Protein AF-A0A7X9KCX1-F1 (afdb_monomer_lite)

Sequence (476 aa):
PLLKKHVVGSTLTGVKRLGGDRIIMLNFSRGIAAGITAERVLLCELTGRHNDLLLLGGDGLIISTGSSGSPGSSRLPGTPYKPPVRPFSEPLARGAEGPDLYYALPVMPKMGAKLSASLRNKWHLFSSGTWEDFLLPGRESGSGEPLETRCLLQELGGELSCFGTLLGEHVSAEKGILSILREHSLSPLTRSRLRSEILILEKEILRKLKRMSTIEKGMADRAALALKAKEYKRAGDLLLAHSQKIPRGAGKVTLPFWTEEGYQKVDIELDPALTVARNAQNYYRKYRKSRLDEGNLAARSEKVETSKRALLEFLSRLGETRTMAEIRILKDELKAAADPSLPRRGSSPVKEFNYRGFQVVAGTNRKANRKVTFVLSSPEDLWFHARDIPGAHVIVRLPGKDAPPREVIEFASSLAAYYSRSSESLTVAVDYTRRKHVRPIPGTISEVSYSRARTVIVSPGLWARLLQGRTAAPGG

Foldseek 3Di:
DVCCVQAPQWDFPDWDDPLPFQKIKTWTWHDDDDPDIWIKIWIFRPQPPDTKTFIATPVQFTQDIPDPDDVPDPRDGRHHDDDDDDCRNDPQDPPQDWPSNLVCLCVGPPHDNLQSVQCNVCVVVDDTPCPCQFVDQPPDDPPPDDLVVQWFFFQTSLDTDITNDDSHHTDDQPVHPVVVCCPSPVVVVQQVVLVVLLVVVLVVLVVVLVVLVVVLVVLVVLVVLQVLLVVLLVLLVQLVVCLVVDDQQDQKDWGWDADPVGIDIDIDGAHNVDRSNVRSVVSVVSNVVSDDDVVVSVVVNVVSVVVSVLSVVLNVQSVQDDGPLSSVVSVVLVVCVVDVVRPCPDSDLWHWDAAPNWIKIKRLGLLSLCCVLPPVADQQWKWKAFPPWDFIIMTTHDPPNPDDDPVVVQLRNLCRCCRTPNVVPQKTKMKMDGSNQWDDDPPGRNDIDGDPIDIDIHGNCVNVVSVVVVPDDDDD

Radius of gyration: 35.97 Å; chains: 1; bounding box: 92×68×108 Å

pLDDT: mean 80.37, std 14.35, range [28.06, 97.88]

Secondary structure (DSSP, 8-state):
-HHHHHHTT-EEEEEEEGGGSSEEEEEEEEEEETTEEEEEEEEEE--STT-EEEEEETTSBEEEESSS--TT----TTSBP---SS-SSS-SSSS--GGGHHHHTTT-TT--HHHHHHHHHTGGGSPTT-HHHHHSTTSS------HHHH-EEEEETTEEEEESS-SSEE---TT-HHHHIIIIIIHHHHHHHHHHHHHHHHHHHHHHHHHHHHHHHHHHHHHHHHHHHHHHHHHHHHHHHTGGGSPTT-SEEEEEEEETTEEEEEEEE--TTS-HHHHHHHHHHHHHHH---HHHHHHHHHHHHHHHHHHHHHHHHHHT--SHHHHHHHHHHHHHTT-TTS----S-SEEEEEETTEEEEEE-SHHHHHHHHHTS--TTSEEEEETTS---EEEE--SS-S---HHHHHHHHHHHHHTSTTTTSS-EEEEEEEGGGEEEPTT-SS-EEE-S-EEEEE-TTHHHHHHHGGG-PPP-

Structure (mmCIF, N/CA/C/O backbone):
data_AF-A0A7X9KCX1-F1
#
_entry.id   AF-A0A7X9KCX1-F1
#
loop_
_atom_site.group_PDB
_atom_site.id
_atom_site.type_symbol
_atom_site.label_atom_id
_atom_site.label_alt_id
_atom_site.label_comp_id
_atom_site.label_asym_id
_atom_site.label_entity_id
_atom_site.label_seq_id
_atom_site.pdbx_PDB_ins_code
_atom_site.Cartn_x
_atom_site.Cartn_y
_atom_site.Cartn_z
_atom_site.occupancy
_atom_site.B_iso_or_equiv
_atom_site.auth_seq_id
_atom_site.auth_comp_id
_atom_site.auth_asym_id
_atom_site.auth_atom_id
_atom_site.pdbx_PDB_model_num
ATOM 1 N N . PRO A 1 1 ? -20.397 -5.669 2.140 1.00 59.25 1 PRO A N 1
ATOM 2 C CA . PRO A 1 1 ? -21.717 -5.483 1.477 1.00 59.25 1 PRO A CA 1
ATOM 3 C C . PRO A 1 1 ? -22.874 -6.148 2.240 1.00 59.25 1 PRO A C 1
ATOM 5 O O . PRO A 1 1 ? -23.809 -5.452 2.616 1.00 59.25 1 PRO A O 1
ATOM 8 N N . LEU A 1 2 ? -22.781 -7.454 2.531 1.00 74.75 2 LEU A N 1
ATOM 9 C CA . LEU A 1 2 ? -23.826 -8.216 3.234 1.00 74.75 2 LEU A CA 1
ATOM 10 C C . LEU A 1 2 ? -24.085 -7.714 4.662 1.00 74.75 2 LEU A C 1
ATOM 12 O O . LEU A 1 2 ? -25.217 -7.376 4.982 1.00 74.75 2 LEU A O 1
ATOM 16 N N . LEU A 1 3 ? -23.045 -7.532 5.482 1.00 81.31 3 LEU A N 1
ATOM 17 C CA . LEU A 1 3 ? -23.219 -6.982 6.834 1.00 81.31 3 LEU A CA 1
ATOM 18 C C . LEU A 1 3 ? -23.939 -5.620 6.816 1.00 81.31 3 LEU A C 1
ATOM 20 O O . LEU A 1 3 ? -24.877 -5.403 7.576 1.00 81.31 3 LEU A O 1
ATOM 24 N N . LYS A 1 4 ? -23.561 -4.727 5.884 1.00 82.19 4 LYS A N 1
ATOM 25 C CA . LYS A 1 4 ? -24.222 -3.423 5.710 1.00 82.19 4 LYS A CA 1
ATOM 26 C C . LYS A 1 4 ? -25.710 -3.586 5.372 1.00 82.19 4 LYS A C 1
ATOM 28 O O . LYS A 1 4 ? -26.529 -2.899 5.960 1.00 82.19 4 LYS A O 1
ATOM 33 N N . LYS A 1 5 ? -26.063 -4.516 4.478 1.00 83.19 5 LYS A N 1
ATOM 34 C CA . LYS A 1 5 ? -27.456 -4.789 4.082 1.00 83.19 5 LYS A CA 1
ATOM 35 C C . LYS A 1 5 ? -28.329 -5.231 5.263 1.00 83.19 5 LYS A C 1
ATOM 37 O O . LYS A 1 5 ? -29.485 -4.830 5.332 1.00 83.19 5 LYS A O 1
ATOM 42 N N . HIS A 1 6 ? -27.789 -6.058 6.157 1.00 84.12 6 HIS A N 1
ATOM 43 C CA . HIS A 1 6 ? -28.575 -6.715 7.204 1.00 84.12 6 HIS A CA 1
ATOM 44 C C . HIS A 1 6 ? -28.527 -6.020 8.568 1.00 84.12 6 HIS A C 1
ATOM 46 O O . HIS A 1 6 ? -29.480 -6.155 9.321 1.00 84.12 6 HIS A O 1
ATOM 52 N N . VAL A 1 7 ? -27.447 -5.303 8.892 1.00 86.12 7 VAL A N 1
ATOM 53 C CA . VAL A 1 7 ? -27.238 -4.736 10.236 1.00 86.12 7 VAL A CA 1
ATOM 54 C C . VAL A 1 7 ? -27.454 -3.221 10.265 1.00 86.12 7 VAL A C 1
ATOM 56 O O . VAL A 1 7 ? -27.921 -2.693 11.270 1.00 86.12 7 VAL A O 1
ATOM 59 N N . VAL A 1 8 ? -27.183 -2.491 9.176 1.00 85.81 8 VAL A N 1
ATOM 60 C CA . VAL A 1 8 ? -27.339 -1.022 9.169 1.00 85.81 8 VAL A CA 1
ATOM 61 C C . VAL A 1 8 ? -28.809 -0.639 9.352 1.00 85.81 8 VAL A C 1
ATOM 63 O O . VAL A 1 8 ? -29.690 -1.178 8.679 1.00 85.81 8 VAL A O 1
ATOM 66 N N . GLY A 1 9 ? -29.057 0.309 10.260 1.00 84.19 9 GLY A N 1
ATOM 67 C CA . GLY A 1 9 ? -30.401 0.745 10.648 1.00 84.19 9 GLY A CA 1
ATOM 68 C C . GLY A 1 9 ? -31.090 -0.164 11.670 1.00 84.19 9 GLY A C 1
ATOM 69 O O . GLY A 1 9 ? -32.265 0.043 11.944 1.00 84.19 9 GLY A O 1
ATOM 70 N N . SER A 1 10 ? -30.384 -1.164 12.205 1.00 91.00 10 SER A N 1
ATOM 71 C CA . SER A 1 10 ? -30.872 -2.026 13.288 1.00 91.00 10 SER A CA 1
ATOM 72 C C . SER A 1 10 ? -30.376 -1.520 14.644 1.00 91.00 10 SER A C 1
ATOM 74 O O . SER A 1 10 ? -29.288 -0.946 14.734 1.00 91.00 10 SER A O 1
ATOM 76 N N . THR A 1 11 ? -31.135 -1.789 15.700 1.00 93.50 11 THR A N 1
ATOM 77 C CA . THR A 1 11 ? -30.766 -1.511 17.092 1.00 93.50 11 THR A CA 1
ATOM 78 C C . THR A 1 11 ? -30.115 -2.747 17.703 1.00 93.50 11 THR A C 1
ATOM 80 O O . THR A 1 11 ? -30.620 -3.852 17.520 1.00 93.50 11 THR A O 1
ATOM 83 N N . LEU A 1 12 ? -29.004 -2.582 18.430 1.00 94.81 12 LEU A N 1
ATOM 84 C CA . LEU A 1 12 ? -28.409 -3.663 19.222 1.00 94.81 12 LEU A CA 1
ATOM 85 C C . LEU A 1 12 ? -29.314 -3.940 20.432 1.00 94.81 12 LEU A C 1
ATOM 87 O O . LEU A 1 12 ? -29.438 -3.093 21.311 1.00 94.81 12 LEU A O 1
ATOM 91 N N . THR A 1 13 ? -29.945 -5.109 20.468 1.00 95.00 13 THR A N 1
ATOM 92 C CA . THR A 1 13 ? -30.904 -5.507 21.511 1.00 95.00 13 THR A CA 1
ATOM 93 C C . THR A 1 13 ? -30.276 -6.358 22.606 1.00 95.00 13 THR A C 1
ATOM 95 O O . THR A 1 13 ? -30.848 -6.496 23.684 1.00 95.00 13 THR A O 1
ATOM 98 N N . GLY A 1 14 ? -29.089 -6.926 22.375 1.00 93.62 14 GLY A N 1
ATOM 99 C CA . GLY A 1 14 ? -28.395 -7.678 23.411 1.00 93.62 14 GLY A CA 1
ATOM 100 C C . GLY A 1 14 ? -27.006 -8.160 23.023 1.00 93.62 14 GLY A C 1
ATOM 101 O O . GLY A 1 14 ? -26.678 -8.312 21.846 1.00 93.62 14 GLY A O 1
ATOM 102 N N . VAL A 1 15 ? -26.206 -8.441 24.049 1.00 93.31 15 VAL A N 1
ATOM 103 C CA . VAL A 1 15 ? -24.870 -9.032 23.943 1.00 93.31 15 VAL A CA 1
ATOM 104 C C . VAL A 1 15 ? -24.819 -10.243 24.864 1.00 93.31 15 VAL A C 1
ATOM 106 O O . VAL A 1 15 ? -25.151 -10.134 26.042 1.00 93.31 15 VAL A O 1
ATOM 109 N N . LYS A 1 16 ? -24.432 -11.408 24.341 1.00 88.44 16 LYS A N 1
ATOM 110 C CA . LYS A 1 16 ? -24.346 -12.652 25.120 1.00 88.44 16 LYS A CA 1
ATOM 111 C C . LYS A 1 16 ? -23.045 -13.387 24.831 1.00 88.44 16 LYS A C 1
ATOM 113 O O . LYS A 1 16 ? -22.618 -13.478 23.684 1.00 88.44 16 LYS A O 1
ATOM 118 N N . ARG A 1 17 ? -22.436 -13.951 25.873 1.00 84.75 17 ARG A N 1
ATOM 119 C CA . ARG A 1 17 ? -21.314 -14.889 25.753 1.00 84.75 17 ARG A CA 1
ATOM 120 C C . ARG A 1 17 ? -21.863 -16.314 25.723 1.00 84.75 17 ARG A C 1
ATOM 122 O O . ARG A 1 17 ? -22.551 -16.712 26.661 1.00 84.75 17 ARG A O 1
ATOM 129 N N . LEU A 1 18 ? -21.572 -17.081 24.675 1.00 80.50 18 LEU A N 1
ATOM 130 C CA . LEU A 1 18 ? -22.107 -18.436 24.520 1.00 80.50 18 LEU A CA 1
ATOM 131 C C . LEU A 1 18 ? -21.270 -19.444 25.324 1.00 80.50 18 LEU A C 1
ATOM 133 O O . LEU A 1 18 ? -20.055 -19.515 25.153 1.00 80.50 18 LEU A O 1
ATOM 137 N N . GLY A 1 19 ? -21.911 -20.209 26.217 1.00 69.44 19 GLY A N 1
ATOM 138 C CA . GLY A 1 19 ? -21.279 -21.320 26.949 1.00 69.44 19 GLY A CA 1
ATOM 139 C C . GLY A 1 19 ? -20.077 -20.937 27.824 1.00 69.44 19 GLY A C 1
ATOM 140 O O . GLY A 1 19 ? -19.222 -21.775 28.094 1.00 69.44 19 GLY A O 1
ATOM 141 N N . GLY A 1 20 ? -19.955 -19.663 28.218 1.00 65.56 20 GLY A N 1
ATOM 142 C CA . GLY A 1 20 ? -18.790 -19.175 28.961 1.00 65.56 20 GLY A CA 1
ATOM 143 C C . GLY A 1 20 ? -17.494 -19.106 28.139 1.00 65.56 20 GLY A C 1
ATOM 144 O O . GLY A 1 20 ? -16.414 -18.945 28.706 1.00 65.56 20 GLY A O 1
ATOM 145 N N . ASP A 1 21 ? -17.566 -19.262 26.819 1.00 70.69 21 ASP A N 1
ATOM 146 C CA . ASP A 1 21 ? -16.413 -19.326 25.923 1.00 70.69 21 ASP A CA 1
ATOM 147 C C . ASP A 1 21 ? -16.157 -18.000 25.188 1.00 70.69 21 ASP A C 1
ATOM 149 O O . ASP A 1 21 ? -16.900 -17.031 25.323 1.00 70.69 21 ASP A O 1
ATOM 153 N N . ARG A 1 22 ? -15.084 -17.936 24.398 1.00 80.25 22 ARG A N 1
ATOM 154 C CA . ARG A 1 22 ? -14.685 -16.808 23.549 1.00 80.25 22 ARG A CA 1
ATOM 155 C C . ARG A 1 22 ? -15.576 -16.687 22.302 1.00 80.25 22 ARG A C 1
ATOM 157 O O . ARG A 1 22 ? -15.089 -16.425 21.205 1.00 80.25 22 ARG A O 1
ATOM 164 N N . ILE A 1 23 ? -16.880 -16.900 22.468 1.00 85.88 23 ILE A N 1
ATOM 165 C CA . ILE A 1 23 ? -17.904 -16.758 21.436 1.00 85.88 23 ILE A CA 1
ATOM 166 C C . ILE A 1 23 ? -18.896 -15.698 21.906 1.00 85.88 23 ILE A C 1
ATOM 168 O O . ILE A 1 23 ? -19.539 -15.852 22.948 1.00 85.88 23 ILE A O 1
ATOM 172 N N . ILE A 1 24 ? -19.013 -14.616 21.139 1.00 91.00 24 ILE A N 1
ATOM 173 C CA . ILE A 1 24 ? -19.874 -13.473 21.465 1.00 91.00 24 ILE A CA 1
ATOM 174 C C . ILE A 1 24 ? -21.005 -13.394 20.445 1.00 91.00 24 ILE A C 1
ATOM 176 O O . ILE A 1 24 ? -20.758 -13.410 19.243 1.00 91.00 24 ILE A O 1
ATOM 180 N N . MET A 1 25 ? -22.239 -13.283 20.926 1.00 92.38 25 MET A N 1
ATOM 181 C CA . MET A 1 25 ? -23.435 -13.042 20.126 1.00 92.38 25 MET A CA 1
ATOM 182 C C . MET A 1 25 ? -23.905 -11.607 20.331 1.00 92.38 25 MET A C 1
ATOM 184 O O . MET A 1 25 ? -24.143 -11.182 21.462 1.00 92.38 25 MET A O 1
ATOM 188 N N . LEU A 1 26 ? -24.054 -10.882 19.229 1.00 95.06 26 LEU A N 1
ATOM 189 C CA . LEU A 1 26 ? -24.621 -9.540 19.183 1.00 95.06 26 LEU A CA 1
ATOM 190 C C . LEU A 1 26 ? -25.974 -9.623 18.476 1.00 95.06 26 LEU A C 1
ATOM 192 O O . LEU A 1 26 ? -26.027 -9.946 17.288 1.00 95.06 26 LEU A O 1
ATOM 196 N N . ASN A 1 27 ? -27.053 -9.356 19.205 1.00 95.12 27 ASN A N 1
ATOM 197 C CA . ASN A 1 27 ? -28.417 -9.419 18.688 1.00 95.12 27 ASN A CA 1
ATOM 198 C C . ASN A 1 27 ? -28.843 -8.047 18.178 1.00 95.12 27 ASN A C 1
ATOM 200 O O . ASN A 1 27 ? -28.679 -7.045 18.873 1.00 95.12 27 ASN A O 1
ATOM 204 N N . PHE A 1 28 ? -29.402 -8.010 16.977 1.00 95.19 28 PHE A N 1
ATOM 205 C CA . PHE A 1 28 ? -29.864 -6.801 16.318 1.00 95.19 28 PHE A CA 1
ATOM 206 C C . PHE A 1 28 ? -31.311 -6.960 15.871 1.00 95.19 28 PHE A C 1
ATOM 208 O O . PHE A 1 28 ? -31.652 -7.972 15.262 1.00 95.19 28 PHE A O 1
ATOM 215 N N . SER A 1 29 ? -32.111 -5.918 16.079 1.00 93.56 29 SER A N 1
ATOM 216 C CA . SER A 1 29 ? -33.501 -5.852 15.626 1.00 93.56 29 SER A CA 1
ATOM 217 C C . SER A 1 29 ? -33.731 -4.635 14.737 1.00 93.56 29 SER A C 1
ATOM 219 O O . SER A 1 29 ? -33.200 -3.552 15.001 1.00 93.56 29 SER A O 1
ATOM 221 N N . ARG A 1 30 ? -34.521 -4.792 13.672 1.00 90.25 30 ARG A N 1
ATOM 222 C CA . ARG A 1 30 ? -34.903 -3.701 12.766 1.00 90.25 30 ARG A CA 1
ATOM 223 C C . ARG A 1 30 ? -36.370 -3.794 12.371 1.00 90.25 30 ARG A C 1
ATOM 225 O O . ARG A 1 30 ? -36.787 -4.798 11.803 1.00 90.25 30 ARG A O 1
ATOM 232 N N . GLY A 1 31 ? -37.123 -2.714 12.567 1.00 83.94 31 GLY A N 1
ATOM 233 C CA . GLY A 1 31 ? -38.465 -2.580 11.994 1.00 83.94 31 GLY A CA 1
ATOM 234 C C . GLY A 1 31 ? -38.399 -2.452 10.470 1.00 83.94 31 GLY A C 1
ATOM 235 O O . GLY A 1 31 ? -37.623 -1.647 9.950 1.00 83.94 31 GLY A O 1
ATOM 236 N N . ILE A 1 32 ? -39.181 -3.261 9.752 1.00 78.12 32 ILE A N 1
ATOM 237 C CA . ILE A 1 32 ? -39.197 -3.265 8.280 1.00 78.12 32 ILE A CA 1
ATOM 238 C C . ILE A 1 32 ? -40.435 -2.518 7.761 1.00 78.12 32 ILE A C 1
ATOM 240 O O . ILE A 1 32 ? -40.280 -1.614 6.946 1.00 78.12 32 ILE A O 1
ATOM 244 N N . ALA A 1 33 ? -41.629 -2.875 8.257 1.00 68.00 33 ALA A N 1
ATOM 245 C CA . ALA A 1 33 ? -42.933 -2.204 8.109 1.00 68.00 33 ALA A CA 1
ATOM 246 C C . ALA A 1 33 ? -44.022 -3.053 8.812 1.00 68.00 33 ALA A C 1
ATOM 248 O O . ALA A 1 33 ? -43.770 -4.213 9.134 1.00 68.00 33 ALA A O 1
ATOM 249 N N . ALA A 1 34 ? -45.225 -2.502 9.028 1.00 73.50 34 ALA A N 1
ATOM 250 C CA . ALA A 1 34 ? -46.407 -3.238 9.518 1.00 73.50 34 ALA A CA 1
ATOM 251 C C . ALA A 1 34 ? -46.203 -4.023 10.837 1.00 73.50 34 ALA A C 1
ATOM 253 O O . ALA A 1 34 ? -46.737 -5.112 11.012 1.00 73.50 34 ALA A O 1
ATOM 254 N N . GLY A 1 35 ? -45.391 -3.490 11.758 1.00 74.06 35 GLY A N 1
ATOM 255 C CA . GLY A 1 35 ? -45.100 -4.136 13.046 1.00 74.06 35 GLY A CA 1
ATOM 256 C C . GLY A 1 35 ? -44.141 -5.332 12.975 1.00 74.06 35 GLY A C 1
ATOM 257 O O . GLY A 1 35 ? -43.824 -5.909 14.009 1.00 74.06 35 GLY A O 1
ATOM 258 N N . ILE A 1 36 ? -43.634 -5.691 11.790 1.00 79.25 36 ILE A N 1
ATOM 259 C CA . ILE A 1 36 ? -42.702 -6.809 11.616 1.00 79.25 36 ILE A CA 1
ATOM 260 C C . ILE A 1 36 ? -41.271 -6.350 11.913 1.00 79.25 36 ILE A C 1
ATOM 262 O O . ILE A 1 36 ? -40.768 -5.385 11.318 1.00 79.25 36 ILE A O 1
ATOM 266 N N . THR A 1 37 ? -40.592 -7.087 12.792 1.00 85.25 37 THR A N 1
ATOM 267 C CA . THR A 1 37 ? -39.170 -6.915 13.092 1.00 85.25 37 THR A CA 1
ATOM 268 C C . THR A 1 37 ? -38.327 -7.981 12.390 1.00 85.25 37 THR A C 1
ATOM 270 O O . THR A 1 37 ? -38.637 -9.171 12.390 1.00 85.25 37 THR A O 1
ATOM 273 N N . ALA A 1 38 ? -37.233 -7.555 11.761 1.00 88.12 38 ALA A N 1
ATOM 274 C CA . ALA A 1 38 ? -36.164 -8.445 11.332 1.00 88.12 38 ALA A CA 1
ATOM 275 C C . ALA A 1 38 ? -35.135 -8.572 12.451 1.00 88.12 38 ALA A C 1
ATOM 277 O O . ALA A 1 38 ? -34.415 -7.617 12.742 1.00 88.12 38 ALA A O 1
ATOM 278 N N . GLU A 1 39 ? -35.008 -9.780 12.989 1.00 93.81 39 GLU A N 1
ATOM 279 C CA . GLU A 1 39 ? -33.936 -10.136 13.912 1.00 93.81 39 GLU A CA 1
ATOM 280 C C . GLU A 1 39 ? -32.710 -10.663 13.153 1.00 93.81 39 GLU A C 1
ATOM 282 O O . GLU A 1 39 ? -32.808 -11.400 12.155 1.00 93.81 39 GLU A O 1
ATOM 287 N N . ARG A 1 40 ? -31.529 -10.266 13.621 1.00 94.62 40 ARG A N 1
ATOM 288 C CA . ARG A 1 40 ? -30.224 -10.697 13.114 1.00 94.62 40 ARG A CA 1
ATOM 289 C C . ARG A 1 40 ? -29.282 -10.934 14.276 1.00 94.62 40 ARG A C 1
ATOM 291 O O . ARG A 1 40 ? -29.285 -10.185 15.247 1.00 94.62 40 ARG A O 1
ATOM 298 N N . VAL A 1 41 ? -28.412 -11.924 14.134 1.00 94.69 41 VAL A N 1
ATOM 299 C CA . VAL A 1 41 ? -27.364 -12.189 15.121 1.00 94.69 41 VAL A CA 1
ATOM 300 C C . VAL A 1 41 ? -26.011 -12.140 14.437 1.00 94.69 41 VAL A C 1
ATOM 302 O O . VAL A 1 41 ? -25.786 -12.837 13.450 1.00 94.69 41 VAL A O 1
ATOM 305 N N . LEU A 1 42 ? -25.102 -11.319 14.957 1.00 94.06 42 LEU A N 1
ATOM 306 C CA . LEU A 1 42 ? -23.694 -11.353 14.581 1.00 94.06 42 LEU A CA 1
ATOM 307 C C . LEU A 1 42 ? -22.936 -12.171 15.624 1.00 94.06 42 LEU A C 1
ATOM 309 O O . LEU A 1 42 ? -22.847 -11.778 16.786 1.00 94.06 42 LEU A O 1
ATOM 313 N N . LEU A 1 43 ? -22.410 -13.312 15.200 1.00 91.88 43 LEU A N 1
ATOM 314 C CA . LEU A 1 43 ? -21.682 -14.246 16.040 1.00 91.88 43 LEU A CA 1
ATOM 315 C C . LEU A 1 43 ? -20.182 -14.126 15.763 1.00 91.88 43 LEU A C 1
ATOM 317 O O . LEU A 1 43 ? -19.727 -14.303 14.634 1.00 91.88 43 LEU A O 1
ATOM 321 N N . CYS A 1 44 ? -19.421 -13.817 16.807 1.00 91.44 44 CYS A N 1
ATOM 322 C CA . CYS A 1 44 ? -17.975 -13.641 16.779 1.00 91.44 44 CYS A CA 1
ATOM 323 C C . CYS A 1 44 ? -17.308 -14.838 17.464 1.00 91.44 44 CYS A C 1
ATOM 325 O O . CYS A 1 44 ? -17.327 -14.924 18.693 1.00 91.44 44 CYS A O 1
ATOM 327 N N . GLU A 1 45 ? -16.699 -15.741 16.696 1.00 87.62 45 GLU A N 1
ATOM 328 C CA . GLU A 1 45 ? -15.872 -16.826 17.231 1.00 87.62 45 GLU A CA 1
ATOM 329 C C . GLU A 1 45 ? -14.424 -16.343 17.381 1.00 87.62 45 GLU A C 1
ATOM 331 O O . GLU A 1 45 ? -13.746 -16.055 16.394 1.00 87.62 45 GLU A O 1
ATOM 336 N N . LEU A 1 46 ? -13.931 -16.273 18.619 1.00 84.00 46 LEU A N 1
ATOM 337 C CA . LEU A 1 46 ? -12.576 -15.826 18.962 1.00 84.00 46 LEU A CA 1
ATOM 338 C C . LEU A 1 46 ? -11.752 -16.992 19.542 1.00 84.00 46 LEU A C 1
ATOM 340 O O . LEU A 1 46 ? -11.120 -16.892 20.595 1.00 84.00 46 LEU A O 1
ATOM 344 N N . THR A 1 47 ? -11.793 -18.144 18.869 1.00 75.69 47 THR A N 1
ATOM 345 C CA . THR A 1 47 ? -11.219 -19.415 19.347 1.00 75.69 47 THR A CA 1
ATOM 346 C C . THR A 1 47 ? -9.722 -19.589 19.037 1.00 75.69 47 THR A C 1
ATOM 348 O O . THR A 1 47 ? -9.106 -20.574 19.455 1.00 75.69 47 THR A O 1
ATOM 351 N N . GLY A 1 48 ? -9.094 -18.622 18.362 1.00 73.12 48 GLY A N 1
ATOM 352 C CA . GLY A 1 48 ? -7.676 -18.607 18.007 1.00 73.12 48 GLY A CA 1
ATOM 353 C C . GLY A 1 48 ? -7.449 -18.944 16.534 1.00 73.12 48 GLY A C 1
ATOM 354 O O . GLY A 1 48 ? -7.598 -18.089 15.667 1.00 73.12 48 GLY A O 1
ATOM 355 N N . ARG A 1 49 ? -7.050 -20.186 16.231 1.00 66.44 49 ARG A N 1
ATOM 356 C CA . ARG A 1 49 ? -6.719 -20.607 14.851 1.00 66.44 49 ARG A CA 1
ATOM 357 C C . ARG A 1 49 ? -7.920 -20.623 13.900 1.00 66.44 49 ARG A C 1
ATOM 359 O O . ARG A 1 49 ? -7.723 -20.519 12.696 1.00 66.44 49 ARG A O 1
ATOM 366 N N . HIS A 1 50 ? -9.131 -20.739 14.435 1.00 73.88 50 HIS A N 1
ATOM 367 C CA . HIS A 1 50 ? -10.373 -20.832 13.669 1.00 73.88 50 HIS A CA 1
ATOM 368 C C . HIS A 1 50 ? -11.328 -19.701 14.061 1.00 73.88 50 HIS A C 1
ATOM 370 O O . HIS A 1 50 ? -12.482 -19.944 14.396 1.00 73.88 50 HIS A O 1
ATOM 376 N N . ASN A 1 51 ? -10.823 -18.463 14.085 1.00 81.88 51 ASN A N 1
ATOM 377 C CA . ASN A 1 51 ? -11.680 -17.300 14.292 1.00 81.88 51 ASN A CA 1
ATOM 378 C C . ASN A 1 51 ? -12.614 -17.119 13.096 1.00 81.88 51 ASN A C 1
ATOM 380 O O . ASN A 1 51 ? -12.167 -17.199 11.949 1.00 81.88 51 ASN A O 1
ATOM 384 N N . ASP A 1 52 ? -13.875 -16.804 13.362 1.00 86.31 52 ASP A N 1
ATOM 385 C CA . ASP A 1 52 ? -14.856 -16.552 12.314 1.00 86.31 52 ASP A CA 1
ATOM 386 C C . ASP A 1 52 ? -15.894 -15.520 12.757 1.00 86.31 52 ASP A C 1
ATOM 388 O O . ASP A 1 52 ? -16.092 -15.257 13.946 1.00 86.31 52 ASP A O 1
ATOM 392 N N . LEU A 1 53 ? -16.547 -14.919 11.770 1.00 89.31 53 LEU A N 1
ATOM 393 C CA . LEU A 1 53 ? -17.633 -13.973 11.968 1.00 89.31 53 LEU A CA 1
ATOM 394 C C . LEU A 1 53 ? -18.837 -14.456 11.166 1.00 89.31 53 LEU A C 1
ATOM 396 O O . LEU A 1 53 ? -18.803 -14.440 9.938 1.00 89.31 53 LEU A O 1
ATOM 400 N N . LEU A 1 54 ? -19.897 -14.879 11.843 1.00 90.31 54 LEU A N 1
ATOM 401 C CA . LEU A 1 54 ? -21.098 -15.401 11.200 1.00 90.31 54 LEU A CA 1
ATOM 402 C C . LEU A 1 54 ? -22.257 -14.433 11.385 1.00 90.31 54 LEU A C 1
ATOM 404 O O . LEU A 1 54 ? -22.471 -13.892 12.465 1.00 90.31 54 LEU A O 1
ATOM 408 N N . LEU A 1 55 ? -23.025 -14.234 10.322 1.00 92.38 55 LEU A N 1
ATOM 409 C CA . LEU A 1 55 ? -24.297 -13.531 10.380 1.00 92.38 55 LEU A CA 1
ATOM 410 C C . LEU A 1 55 ? -25.411 -14.567 10.313 1.00 92.38 55 LEU A C 1
ATOM 412 O O . LEU A 1 55 ? -25.452 -15.338 9.356 1.00 92.38 55 LEU A O 1
ATOM 416 N N . LEU A 1 56 ? -26.305 -14.558 11.294 1.00 93.00 56 LEU A N 1
ATOM 417 C CA . LEU A 1 56 ? -27.458 -15.447 11.372 1.00 93.00 56 LEU A CA 1
ATOM 418 C C . LEU A 1 56 ? -28.767 -14.664 11.219 1.00 93.00 56 LEU A C 1
ATOM 420 O O . LEU A 1 56 ? -28.846 -13.475 11.558 1.00 93.00 56 LEU A O 1
ATOM 424 N N . GLY A 1 57 ? -29.794 -15.342 10.712 1.00 91.38 57 GLY A N 1
ATOM 425 C CA . GLY A 1 57 ? -31.176 -14.882 10.782 1.00 91.38 57 GLY A CA 1
ATOM 426 C C . GLY A 1 57 ? -31.771 -15.059 12.181 1.00 91.38 57 GLY A C 1
ATOM 427 O O . GLY A 1 57 ? -31.176 -15.697 13.048 1.00 91.38 57 GLY A O 1
ATOM 428 N N . GLY A 1 58 ? -32.957 -14.484 12.406 1.00 86.50 58 GLY A N 1
ATOM 429 C CA . GLY A 1 58 ? -33.717 -14.684 13.648 1.00 86.50 58 GLY A CA 1
ATOM 430 C C . GLY A 1 58 ? -34.169 -16.133 13.862 1.00 86.50 58 GLY A C 1
ATOM 431 O O . GLY A 1 58 ? -34.443 -16.534 14.984 1.00 86.50 58 GLY A O 1
ATOM 432 N N . ASP A 1 59 ? -34.182 -16.921 12.791 1.00 88.44 59 ASP A N 1
ATOM 433 C CA . ASP A 1 59 ? -34.405 -18.368 12.755 1.00 88.44 59 ASP A CA 1
ATOM 434 C C . ASP A 1 59 ? -33.162 -19.194 13.143 1.00 88.44 59 ASP A C 1
ATOM 436 O O . ASP A 1 59 ? -33.231 -20.418 13.224 1.00 88.44 59 ASP A O 1
ATOM 440 N N . GLY A 1 60 ? -32.011 -18.550 13.371 1.00 87.19 60 GLY A N 1
ATOM 441 C CA . GLY A 1 60 ? -30.748 -19.219 13.693 1.00 87.19 60 GLY A CA 1
ATOM 442 C C . GLY A 1 60 ? -30.015 -19.816 12.484 1.00 87.19 60 GLY A C 1
ATOM 443 O O . GLY A 1 60 ? -28.982 -20.473 12.662 1.00 87.19 60 GLY A O 1
ATOM 444 N N . LEU A 1 61 ? -30.501 -19.578 11.260 1.00 90.25 61 LEU A N 1
ATOM 445 C CA . LEU A 1 61 ? -29.844 -20.035 10.036 1.00 90.25 61 LEU A CA 1
ATOM 446 C C . LEU A 1 61 ? -28.715 -19.090 9.626 1.00 90.25 61 LEU A C 1
ATOM 448 O O . LEU A 1 61 ? -28.814 -17.867 9.752 1.00 90.25 61 LEU A O 1
ATOM 452 N N . ILE A 1 62 ? -27.630 -19.652 9.098 1.00 90.69 62 ILE A N 1
ATOM 453 C CA . ILE A 1 62 ? -26.485 -18.886 8.608 1.00 90.69 62 ILE A CA 1
ATOM 454 C C . ILE A 1 62 ? -26.896 -18.107 7.356 1.00 90.69 62 ILE A C 1
ATOM 456 O O . ILE A 1 62 ? -27.332 -18.676 6.364 1.00 90.69 62 ILE A O 1
ATOM 460 N N . ILE A 1 63 ? -26.705 -16.792 7.376 1.00 88.69 63 ILE A N 1
ATOM 461 C CA . ILE A 1 63 ? -26.852 -15.914 6.209 1.00 88.69 63 ILE A CA 1
ATOM 462 C C . ILE A 1 63 ? -25.514 -15.800 5.478 1.00 88.69 63 ILE A C 1
ATOM 464 O O . ILE A 1 63 ? -25.457 -15.854 4.251 1.00 88.69 63 ILE A O 1
ATOM 468 N N . SER A 1 64 ? -24.424 -15.612 6.224 1.00 87.31 64 SER A N 1
ATOM 469 C CA . SER A 1 64 ? -23.082 -15.474 5.652 1.00 87.31 64 SER A CA 1
ATOM 470 C C . SER A 1 64 ? -21.988 -15.758 6.673 1.00 87.31 64 SER A C 1
ATOM 472 O O . SER A 1 64 ? -22.173 -15.483 7.859 1.00 87.31 64 SER A O 1
ATOM 474 N N . THR A 1 65 ? -20.826 -16.193 6.194 1.00 84.81 65 THR A N 1
ATOM 475 C CA . THR A 1 65 ? -19.600 -16.380 6.982 1.00 84.81 65 THR A CA 1
ATOM 476 C C . THR A 1 65 ? -18.534 -15.349 6.597 1.00 84.81 65 THR A C 1
ATOM 478 O O . THR A 1 65 ? -18.545 -14.800 5.491 1.00 84.81 65 THR A O 1
ATOM 481 N N . GLY A 1 66 ? -17.628 -15.044 7.526 1.00 74.88 66 GLY A N 1
ATOM 482 C CA . GLY A 1 66 ? -16.549 -14.070 7.351 1.00 74.88 66 GLY A CA 1
ATOM 483 C C . GLY A 1 66 ? -15.285 -14.692 6.764 1.00 74.88 66 GLY A C 1
ATOM 484 O O . GLY A 1 66 ? -14.578 -14.045 5.990 1.00 74.88 66 GLY A O 1
ATOM 485 N N . SER A 1 67 ? -15.014 -15.949 7.105 1.00 68.44 67 SER A N 1
ATOM 486 C CA . SER A 1 67 ? -14.009 -16.780 6.449 1.00 68.44 67 SER A CA 1
ATOM 487 C C . SER A 1 67 ? -14.626 -17.570 5.287 1.00 68.44 67 SER A C 1
ATOM 489 O O . SER A 1 67 ? -15.810 -17.914 5.312 1.00 68.44 67 SER A O 1
ATOM 491 N N . SER A 1 68 ? -13.821 -17.895 4.268 1.00 53.19 68 SER A N 1
ATOM 492 C CA . SER A 1 68 ? -14.208 -18.718 3.105 1.00 53.19 68 SER A CA 1
ATOM 493 C C . SER A 1 68 ? -14.544 -20.184 3.453 1.00 53.19 68 SER A C 1
ATOM 495 O O . SER A 1 68 ? -14.529 -21.037 2.571 1.00 53.19 68 SER A O 1
ATOM 497 N N . GLY A 1 69 ? -14.809 -20.484 4.728 1.00 50.94 69 GLY A N 1
ATOM 498 C CA . GLY A 1 69 ? -14.895 -21.827 5.284 1.00 50.94 69 GLY A CA 1
ATOM 499 C C . GLY A 1 69 ? -13.507 -22.430 5.502 1.00 50.94 69 GLY A C 1
ATOM 500 O O . GLY A 1 69 ? -12.648 -22.412 4.623 1.00 50.94 69 GLY A O 1
ATOM 501 N N . SER A 1 70 ? -13.271 -22.999 6.685 1.00 44.25 70 SER A N 1
ATOM 502 C CA . SER A 1 70 ? -12.213 -24.008 6.809 1.00 44.25 70 SER A CA 1
ATOM 503 C C . SER A 1 70 ? -12.642 -25.238 5.990 1.00 44.25 70 SER A C 1
ATOM 505 O O . SER A 1 70 ? -13.820 -25.605 6.074 1.00 44.25 70 SER A O 1
ATOM 507 N N . PRO A 1 71 ? -11.750 -25.885 5.213 1.00 36.25 71 PRO A N 1
ATOM 508 C CA . PRO A 1 71 ? -12.087 -27.112 4.494 1.00 36.25 71 PRO A CA 1
ATOM 509 C C . PRO A 1 71 ? -12.695 -28.136 5.466 1.00 36.25 71 PRO A C 1
ATOM 511 O O . PRO A 1 71 ? -12.073 -28.466 6.474 1.00 36.25 71 PRO A O 1
ATOM 514 N N . GLY A 1 72 ? -13.930 -28.576 5.207 1.00 46.75 72 GLY A N 1
ATOM 515 C CA . GLY A 1 72 ? -14.661 -29.526 6.058 1.00 46.75 72 GLY A CA 1
ATOM 516 C C . GLY A 1 72 ? -15.650 -28.921 7.065 1.00 46.75 72 GLY A C 1
ATOM 517 O O . GLY A 1 72 ? -16.327 -29.674 7.760 1.00 46.75 72 GLY A O 1
ATOM 518 N N . SER A 1 73 ? -15.796 -27.593 7.152 1.00 57.19 73 SER A N 1
ATOM 519 C CA . SER A 1 73 ? -16.860 -26.993 7.971 1.00 57.19 73 SER A CA 1
ATOM 520 C C . SER A 1 73 ? -18.189 -27.013 7.204 1.00 57.19 73 SER A C 1
ATOM 522 O O . SER A 1 73 ? -18.299 -26.401 6.144 1.00 57.19 73 SER A O 1
ATOM 524 N N . SER A 1 74 ? -19.217 -27.659 7.752 1.00 60.78 74 SER A N 1
ATOM 525 C CA . SER A 1 74 ? -20.590 -27.719 7.217 1.00 60.78 74 SER A CA 1
ATOM 526 C C . SER A 1 74 ? -21.363 -26.388 7.302 1.00 60.78 74 SER A C 1
ATOM 528 O O . SER A 1 74 ? -22.590 -26.370 7.320 1.00 60.78 74 SER A O 1
ATOM 530 N N . ARG A 1 75 ? -20.652 -25.258 7.391 1.00 74.44 75 ARG A N 1
ATOM 531 C CA . ARG A 1 75 ? -21.189 -23.921 7.670 1.00 74.44 75 ARG A CA 1
ATOM 532 C C . ARG A 1 75 ? -21.520 -23.209 6.366 1.00 74.44 75 ARG A C 1
ATOM 534 O O . ARG A 1 75 ? -20.754 -22.379 5.882 1.00 74.44 75 ARG A O 1
ATOM 541 N N . LEU A 1 76 ? -22.656 -23.578 5.787 1.00 79.56 76 LEU A N 1
ATOM 542 C CA . LEU A 1 76 ? -23.159 -23.008 4.541 1.00 79.56 76 LEU A CA 1
ATOM 543 C C . LEU A 1 76 ? -24.333 -22.058 4.811 1.00 79.56 76 LEU A C 1
ATOM 545 O O . LEU A 1 76 ? -25.088 -22.276 5.766 1.00 79.56 76 LEU A O 1
ATOM 549 N N . PRO A 1 77 ? -24.535 -21.024 3.977 1.00 85.00 77 PRO A N 1
ATOM 550 C CA . PRO A 1 77 ? -25.761 -20.241 4.017 1.00 85.00 77 PRO A CA 1
ATOM 551 C C . PRO A 1 77 ? -27.008 -21.139 3.954 1.00 85.00 77 PRO A C 1
ATOM 553 O O . PRO A 1 77 ? -27.058 -22.072 3.156 1.00 85.00 77 PRO A O 1
ATOM 556 N N . GLY A 1 78 ? -27.992 -20.874 4.811 1.00 84.62 78 GLY A N 1
ATOM 557 C CA . GLY A 1 78 ? -29.212 -21.672 4.964 1.00 84.62 78 GLY A CA 1
ATOM 558 C C . GLY A 1 78 ? -29.105 -22.850 5.936 1.00 84.62 78 GLY A C 1
ATOM 559 O O . GLY A 1 78 ? -30.116 -23.483 6.217 1.00 84.62 78 GLY A O 1
ATOM 560 N N . THR A 1 79 ? -27.924 -23.145 6.487 1.00 87.31 79 THR A N 1
ATOM 561 C CA . THR A 1 79 ? -27.771 -24.204 7.502 1.00 87.31 79 THR A CA 1
ATOM 562 C C . THR A 1 79 ? -27.835 -23.633 8.921 1.00 87.31 79 THR A C 1
ATOM 564 O O . THR A 1 79 ? -27.420 -22.490 9.133 1.00 87.31 79 THR A O 1
ATOM 567 N N . PRO A 1 80 ? -28.341 -24.391 9.912 1.00 89.12 80 PRO A N 1
ATOM 568 C CA . PRO A 1 80 ? -28.324 -23.957 11.302 1.00 89.12 80 PRO A CA 1
ATOM 569 C C . PRO A 1 80 ? -26.887 -23.878 11.823 1.00 89.12 80 PRO A C 1
ATOM 571 O O . PRO A 1 80 ? -26.060 -24.758 11.563 1.00 89.12 80 PRO A O 1
ATOM 574 N N . TYR A 1 81 ? -26.592 -22.833 12.593 1.00 86.38 81 TYR A N 1
ATOM 575 C CA . TYR A 1 81 ? -25.285 -22.691 13.223 1.00 86.38 81 TYR A CA 1
ATOM 576 C C . TYR A 1 81 ? -25.022 -23.815 14.235 1.00 86.38 81 TYR A C 1
ATOM 578 O O . TYR A 1 81 ? -25.848 -24.103 15.100 1.00 86.38 81 TYR A O 1
ATOM 586 N N . LYS A 1 82 ? -23.825 -24.409 14.156 1.00 83.62 82 LYS A N 1
ATOM 587 C CA . LYS A 1 82 ? -23.303 -25.335 15.163 1.00 83.62 82 LYS A CA 1
ATOM 588 C C . LYS A 1 82 ? -21.988 -24.799 15.739 1.00 83.62 82 LYS A C 1
ATOM 590 O O . LYS A 1 82 ? -21.056 -24.537 14.960 1.00 83.62 82 LYS A O 1
ATOM 595 N N . PRO A 1 83 ? -21.888 -24.655 17.074 1.00 77.75 83 PRO A N 1
ATOM 596 C CA . PRO A 1 83 ? -20.635 -24.276 17.703 1.00 77.75 83 PRO A CA 1
ATOM 597 C C . PRO A 1 83 ? -19.565 -25.353 17.459 1.00 77.75 83 PRO A C 1
ATOM 599 O O . PRO A 1 83 ? -19.896 -26.520 17.225 1.00 77.75 83 PRO A O 1
ATOM 602 N N . PRO A 1 84 ? -18.277 -24.979 17.461 1.00 75.69 84 PRO A N 1
ATOM 603 C CA . PRO A 1 84 ? -17.192 -25.933 17.260 1.00 75.69 84 PRO A CA 1
ATOM 604 C C . PRO A 1 84 ? -17.169 -27.017 18.368 1.00 75.69 84 PRO A C 1
ATOM 606 O O . PRO A 1 84 ? -17.643 -26.792 19.475 1.00 75.69 84 PRO A O 1
ATOM 609 N N . VAL A 1 85 ? -16.603 -28.200 18.078 1.00 63.12 85 VAL A N 1
ATOM 610 C CA . VAL A 1 85 ? -16.816 -29.461 18.847 1.00 63.12 85 VAL A CA 1
ATOM 611 C C . VAL A 1 85 ? -15.808 -29.718 19.996 1.00 63.12 85 VAL A C 1
ATOM 613 O O . VAL A 1 85 ? -15.874 -30.740 20.666 1.00 63.12 85 VAL A O 1
ATOM 616 N N . ARG A 1 86 ? -14.842 -28.830 20.267 1.00 58.06 86 ARG A N 1
ATOM 617 C CA . ARG A 1 86 ? -13.914 -29.011 21.413 1.00 58.06 86 ARG A CA 1
ATOM 618 C C . ARG A 1 86 ? -14.605 -28.648 22.740 1.00 58.06 86 ARG A C 1
ATOM 620 O O . ARG A 1 86 ? -15.609 -27.944 22.689 1.00 58.06 86 ARG A O 1
ATOM 627 N N . PRO A 1 87 ? -14.115 -29.073 23.924 1.00 49.94 87 PRO A N 1
ATOM 628 C CA . PRO A 1 87 ? -14.763 -28.704 25.174 1.00 49.94 87 PRO A CA 1
ATOM 629 C C . PRO A 1 87 ? -14.515 -27.217 25.435 1.00 49.94 87 PRO A C 1
ATOM 631 O O . PRO A 1 87 ? -13.498 -26.801 25.982 1.00 49.94 87 PRO A O 1
ATOM 634 N N . PHE A 1 88 ? -15.451 -26.399 24.974 1.00 52.59 88 PHE A N 1
ATOM 635 C CA . PHE A 1 88 ? -15.464 -24.952 25.161 1.00 52.59 88 PHE A CA 1
ATOM 636 C C . PHE A 1 88 ? -16.057 -24.558 26.526 1.00 52.59 88 PHE A C 1
ATOM 638 O O . PHE A 1 88 ? -15.923 -23.413 26.965 1.00 52.59 88 PHE A O 1
ATOM 645 N N . SER A 1 89 ? -16.645 -25.534 27.221 1.00 48.28 89 SER A N 1
ATOM 646 C CA . SER A 1 89 ? -17.326 -25.419 28.509 1.00 48.28 89 SER A CA 1
ATOM 647 C C . SER A 1 89 ? -16.754 -26.332 29.599 1.00 48.28 89 SER A C 1
ATOM 649 O O . SER A 1 89 ? -17.388 -26.45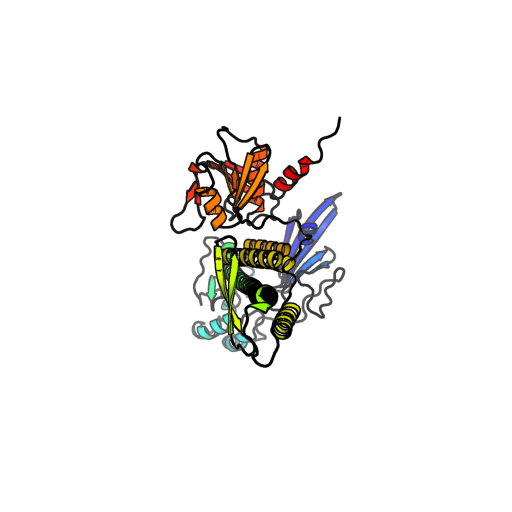9 30.642 1.00 48.28 89 SER A O 1
ATOM 651 N N . GLU A 1 90 ? -15.603 -26.993 29.393 1.00 50.97 90 GLU A N 1
ATOM 652 C CA . GLU A 1 90 ? -14.984 -27.708 30.518 1.00 50.97 90 GLU A CA 1
ATOM 653 C C . GLU A 1 90 ? -14.619 -26.692 31.617 1.00 50.97 90 GLU A C 1
ATOM 655 O O . GLU A 1 90 ? -14.116 -25.607 31.286 1.00 50.97 90 GLU A O 1
ATOM 660 N N . PRO A 1 91 ? -14.906 -26.997 32.899 1.00 52.84 91 PRO A N 1
ATOM 661 C CA . PRO A 1 91 ? -14.490 -26.158 34.014 1.00 52.84 91 PRO A CA 1
ATOM 662 C C . PRO A 1 91 ? -13.008 -25.797 33.881 1.00 52.84 91 PRO A C 1
ATOM 664 O O . PRO A 1 91 ? -12.193 -26.636 33.485 1.00 52.84 91 PRO A O 1
ATOM 667 N N . LEU A 1 92 ? -12.651 -24.544 34.195 1.00 52.88 92 LEU A N 1
ATOM 668 C CA . LEU A 1 92 ? -11.247 -24.201 34.410 1.00 52.88 92 LEU A CA 1
ATOM 669 C C . LEU A 1 92 ? -10.749 -25.124 35.525 1.00 52.88 92 LEU A C 1
ATOM 671 O O . LEU A 1 92 ? -11.223 -25.009 36.648 1.00 52.88 92 LEU A O 1
ATOM 675 N N . ALA A 1 93 ? -9.854 -26.043 35.164 1.00 53.75 93 ALA A N 1
ATOM 676 C CA . ALA A 1 93 ? -9.394 -27.168 35.970 1.00 53.75 93 ALA A CA 1
ATOM 677 C C . ALA A 1 93 ? -10.445 -28.274 36.196 1.00 53.75 93 ALA A C 1
ATOM 679 O O . ALA A 1 93 ? -11.409 -28.130 36.943 1.00 53.75 93 ALA A O 1
ATOM 680 N N . ARG A 1 94 ? -10.207 -29.453 35.608 1.00 50.97 94 ARG A N 1
ATOM 681 C CA . ARG A 1 94 ? -10.762 -30.704 36.142 1.00 50.97 94 ARG A CA 1
ATOM 682 C C . ARG A 1 94 ? -10.097 -30.965 37.498 1.00 50.97 94 ARG A C 1
ATOM 684 O O . ARG A 1 94 ? -9.008 -31.522 37.516 1.00 50.97 94 ARG A O 1
ATOM 691 N N . GLY A 1 95 ? -10.710 -30.522 38.593 1.00 55.84 95 GLY A N 1
ATOM 692 C CA . GLY A 1 95 ? -10.322 -30.897 39.961 1.00 55.84 95 GLY A CA 1
ATOM 693 C C . GLY A 1 95 ? -8.904 -30.519 40.411 1.00 55.84 95 GLY A C 1
ATOM 694 O O . GLY A 1 95 ? -8.469 -31.023 41.436 1.00 55.84 95 GLY A O 1
ATOM 695 N N . ALA A 1 96 ? -8.177 -29.678 39.664 1.00 60.09 96 ALA A N 1
ATOM 696 C CA . ALA A 1 96 ? -6.909 -29.127 40.134 1.00 60.09 96 ALA A CA 1
ATOM 697 C C . ALA A 1 96 ? -7.214 -27.921 41.025 1.00 60.09 96 ALA A C 1
ATOM 699 O O . ALA A 1 96 ? -7.790 -26.940 40.550 1.00 60.09 96 ALA A O 1
ATOM 700 N N . GLU A 1 97 ? -6.833 -28.025 42.292 1.00 66.06 97 GLU A N 1
ATOM 701 C CA . GLU A 1 97 ? -7.033 -27.008 43.322 1.00 66.06 97 GLU A CA 1
ATOM 702 C C . GLU A 1 97 ? -5.685 -26.632 43.939 1.00 66.06 97 GLU A C 1
ATOM 704 O O . GLU A 1 97 ? -4.732 -27.420 43.939 1.00 66.06 97 GLU A O 1
ATOM 709 N N . GLY A 1 98 ? -5.578 -25.399 44.433 1.00 68.88 98 GLY A N 1
ATOM 710 C CA . GLY A 1 98 ? -4.354 -24.925 45.079 1.00 68.88 98 GLY A CA 1
ATOM 711 C C . GLY A 1 98 ? -3.094 -25.095 44.200 1.00 68.88 98 GLY A C 1
ATOM 712 O O . GLY A 1 98 ? -3.107 -24.695 43.033 1.00 68.88 98 GLY A O 1
ATOM 713 N N . PRO A 1 99 ? -1.983 -25.662 44.717 1.00 72.00 99 PRO A N 1
ATOM 714 C CA . PRO A 1 99 ? -0.727 -25.802 43.970 1.00 72.00 99 PRO A CA 1
ATOM 715 C C . PRO A 1 99 ? -0.825 -26.603 42.662 1.00 72.00 99 PRO A C 1
ATOM 717 O O . PRO A 1 99 ? -0.046 -26.346 41.743 1.00 72.00 99 PRO A O 1
ATOM 720 N N . ASP A 1 100 ? -1.786 -27.523 42.526 1.00 74.44 100 ASP A N 1
ATOM 721 C CA . ASP A 1 100 ? -1.942 -28.341 41.312 1.00 74.44 100 ASP A CA 1
ATOM 722 C C . ASP A 1 100 ? -2.334 -27.504 40.086 1.00 74.44 100 ASP A C 1
ATOM 724 O O . ASP A 1 100 ? -2.041 -27.868 38.939 1.00 74.44 100 ASP A O 1
ATOM 728 N N . LEU A 1 101 ? -2.915 -26.319 40.310 1.00 75.00 101 LEU A N 1
ATOM 729 C CA . LEU A 1 101 ? -3.200 -25.356 39.250 1.00 75.00 101 LEU A CA 1
ATOM 730 C C . LEU A 1 101 ? -1.931 -24.942 38.499 1.00 75.00 101 LEU A C 1
ATOM 732 O O . LEU A 1 101 ? -1.998 -24.743 37.285 1.00 75.00 101 LEU A O 1
ATOM 736 N N . TYR A 1 102 ? -0.767 -24.902 39.161 1.00 79.31 102 TYR A N 1
ATOM 737 C CA . TYR A 1 102 ? 0.522 -24.624 38.521 1.00 79.31 102 TYR A CA 1
ATOM 738 C C . TYR A 1 102 ? 0.804 -25.568 37.342 1.00 79.31 102 TYR A C 1
ATOM 740 O O . TYR A 1 102 ? 1.208 -25.125 36.259 1.00 79.31 102 TYR A O 1
ATOM 748 N N . TYR A 1 103 ? 0.554 -26.867 37.535 1.00 81.00 103 TYR A N 1
ATOM 749 C CA . TYR A 1 103 ? 0.764 -27.897 36.518 1.00 81.00 103 TYR A CA 1
ATOM 750 C C . TYR A 1 103 ? -0.343 -27.900 35.459 1.00 81.00 103 TYR A C 1
ATOM 752 O O . TYR A 1 103 ? -0.091 -28.266 34.310 1.00 81.00 103 TYR A O 1
ATOM 760 N N . ALA A 1 104 ? -1.543 -27.430 35.809 1.00 78.50 104 ALA A N 1
ATOM 761 C CA . ALA A 1 104 ? -2.668 -27.310 34.888 1.00 78.50 104 ALA A CA 1
ATOM 762 C C . ALA A 1 104 ? -2.580 -26.080 33.961 1.00 78.50 104 ALA A C 1
ATOM 764 O O . ALA A 1 104 ? -3.128 -26.113 32.857 1.00 78.50 104 ALA A O 1
ATOM 765 N N . LEU A 1 105 ? -1.871 -25.009 34.349 1.00 79.44 105 LEU A N 1
ATOM 766 C CA . LEU A 1 105 ? -1.757 -23.755 33.579 1.00 79.44 105 LEU A CA 1
ATOM 767 C C . LEU A 1 105 ? -1.431 -23.919 32.076 1.00 79.44 105 LEU A C 1
ATOM 769 O O . LEU A 1 105 ? -1.949 -23.129 31.282 1.00 79.44 105 LEU A O 1
ATOM 773 N N . PRO A 1 106 ? -0.573 -24.855 31.619 1.00 80.56 106 PRO A N 1
ATOM 774 C CA . PRO A 1 106 ? -0.230 -24.996 30.194 1.00 80.56 106 PRO A CA 1
ATOM 775 C C . PRO A 1 106 ? -1.337 -25.621 29.347 1.00 80.56 106 PRO A C 1
ATOM 777 O O . PRO A 1 106 ? -1.396 -25.390 28.141 1.00 80.56 106 PRO A O 1
ATOM 780 N N . VAL A 1 107 ? -2.182 -26.436 29.977 1.00 76.12 107 VAL A N 1
ATOM 781 C CA . VAL A 1 107 ? -3.276 -27.176 29.334 1.00 76.12 107 VAL A CA 1
ATOM 782 C C . VAL A 1 107 ? -4.644 -26.576 29.655 1.00 76.12 107 VAL A C 1
ATOM 784 O O . VAL A 1 107 ? -5.656 -27.018 29.114 1.00 76.12 107 VAL A O 1
ATOM 787 N N . MET A 1 108 ? -4.674 -25.547 30.505 1.00 73.50 108 MET A N 1
ATOM 788 C CA . MET A 1 108 ? -5.879 -24.853 30.923 1.00 73.50 108 MET A CA 1
ATOM 789 C C . MET A 1 108 ? -6.622 -24.283 29.702 1.00 73.50 108 MET A C 1
ATOM 791 O O . MET A 1 108 ? -6.049 -23.505 28.926 1.00 73.50 108 MET A O 1
ATOM 795 N N . PRO A 1 109 ? -7.907 -24.636 29.512 1.00 70.06 109 PRO A N 1
ATOM 796 C CA . PRO A 1 109 ? -8.704 -24.092 28.425 1.00 70.06 109 PRO A CA 1
ATOM 797 C C . PRO A 1 109 ? -8.705 -22.563 28.449 1.00 70.06 109 PRO A C 1
ATOM 799 O O . PRO A 1 109 ? -8.816 -21.947 29.505 1.00 70.06 109 PRO A O 1
ATOM 802 N N . LYS A 1 110 ? -8.629 -21.943 27.264 1.00 71.75 110 LYS A N 1
ATOM 803 C CA . LYS A 1 110 ? -8.697 -20.477 27.067 1.00 71.75 110 LYS A CA 1
ATOM 804 C C . LYS A 1 110 ? -7.490 -19.695 27.619 1.00 71.75 110 LYS A C 1
ATOM 806 O O . LYS A 1 110 ? -7.462 -18.479 27.450 1.00 71.75 110 LYS A O 1
ATOM 811 N N . MET A 1 111 ? -6.477 -20.370 28.166 1.00 76.88 111 MET A N 1
ATOM 812 C CA . MET A 1 111 ? -5.213 -19.766 28.587 1.00 76.88 111 MET A CA 1
ATOM 813 C C . MET A 1 111 ? -4.212 -19.703 27.421 1.00 76.88 111 MET A C 1
ATOM 815 O O . MET A 1 111 ? -3.981 -20.690 26.720 1.00 76.88 111 MET A O 1
ATOM 819 N N . GLY A 1 112 ? -3.612 -18.534 27.186 1.00 78.38 112 GLY A N 1
ATOM 820 C CA . GLY A 1 112 ? -2.544 -18.365 26.196 1.00 78.38 112 GLY A CA 1
ATOM 821 C C . GLY A 1 112 ? -1.210 -18.931 26.693 1.00 78.38 112 GLY A C 1
ATOM 822 O O . GLY A 1 112 ? -0.918 -18.881 27.884 1.00 78.38 112 GLY A O 1
ATOM 823 N N . ALA A 1 113 ? -0.357 -19.430 25.791 1.00 83.62 113 ALA A N 1
ATOM 824 C CA . ALA A 1 113 ? 0.944 -19.997 26.171 1.00 83.62 113 ALA A CA 1
ATOM 825 C C . ALA A 1 113 ? 1.869 -18.975 26.864 1.00 83.62 113 ALA A C 1
ATOM 827 O O . ALA A 1 113 ? 2.603 -19.330 27.785 1.00 83.62 113 ALA A O 1
ATOM 828 N N . LYS A 1 114 ? 1.815 -17.702 26.445 1.00 87.38 114 LYS A N 1
ATOM 829 C CA . LYS A 1 114 ? 2.606 -16.609 27.033 1.00 87.38 114 LYS A CA 1
ATOM 830 C C . LYS A 1 114 ? 2.113 -16.238 28.425 1.00 87.38 114 LYS A C 1
ATOM 832 O O . LYS A 1 114 ? 2.921 -16.171 29.352 1.00 87.38 114 LYS A O 1
ATOM 837 N N . LEU A 1 115 ? 0.802 -16.051 28.572 1.00 85.31 115 LEU A N 1
ATOM 838 C CA . LEU A 1 115 ? 0.171 -15.809 29.863 1.00 85.31 115 LEU A CA 1
ATOM 839 C C . LEU A 1 115 ? 0.433 -16.963 30.841 1.00 85.31 115 LEU A C 1
ATOM 841 O O . LEU A 1 115 ? 0.908 -16.730 31.945 1.00 85.31 115 LEU A O 1
ATOM 845 N N . SER A 1 116 ? 0.253 -18.209 30.393 1.00 86.12 116 SER A N 1
ATOM 846 C CA . SER A 1 116 ? 0.546 -19.426 31.162 1.00 86.12 116 SER A CA 1
ATOM 847 C C . SER A 1 116 ? 2.000 -19.492 31.643 1.00 86.12 116 SER A C 1
ATOM 849 O O . SER A 1 116 ? 2.266 -19.739 32.818 1.00 86.12 116 SER A O 1
ATOM 851 N N . ALA A 1 117 ? 2.969 -19.233 30.757 1.00 89.50 117 ALA A N 1
ATOM 852 C CA . ALA A 1 117 ? 4.381 -19.176 31.134 1.00 89.50 117 ALA A CA 1
ATOM 853 C C . ALA A 1 117 ? 4.668 -18.050 32.143 1.00 89.50 117 ALA A C 1
ATOM 855 O O . ALA A 1 117 ? 5.405 -18.255 33.104 1.00 89.50 117 ALA A O 1
ATOM 856 N N . SER A 1 118 ? 4.049 -16.883 31.959 1.00 89.00 118 SER A N 1
ATOM 857 C CA . SER A 1 118 ? 4.241 -15.727 32.840 1.00 89.00 118 SER A CA 1
ATOM 858 C C . SER A 1 118 ? 3.660 -15.953 34.235 1.00 89.00 118 SER A C 1
ATOM 860 O O . SER A 1 118 ? 4.299 -15.589 35.220 1.00 89.00 118 SER A O 1
ATOM 862 N N . LEU A 1 119 ? 2.490 -16.592 34.324 1.00 85.31 119 LEU A N 1
ATOM 863 C CA . LEU A 1 119 ? 1.873 -17.001 35.587 1.00 85.31 119 LEU A CA 1
ATOM 864 C C . LEU A 1 119 ? 2.733 -18.043 36.306 1.00 85.31 119 LEU A C 1
ATOM 866 O O . LEU A 1 119 ? 3.018 -17.884 37.489 1.00 85.31 119 LEU A O 1
ATOM 870 N N . ARG A 1 120 ? 3.237 -19.055 35.584 1.00 85.69 120 ARG A N 1
ATOM 871 C CA . ARG A 1 120 ? 4.153 -20.049 36.165 1.00 85.69 120 ARG A CA 1
ATOM 872 C C . ARG A 1 120 ? 5.435 -19.425 36.694 1.00 85.69 120 ARG A C 1
ATOM 874 O O . ARG A 1 120 ? 5.890 -19.829 37.748 1.00 85.69 120 ARG A O 1
ATOM 881 N N . ASN A 1 121 ? 6.008 -18.422 36.036 1.00 87.00 121 ASN A N 1
ATOM 882 C CA . ASN A 1 121 ? 7.209 -17.759 36.561 1.00 87.00 121 ASN A CA 1
ATOM 883 C C . ASN A 1 121 ? 6.941 -16.975 37.856 1.00 87.00 121 ASN A C 1
ATOM 885 O O . ASN A 1 121 ? 7.859 -16.739 38.637 1.00 87.00 121 ASN A O 1
ATOM 889 N N . LYS A 1 122 ? 5.685 -16.592 38.094 1.00 83.44 122 LYS A N 1
ATOM 890 C CA . LYS A 1 122 ? 5.239 -15.811 39.253 1.00 83.44 122 LYS A CA 1
ATOM 891 C C . LYS A 1 122 ? 4.508 -16.653 40.292 1.00 83.44 122 LYS A C 1
ATOM 893 O O . LYS A 1 122 ? 3.906 -16.106 41.204 1.00 83.44 122 LYS A O 1
ATOM 898 N N . TRP A 1 123 ? 4.603 -17.978 40.181 1.00 78.00 123 TRP A N 1
ATOM 899 C CA . TRP A 1 123 ? 3.894 -18.918 41.046 1.00 78.00 123 TRP A CA 1
ATOM 900 C C . TRP A 1 123 ? 4.174 -18.713 42.543 1.00 78.00 123 TRP A C 1
ATOM 902 O O . TRP A 1 123 ? 3.293 -18.893 43.373 1.00 78.00 123 TRP A O 1
ATOM 912 N N . HIS A 1 124 ? 5.394 -18.293 42.874 1.00 76.88 124 HIS A N 1
ATOM 913 C CA . HIS A 1 124 ? 5.852 -18.034 44.237 1.00 76.88 124 HIS A CA 1
ATOM 914 C C . HIS A 1 124 ? 5.206 -16.794 44.880 1.00 76.88 124 HIS A C 1
ATOM 916 O O . HIS A 1 124 ? 5.355 -16.595 46.080 1.00 76.88 124 HIS A O 1
ATOM 922 N N . LEU A 1 125 ? 4.522 -15.947 44.098 1.00 75.75 125 LEU A N 1
ATOM 923 C CA . LEU A 1 125 ? 3.819 -14.760 44.597 1.00 75.75 125 LEU A CA 1
ATOM 924 C C . LEU A 1 125 ? 2.401 -15.076 45.095 1.00 75.75 125 LEU A C 1
ATOM 926 O O . LEU A 1 125 ? 1.764 -14.210 45.689 1.00 75.75 125 LEU A O 1
ATOM 930 N N . PHE A 1 126 ? 1.893 -16.288 44.857 1.00 71.31 126 PHE A N 1
ATOM 931 C CA . PHE A 1 126 ? 0.575 -16.701 45.328 1.00 71.31 126 PHE A CA 1
ATOM 932 C C . PHE A 1 126 ? 0.690 -17.298 46.736 1.00 71.31 126 PHE A C 1
ATOM 934 O O . PHE A 1 126 ? 1.413 -18.273 46.944 1.00 71.31 126 PHE A O 1
ATOM 941 N N . SER A 1 127 ? -0.035 -16.743 47.711 1.00 61.22 127 SER A N 1
ATOM 942 C CA . SER A 1 127 ? -0.189 -17.376 49.024 1.00 61.22 127 SER A CA 1
ATOM 943 C C . SER A 1 127 ? -0.985 -18.679 48.893 1.00 61.22 127 SER A C 1
ATOM 945 O O . SER A 1 127 ? -1.888 -18.794 48.062 1.00 61.22 127 SER A O 1
ATOM 947 N N . SER A 1 128 ? -0.661 -19.681 49.712 1.00 59.72 128 SER A N 1
ATOM 948 C CA . SER A 1 128 ? -1.402 -20.945 49.757 1.00 59.72 128 SER A CA 1
ATOM 949 C C . SER A 1 128 ? -2.876 -20.685 50.093 1.00 59.72 128 SER A C 1
ATOM 951 O O . SER A 1 128 ? -3.156 -20.113 51.144 1.00 59.72 128 SER A O 1
ATOM 953 N N . GLY A 1 129 ? -3.798 -21.113 49.224 1.00 59.78 129 GLY A N 1
ATOM 954 C CA . GLY A 1 129 ? -5.245 -21.108 49.492 1.00 59.78 129 GLY A CA 1
ATOM 955 C C . GLY A 1 129 ? -6.106 -20.148 48.662 1.00 59.78 129 GLY A C 1
ATOM 956 O O . GLY A 1 129 ? -7.312 -20.155 48.851 1.00 59.78 129 GLY A O 1
ATOM 957 N N . THR A 1 130 ? -5.535 -19.348 47.753 1.00 60.97 130 THR A N 1
ATOM 958 C CA . THR A 1 130 ? -6.300 -18.353 46.959 1.00 60.97 130 THR A CA 1
ATOM 959 C C . THR A 1 130 ? -6.075 -18.447 45.443 1.00 60.97 130 THR A C 1
ATOM 961 O O . THR A 1 130 ? -6.410 -17.533 44.690 1.00 60.97 130 THR A O 1
ATOM 964 N N . TRP A 1 131 ? -5.517 -19.563 44.958 1.00 67.38 131 TRP A N 1
ATOM 965 C CA . TRP A 1 131 ? -5.211 -19.770 43.535 1.00 67.38 131 TRP A CA 1
ATOM 966 C C . TRP A 1 131 ? -6.443 -19.642 42.626 1.00 67.38 131 TRP A C 1
ATOM 968 O O . TRP A 1 131 ? -6.342 -19.084 41.528 1.00 67.38 131 TRP A O 1
ATOM 978 N N . GLU A 1 132 ? -7.603 -20.121 43.079 1.00 61.88 132 GLU A N 1
ATOM 979 C CA . GLU A 1 132 ? -8.863 -20.011 42.347 1.00 61.88 132 GLU A CA 1
ATOM 980 C C . GLU A 1 132 ? -9.338 -18.552 42.232 1.00 61.88 132 GLU A C 1
ATOM 982 O O . GLU A 1 132 ? -9.738 -18.133 41.144 1.00 61.88 132 GLU A O 1
ATOM 987 N N . ASP A 1 133 ? -9.225 -17.761 43.303 1.00 59.12 133 ASP A N 1
ATOM 988 C CA . ASP A 1 133 ? -9.667 -16.357 43.349 1.00 59.12 133 ASP A CA 1
ATOM 989 C C . ASP A 1 133 ? -8.829 -15.444 42.443 1.00 59.12 133 ASP A C 1
ATOM 991 O O . ASP A 1 133 ? -9.336 -14.474 41.869 1.00 59.12 133 ASP A O 1
ATOM 995 N N . PHE A 1 134 ? -7.546 -15.772 42.256 1.00 63.25 134 PHE A N 1
ATOM 996 C CA . PHE A 1 134 ? -6.645 -15.005 41.394 1.00 63.25 134 PHE A CA 1
ATOM 997 C C . PHE A 1 134 ? -6.920 -15.209 39.900 1.00 63.25 134 PHE A C 1
ATOM 999 O O . PHE A 1 134 ? -6.850 -14.252 39.124 1.00 63.25 134 PHE A O 1
ATOM 1006 N N . LEU A 1 135 ? -7.216 -16.446 39.485 1.00 61.94 135 LEU A N 1
ATOM 1007 C CA . LEU A 1 135 ? -7.435 -16.806 38.077 1.00 61.94 135 LEU A CA 1
ATOM 1008 C C . LEU A 1 135 ? -8.893 -16.614 37.632 1.00 61.94 135 LEU A C 1
ATOM 1010 O O . LEU A 1 135 ? -9.156 -16.512 36.431 1.00 61.94 135 LEU A O 1
ATOM 1014 N N . LEU A 1 136 ? -9.833 -16.566 38.582 1.00 57.91 136 LEU A N 1
ATOM 1015 C CA . LEU A 1 136 ? -11.273 -16.461 38.349 1.00 57.91 136 LEU A CA 1
ATOM 1016 C C . LEU A 1 136 ? -11.909 -15.431 39.291 1.00 57.91 136 LEU A C 1
ATOM 1018 O O . LEU A 1 136 ? -12.573 -15.810 40.258 1.00 57.91 136 LEU A O 1
ATOM 1022 N N . PRO A 1 137 ? -11.788 -14.127 39.000 1.00 49.44 137 PRO A N 1
ATOM 1023 C CA . PRO A 1 137 ? -12.521 -13.127 39.760 1.00 49.44 137 PRO A CA 1
ATOM 1024 C C . PRO A 1 137 ? -14.030 -13.407 39.648 1.00 49.44 137 PRO A C 1
ATOM 1026 O O . PRO A 1 137 ? -14.619 -13.274 38.574 1.00 49.44 137 PRO A O 1
ATOM 1029 N N . GLY A 1 138 ? -14.651 -13.831 40.755 1.00 46.72 138 GLY A N 1
ATOM 1030 C CA . GLY A 1 138 ? -16.100 -14.033 40.854 1.00 46.72 138 GLY A CA 1
ATOM 1031 C C . GLY A 1 138 ? -16.618 -15.465 40.936 1.00 46.72 138 GLY A C 1
ATOM 1032 O O . GLY A 1 138 ? -17.773 -15.686 40.573 1.00 46.72 138 GLY A O 1
ATOM 1033 N N . ARG A 1 139 ? -15.828 -16.430 41.432 1.00 45.31 139 ARG A N 1
ATOM 1034 C CA . ARG A 1 139 ? -16.365 -17.771 41.732 1.00 45.31 139 ARG A CA 1
ATOM 1035 C C . ARG A 1 139 ? -17.472 -17.758 42.796 1.00 45.31 139 ARG A C 1
ATOM 1037 O O . ARG A 1 139 ? -18.386 -18.565 42.689 1.00 45.31 139 ARG A O 1
ATOM 1044 N N . GLU A 1 140 ? -17.483 -16.783 43.704 1.00 40.94 140 GLU A N 1
ATOM 1045 C CA . GLU A 1 140 ? -18.584 -16.577 44.648 1.00 40.94 140 GLU A CA 1
ATOM 1046 C C . GLU A 1 140 ? -18.862 -15.086 44.856 1.00 40.94 140 GLU A C 1
ATOM 1048 O O . GLU A 1 140 ? -18.136 -14.393 45.557 1.00 40.94 140 GLU A O 1
ATOM 1053 N N . SER A 1 141 ? -19.896 -14.568 44.193 1.00 37.31 141 SER A N 1
ATOM 1054 C CA . SER A 1 141 ? -20.851 -13.617 44.779 1.00 37.31 141 SER A CA 1
ATOM 1055 C C . SER A 1 141 ? -21.767 -13.093 43.682 1.00 37.31 141 SER A C 1
ATOM 1057 O O . SER A 1 141 ? -21.329 -12.443 42.732 1.00 37.31 141 SER A O 1
ATOM 1059 N N . GLY A 1 142 ? -23.069 -13.336 43.836 1.00 42.88 142 GLY A N 1
ATOM 1060 C CA . GLY A 1 142 ? -24.132 -12.703 43.054 1.00 42.88 142 GLY A CA 1
ATOM 1061 C C . GLY A 1 142 ? -24.263 -11.192 43.294 1.00 42.88 142 GLY A C 1
ATOM 1062 O O . GLY A 1 142 ? -25.351 -10.650 43.123 1.00 42.88 142 GLY A O 1
ATOM 1063 N N . SER A 1 143 ? -23.195 -10.504 43.711 1.00 43.22 143 SER A N 1
ATOM 1064 C CA . SER A 1 143 ? -23.165 -9.051 43.788 1.00 43.22 143 SER A CA 1
ATOM 1065 C C . SER A 1 143 ? -22.879 -8.506 42.389 1.00 43.22 143 SER A C 1
ATOM 1067 O O . SER A 1 143 ? -21.836 -8.769 41.791 1.00 43.22 143 SER A O 1
ATOM 1069 N N . GLY A 1 144 ? -23.838 -7.764 41.838 1.00 50.50 144 GLY A N 1
ATOM 1070 C CA . GLY A 1 144 ? -23.743 -7.089 40.541 1.00 50.50 144 GLY A CA 1
ATOM 1071 C C . GLY A 1 144 ? -22.746 -5.925 40.516 1.00 50.50 144 GLY A C 1
ATOM 1072 O O . GLY A 1 144 ? -23.040 -4.895 39.916 1.00 50.50 144 GLY A O 1
ATOM 1073 N N . GLU A 1 145 ? -21.601 -6.054 41.189 1.00 50.47 145 GLU A N 1
ATOM 1074 C CA . GLU A 1 145 ? -20.556 -5.036 41.186 1.00 50.47 145 GLU A CA 1
ATOM 1075 C C . GLU A 1 145 ? -19.795 -5.008 39.846 1.00 50.47 145 GLU A C 1
ATOM 1077 O O . GLU A 1 145 ? -19.565 -6.066 39.244 1.00 50.47 145 GLU A O 1
ATOM 1082 N N . PRO A 1 146 ? -19.393 -3.817 39.361 1.00 55.81 146 PRO A N 1
ATOM 1083 C CA . PRO A 1 146 ? -18.665 -3.666 38.103 1.00 55.81 146 PRO A CA 1
ATOM 1084 C C . PRO A 1 146 ? -17.360 -4.474 38.060 1.00 55.81 146 PRO A C 1
ATOM 1086 O O . PRO A 1 146 ? -16.644 -4.608 39.047 1.00 55.81 146 PRO A O 1
ATOM 1089 N N . LEU A 1 147 ? -16.983 -4.965 36.877 1.00 54.88 147 LEU A N 1
ATOM 1090 C CA . LEU A 1 147 ? -15.724 -5.702 36.675 1.00 54.88 147 LEU A CA 1
ATOM 1091 C C . LEU A 1 147 ? -14.482 -4.880 37.091 1.00 54.88 147 LEU A C 1
ATOM 1093 O O . LEU A 1 147 ? -13.459 -5.438 37.478 1.00 54.88 147 LEU A O 1
ATOM 1097 N N . GLU A 1 148 ? -14.594 -3.553 37.023 1.00 53.72 148 GLU A N 1
ATOM 1098 C CA . GLU A 1 148 ? -13.552 -2.571 37.343 1.00 53.72 148 GLU A CA 1
ATOM 1099 C C . GLU A 1 148 ? -13.222 -2.498 38.841 1.00 53.72 148 GLU A C 1
ATOM 1101 O O . GLU A 1 148 ? -12.115 -2.099 39.189 1.00 53.72 148 GLU A O 1
ATOM 1106 N N . THR A 1 149 ? -14.136 -2.912 39.729 1.00 56.28 149 THR A N 1
ATOM 1107 C CA . THR A 1 149 ? -13.870 -2.995 41.176 1.00 56.28 149 THR A CA 1
ATOM 1108 C C . THR A 1 149 ? -13.315 -4.353 41.602 1.00 56.28 149 THR A C 1
ATOM 1110 O O . THR A 1 149 ? -12.738 -4.462 42.681 1.00 56.28 149 THR A O 1
ATOM 1113 N N . ARG A 1 150 ? -13.437 -5.389 40.759 1.00 62.06 150 ARG A N 1
ATOM 1114 C CA . ARG A 1 150 ? -13.039 -6.776 41.081 1.00 62.06 150 ARG A CA 1
ATOM 1115 C C . ARG A 1 150 ? -11.772 -7.243 40.369 1.00 62.06 150 ARG A C 1
ATOM 1117 O O . ARG A 1 150 ? -11.244 -8.304 40.702 1.00 62.06 150 ARG A O 1
ATOM 1124 N N . CYS A 1 151 ? -11.307 -6.516 39.355 1.00 71.12 151 CYS A N 1
ATOM 1125 C CA . CYS A 1 151 ? -10.176 -6.936 38.540 1.00 71.12 151 CYS A CA 1
ATOM 1126 C C . CYS A 1 151 ? -9.235 -5.781 38.207 1.00 71.12 151 CYS A C 1
ATOM 1128 O O . CYS A 1 151 ? -9.652 -4.706 37.787 1.00 71.12 151 CYS A O 1
ATOM 1130 N N . LEU A 1 152 ? -7.939 -6.062 38.296 1.00 78.44 152 LEU A N 1
ATOM 1131 C CA . LEU A 1 152 ? -6.860 -5.171 37.909 1.00 78.44 152 LEU A CA 1
ATOM 1132 C C . LEU A 1 152 ? -6.421 -5.495 36.486 1.00 78.44 152 LEU A C 1
ATOM 1134 O O . LEU A 1 152 ? -5.935 -6.597 36.189 1.00 78.44 152 LEU A O 1
ATOM 1138 N N . LEU A 1 153 ? -6.592 -4.513 35.605 1.00 84.38 153 LEU A N 1
ATOM 1139 C CA . LEU A 1 153 ? -6.052 -4.573 34.259 1.00 84.38 153 LEU A CA 1
ATOM 1140 C C . LEU A 1 153 ? -4.537 -4.407 34.301 1.00 84.38 153 LEU A C 1
ATOM 1142 O O . LEU A 1 153 ? -4.008 -3.498 34.942 1.00 84.38 153 LEU A O 1
ATOM 1146 N N . GLN A 1 154 ? -3.836 -5.295 33.610 1.00 86.06 154 GLN A N 1
ATOM 1147 C CA . GLN A 1 154 ? -2.384 -5.343 33.674 1.00 86.06 154 GLN A CA 1
ATOM 1148 C C . GLN A 1 154 ? -1.776 -5.985 32.430 1.00 86.06 154 GLN A C 1
ATOM 1150 O O . GLN A 1 154 ? -2.380 -6.858 31.799 1.00 86.06 154 GLN A O 1
ATOM 1155 N N . GLU A 1 155 ? -0.554 -5.592 32.100 1.00 88.19 155 GLU A N 1
ATOM 1156 C CA . GLU A 1 155 ? 0.248 -6.251 31.081 1.00 88.19 155 GLU A CA 1
ATOM 1157 C C . GLU A 1 155 ? 1.085 -7.366 31.715 1.00 88.19 155 GLU A C 1
ATOM 1159 O O . GLU A 1 155 ? 1.897 -7.139 32.614 1.00 88.19 155 GLU A O 1
ATOM 1164 N N . LEU A 1 156 ? 0.885 -8.598 31.242 1.00 87.62 156 LEU A N 1
ATOM 1165 C CA . LEU A 1 156 ? 1.578 -9.780 31.738 1.00 87.62 156 LEU A CA 1
ATOM 1166 C C . LEU A 1 156 ? 2.012 -10.662 30.566 1.00 87.62 156 LEU A C 1
ATOM 1168 O O . LEU A 1 156 ? 1.192 -11.141 29.788 1.00 87.62 156 LEU A O 1
ATOM 1172 N N . GLY A 1 157 ? 3.323 -10.876 30.415 1.00 82.19 157 GLY A N 1
ATOM 1173 C CA . GLY A 1 157 ? 3.858 -11.689 29.314 1.00 82.19 157 GLY A CA 1
ATOM 1174 C C . GLY A 1 157 ? 3.690 -11.063 27.926 1.00 82.19 157 GLY A C 1
ATOM 1175 O O . GLY A 1 157 ? 3.676 -11.786 26.925 1.00 82.19 157 GLY A O 1
ATOM 1176 N N . GLY A 1 158 ? 3.533 -9.736 27.862 1.00 82.25 158 GLY A N 1
ATOM 1177 C CA . GLY A 1 158 ? 3.204 -9.003 26.637 1.00 82.25 158 GLY A CA 1
ATOM 1178 C C . GLY A 1 158 ? 1.758 -9.200 26.172 1.00 82.25 158 GLY A C 1
ATOM 1179 O O . GLY A 1 158 ? 1.463 -9.000 24.992 1.00 82.25 158 GLY A O 1
ATOM 1180 N N . GLU A 1 159 ? 0.872 -9.654 27.063 1.00 83.94 159 GLU A N 1
ATOM 1181 C CA . GLU A 1 159 ? -0.564 -9.782 26.830 1.00 83.94 159 GLU A CA 1
ATOM 1182 C C . GLU A 1 159 ? -1.329 -8.946 27.860 1.00 83.94 159 GLU A C 1
ATOM 1184 O O . GLU A 1 159 ? -0.945 -8.854 29.027 1.00 83.94 159 GLU A O 1
ATOM 1189 N N . LEU A 1 160 ? -2.424 -8.328 27.419 1.00 85.94 160 LEU A N 1
ATOM 1190 C CA . LEU A 1 160 ? -3.336 -7.645 28.324 1.00 85.94 160 LEU A CA 1
ATOM 1191 C C . LEU A 1 160 ? -4.130 -8.699 29.098 1.00 85.94 160 LEU A C 1
ATOM 1193 O O . LEU A 1 160 ? -4.762 -9.571 28.499 1.00 85.94 160 LEU A O 1
ATOM 1197 N N . SER A 1 161 ? -4.098 -8.607 30.418 1.00 83.69 161 SER A N 1
ATOM 1198 C CA . SER A 1 161 ? -4.733 -9.549 31.333 1.00 83.69 161 SER A CA 1
ATOM 1199 C C . SER A 1 161 ? -5.536 -8.811 32.401 1.00 83.69 161 SER A C 1
ATOM 1201 O O . SER A 1 161 ? -5.393 -7.601 32.590 1.00 83.69 161 SER A O 1
ATOM 1203 N N . CYS A 1 162 ? -6.440 -9.537 33.049 1.00 80.31 162 CYS A N 1
ATOM 1204 C CA . CYS A 1 162 ? -7.397 -8.991 33.998 1.00 80.31 162 CYS A CA 1
ATOM 1205 C C . CYS A 1 162 ? -7.568 -10.016 35.122 1.00 80.31 162 CYS A C 1
ATOM 1207 O O . CYS A 1 162 ? -8.204 -11.049 34.922 1.00 80.31 162 CYS A O 1
ATOM 1209 N N . PHE A 1 163 ? -6.932 -9.756 36.262 1.00 77.50 163 PHE A N 1
ATOM 1210 C CA . PHE A 1 163 ? -6.921 -10.639 37.433 1.00 77.50 163 PHE A CA 1
ATOM 1211 C C . PHE A 1 163 ? -7.230 -9.830 38.687 1.00 77.50 163 PHE A C 1
ATOM 1213 O O . PHE A 1 163 ? -6.998 -8.625 38.706 1.00 77.50 163 PHE A O 1
ATOM 1220 N N . GLY A 1 164 ? -7.690 -10.479 39.758 1.00 73.00 164 GLY A N 1
ATOM 1221 C CA . GLY A 1 164 ? -7.927 -9.813 41.048 1.00 73.00 164 GLY A CA 1
ATOM 1222 C C . GLY A 1 164 ? -6.653 -9.302 41.736 1.00 73.00 164 GLY A C 1
ATOM 1223 O O . GLY A 1 164 ? -6.719 -8.651 42.771 1.00 73.00 164 GLY A O 1
ATOM 1224 N N . THR A 1 165 ? -5.469 -9.591 41.191 1.00 75.62 165 THR A N 1
ATOM 1225 C CA . THR A 1 165 ? -4.178 -9.238 41.792 1.00 75.62 165 THR A CA 1
ATOM 1226 C C . THR A 1 165 ? -3.185 -8.799 40.738 1.00 75.62 165 THR A C 1
ATOM 1228 O O . THR A 1 165 ? -3.180 -9.307 39.616 1.00 75.62 165 THR A O 1
ATOM 1231 N N . LEU A 1 166 ? -2.346 -7.833 41.104 1.00 81.31 166 LEU A N 1
ATOM 1232 C CA . LEU A 1 166 ? -1.319 -7.295 40.233 1.00 81.31 166 LEU A CA 1
ATOM 1233 C C . LEU A 1 166 ? -0.097 -8.222 40.220 1.00 81.31 166 LEU A C 1
ATOM 1235 O O . LEU A 1 166 ? 0.671 -8.282 41.173 1.00 81.31 166 LEU A O 1
ATOM 1239 N N . LEU A 1 167 ? 0.074 -8.936 39.115 1.00 84.44 167 LEU A N 1
ATOM 1240 C CA . LEU A 1 167 ? 1.216 -9.801 38.823 1.00 84.44 167 LEU A CA 1
ATOM 1241 C C . LEU A 1 167 ? 2.138 -9.173 37.773 1.00 84.44 167 LEU A C 1
ATOM 1243 O O . LEU A 1 167 ? 3.311 -9.526 37.684 1.00 84.44 167 LEU A O 1
ATOM 1247 N N . GLY A 1 168 ? 1.601 -8.312 36.914 1.00 87.00 168 GLY A N 1
ATOM 1248 C CA . GLY A 1 168 ? 2.298 -7.617 35.838 1.00 87.00 168 GLY A CA 1
ATOM 1249 C C . GLY A 1 168 ? 2.405 -6.113 36.068 1.00 87.00 168 GLY A C 1
ATOM 1250 O O . GLY A 1 168 ? 2.381 -5.636 37.199 1.00 87.00 168 GLY A O 1
ATOM 1251 N N . GLU A 1 169 ? 2.515 -5.368 34.974 1.00 88.38 169 GLU A N 1
ATOM 1252 C CA . GLU A 1 169 ? 2.482 -3.906 35.012 1.00 88.38 169 GLU A CA 1
ATOM 1253 C C . GLU A 1 169 ? 1.036 -3.421 34.990 1.00 88.38 169 GLU A C 1
ATOM 1255 O O . GLU A 1 169 ? 0.251 -3.845 34.143 1.00 88.38 169 GLU A O 1
ATOM 1260 N N . HIS A 1 170 ? 0.667 -2.543 35.919 1.00 87.50 170 HIS A N 1
ATOM 1261 C CA . HIS A 1 170 ? -0.692 -2.020 35.999 1.00 87.50 170 HIS A CA 1
ATOM 1262 C C . HIS A 1 170 ? -1.017 -1.148 34.780 1.00 87.50 170 HIS A C 1
ATOM 1264 O O . HIS A 1 170 ? -0.232 -0.279 34.400 1.00 87.50 170 HIS A O 1
ATOM 1270 N N . VAL A 1 171 ? -2.204 -1.336 34.201 1.00 86.06 171 VAL A N 1
ATOM 1271 C CA . VAL A 1 171 ? -2.688 -0.551 33.062 1.00 86.06 171 VAL A CA 1
ATOM 1272 C C . VAL A 1 171 ? -3.871 0.298 33.517 1.00 86.06 171 VAL A C 1
ATOM 1274 O O . VAL A 1 171 ? -4.973 -0.206 33.723 1.00 86.06 171 VAL A O 1
ATOM 1277 N N . SER A 1 172 ? -3.634 1.602 33.679 1.00 78.50 172 SER A N 1
ATOM 1278 C CA . SER A 1 172 ? -4.658 2.543 34.143 1.00 78.50 172 SER A CA 1
ATOM 1279 C C . SER A 1 172 ? -5.758 2.765 33.101 1.00 78.50 172 SER A C 1
ATOM 1281 O O . SER A 1 172 ? -5.496 2.895 31.902 1.00 78.50 172 SER A O 1
ATOM 1283 N N . ALA A 1 173 ? -7.001 2.852 33.578 1.00 65.00 173 ALA A N 1
ATOM 1284 C CA . ALA A 1 173 ? -8.202 2.976 32.762 1.00 65.00 173 ALA A CA 1
ATOM 1285 C C . ALA A 1 173 ? -8.794 4.394 32.715 1.00 65.00 173 ALA A C 1
ATOM 1287 O O . ALA A 1 173 ? -9.995 4.535 32.503 1.00 65.00 173 ALA A O 1
ATOM 1288 N N . GLU A 1 174 ? -7.984 5.453 32.836 1.00 66.88 174 GLU A N 1
ATOM 1289 C CA . GLU A 1 174 ? -8.468 6.852 32.804 1.00 66.88 174 GLU A CA 1
ATOM 1290 C C . GLU A 1 174 ? -9.367 7.181 31.594 1.00 66.88 174 GLU A C 1
ATOM 1292 O O . GLU A 1 174 ? -10.239 8.041 31.673 1.00 66.88 174 GLU A O 1
ATOM 1297 N N . LYS A 1 175 ? -9.174 6.487 30.464 1.00 68.50 175 LYS A N 1
ATOM 1298 C CA . LYS A 1 175 ? -9.934 6.670 29.212 1.00 68.50 175 LYS A CA 1
ATOM 1299 C C . LYS A 1 175 ? -10.907 5.514 28.898 1.00 68.50 175 LYS A C 1
ATOM 1301 O O . LYS A 1 175 ? -11.477 5.468 27.804 1.00 68.50 175 LYS A O 1
ATOM 1306 N N . GLY A 1 176 ? -11.113 4.602 29.852 1.00 79.44 176 GLY A N 1
ATOM 1307 C CA . GLY A 1 176 ? -11.988 3.431 29.752 1.00 79.44 176 GLY A CA 1
ATOM 1308 C C . GLY A 1 176 ? -11.367 2.216 29.045 1.00 79.44 176 GLY A C 1
ATOM 1309 O O . GLY A 1 176 ? -10.357 2.297 28.348 1.00 79.44 176 GLY A O 1
ATOM 1310 N N . ILE A 1 177 ? -12.001 1.047 29.178 1.00 79.94 177 ILE A N 1
ATOM 1311 C CA . ILE A 1 177 ? -11.471 -0.227 28.653 1.00 79.94 177 ILE A CA 1
ATOM 1312 C C . ILE A 1 177 ? -11.237 -0.224 27.130 1.00 79.94 177 ILE A C 1
ATOM 1314 O O . ILE A 1 177 ? -10.284 -0.822 26.629 1.00 79.94 177 ILE A O 1
ATOM 1318 N N . LEU A 1 178 ? -12.073 0.485 26.363 1.00 83.56 178 LEU A N 1
ATOM 1319 C CA . LEU A 1 178 ? -11.966 0.523 24.901 1.00 83.56 178 LEU A CA 1
ATOM 1320 C C . LEU A 1 178 ? -10.718 1.268 24.411 1.00 83.56 178 LEU A C 1
ATOM 1322 O O . LEU A 1 178 ? -10.163 0.898 23.371 1.00 83.56 178 LEU A O 1
ATOM 1326 N N . SER A 1 179 ? -10.266 2.307 25.121 1.00 83.62 179 SER A N 1
ATOM 1327 C CA . SER A 1 179 ? -9.026 3.002 24.761 1.00 83.62 179 SER A CA 1
ATOM 1328 C C . SER A 1 179 ? -7.817 2.117 25.030 1.00 83.62 179 SER A C 1
ATOM 1330 O O . SER A 1 179 ? -6.936 2.023 24.179 1.00 83.62 179 SER A O 1
ATOM 1332 N N . ILE A 1 180 ? -7.827 1.398 26.154 1.00 84.19 180 ILE A N 1
ATOM 1333 C CA . ILE A 1 180 ? -6.766 0.463 26.529 1.00 84.19 180 ILE A CA 1
ATOM 1334 C C . ILE A 1 180 ? -6.660 -0.659 25.495 1.00 84.19 180 ILE A C 1
ATOM 1336 O O . ILE A 1 180 ? -5.584 -0.913 24.957 1.00 84.19 180 ILE A O 1
ATOM 1340 N N . LEU A 1 181 ? -7.785 -1.285 25.129 1.00 84.69 181 LEU A N 1
ATOM 1341 C CA . LEU A 1 181 ? -7.812 -2.315 24.084 1.00 84.69 181 LEU A CA 1
ATOM 1342 C C . LEU A 1 181 ? -7.317 -1.774 22.737 1.00 84.69 181 LEU A C 1
ATOM 1344 O O . LEU A 1 181 ? -6.614 -2.467 21.994 1.00 84.69 181 LEU A O 1
ATOM 1348 N N . ARG A 1 182 ? -7.642 -0.522 22.401 1.00 85.00 182 ARG A N 1
ATOM 1349 C CA . ARG A 1 182 ? -7.129 0.118 21.186 1.00 85.00 182 ARG A CA 1
ATOM 1350 C C . ARG A 1 182 ? -5.608 0.260 21.224 1.00 85.00 182 ARG A C 1
ATOM 1352 O O . ARG A 1 182 ? -4.953 -0.011 20.215 1.00 85.00 182 ARG A O 1
ATOM 1359 N N . GLU A 1 183 ? -5.060 0.698 22.344 1.00 84.94 183 GLU A N 1
ATOM 1360 C CA . GLU A 1 183 ? -3.640 1.001 22.504 1.00 84.94 183 GLU A CA 1
ATOM 1361 C C . GLU A 1 183 ? -2.778 -0.256 22.646 1.00 84.94 183 GLU A C 1
ATOM 1363 O O . GLU A 1 183 ? -1.843 -0.433 21.865 1.00 84.94 183 GLU A O 1
ATOM 1368 N N . HIS A 1 184 ? -3.143 -1.165 23.550 1.00 83.56 184 HIS A N 1
ATOM 1369 C CA . HIS A 1 184 ? -2.350 -2.355 23.871 1.00 83.56 184 HIS A CA 1
ATOM 1370 C C . HIS A 1 184 ? -2.646 -3.551 22.957 1.00 83.56 184 HIS A C 1
ATOM 1372 O O . HIS A 1 184 ? -1.769 -4.379 22.738 1.00 83.56 184 HIS A O 1
ATOM 1378 N N . SER A 1 185 ? -3.848 -3.658 22.370 1.00 83.62 185 SER A N 1
ATOM 1379 C CA . SER A 1 185 ? -4.200 -4.796 21.497 1.00 83.62 185 SER A CA 1
ATOM 1380 C C . SER A 1 185 ? -4.269 -4.417 20.015 1.00 83.62 185 SER A C 1
ATOM 1382 O O . SER A 1 185 ? -3.530 -4.956 19.187 1.00 83.62 185 SER A O 1
ATOM 1384 N N . LEU A 1 186 ? -5.133 -3.469 19.636 1.00 84.88 186 LEU A N 1
ATOM 1385 C CA . LEU A 1 186 ? -5.398 -3.188 18.215 1.00 84.88 186 LEU A CA 1
ATOM 1386 C C . LEU A 1 186 ? -4.242 -2.469 17.511 1.00 84.88 186 LEU A C 1
ATOM 1388 O O . LEU A 1 186 ? -3.943 -2.766 16.349 1.00 84.88 186 LEU A O 1
ATOM 1392 N N . SER A 1 187 ? -3.587 -1.518 18.177 1.00 84.88 187 SER A N 1
ATOM 1393 C CA . SER A 1 187 ? -2.527 -0.709 17.566 1.00 84.88 187 SER A CA 1
ATOM 1394 C C . SER A 1 187 ? -1.271 -1.527 17.227 1.00 84.88 187 SER A C 1
ATOM 1396 O O . SER A 1 187 ? -0.767 -1.382 16.108 1.00 84.88 187 SER A O 1
ATOM 1398 N N . PRO A 1 188 ? -0.756 -2.421 18.099 1.00 86.69 188 PRO A N 1
ATOM 1399 C CA . PRO A 1 188 ? 0.334 -3.335 17.756 1.00 86.69 188 PRO A CA 1
ATOM 1400 C C . PRO A 1 188 ? -0.016 -4.268 16.596 1.00 86.69 188 PRO A C 1
ATOM 1402 O O . PRO A 1 188 ? 0.771 -4.387 15.656 1.00 86.69 188 PRO A O 1
ATOM 1405 N N . LEU A 1 189 ? -1.220 -4.855 16.595 1.00 86.19 189 LEU A N 1
ATOM 1406 C CA . LEU A 1 189 ? -1.687 -5.719 15.504 1.00 86.19 189 LEU A CA 1
ATOM 1407 C C . LEU A 1 189 ? -1.763 -4.964 14.173 1.00 86.19 189 LEU A C 1
ATOM 1409 O O . LEU A 1 189 ? -1.291 -5.453 13.146 1.00 86.19 189 LEU A O 1
ATOM 1413 N N . THR A 1 190 ? -2.299 -3.743 14.190 1.00 85.06 190 THR A N 1
ATOM 1414 C CA . THR A 1 190 ? -2.396 -2.891 12.998 1.00 85.06 190 THR A CA 1
ATOM 1415 C C . THR A 1 190 ? -1.013 -2.508 12.475 1.00 85.06 190 THR A C 1
ATOM 1417 O O . THR A 1 190 ? -0.781 -2.571 11.269 1.00 85.06 190 THR A O 1
ATOM 1420 N N . ARG A 1 191 ? -0.071 -2.160 13.365 1.00 86.75 191 ARG A N 1
ATOM 1421 C CA . ARG A 1 191 ? 1.326 -1.855 13.005 1.00 86.75 191 ARG A CA 1
ATOM 1422 C C . ARG A 1 191 ? 2.047 -3.070 12.424 1.00 86.75 191 ARG A C 1
ATOM 1424 O O . ARG A 1 191 ? 2.730 -2.936 11.411 1.00 86.75 191 ARG A O 1
ATOM 1431 N N . SER A 1 192 ? 1.883 -4.240 13.039 1.00 89.19 192 SER A N 1
ATOM 1432 C CA . SER A 1 192 ? 2.465 -5.496 12.559 1.00 89.19 192 SER A CA 1
ATOM 1433 C C . SER A 1 192 ? 1.942 -5.842 11.165 1.00 89.19 192 SER A C 1
ATOM 1435 O O . SER A 1 192 ? 2.725 -5.993 10.228 1.00 89.19 192 SER A O 1
ATOM 1437 N N . ARG A 1 193 ? 0.615 -5.822 10.982 1.00 89.00 193 ARG A N 1
ATOM 1438 C CA . ARG A 1 193 ? -0.022 -6.062 9.683 1.00 89.00 193 ARG A CA 1
ATOM 1439 C C . ARG A 1 193 ? 0.437 -5.066 8.621 1.00 89.00 193 ARG A C 1
ATOM 1441 O O . ARG A 1 193 ? 0.747 -5.480 7.510 1.00 89.00 193 ARG A O 1
ATOM 1448 N N . LEU A 1 194 ? 0.521 -3.778 8.961 1.00 88.81 194 LEU A N 1
ATOM 1449 C CA . LEU A 1 194 ? 1.027 -2.743 8.059 1.00 88.81 194 LEU A CA 1
ATOM 1450 C C . LEU A 1 194 ? 2.444 -3.070 7.575 1.00 88.81 194 LEU A C 1
ATOM 1452 O O . LEU A 1 194 ? 2.697 -3.038 6.375 1.00 88.81 194 LEU A O 1
ATOM 1456 N N . ARG A 1 195 ? 3.355 -3.416 8.494 1.00 91.06 195 ARG A N 1
ATOM 1457 C CA . ARG A 1 195 ? 4.737 -3.790 8.154 1.00 91.06 195 ARG A CA 1
ATOM 1458 C C . ARG A 1 195 ? 4.779 -5.001 7.226 1.00 91.06 195 ARG A C 1
ATOM 1460 O O . ARG A 1 195 ? 5.470 -4.959 6.213 1.00 91.06 195 ARG A O 1
ATOM 1467 N N . SER A 1 196 ? 4.025 -6.053 7.541 1.00 92.81 196 SER A N 1
ATOM 1468 C CA . SER A 1 196 ? 3.952 -7.249 6.695 1.00 92.81 196 SER A CA 1
ATOM 1469 C C . SER A 1 196 ? 3.456 -6.922 5.287 1.00 92.81 196 SER A C 1
ATOM 1471 O O . SER A 1 196 ? 4.027 -7.386 4.306 1.00 92.81 196 SER A O 1
ATOM 1473 N N . GLU A 1 197 ? 2.423 -6.092 5.176 1.00 92.00 197 GLU A N 1
ATOM 1474 C CA . GLU A 1 197 ? 1.830 -5.700 3.896 1.00 92.00 197 GLU A CA 1
ATOM 1475 C C . GLU A 1 197 ? 2.759 -4.809 3.062 1.00 92.00 197 GLU A C 1
ATOM 1477 O O . GLU A 1 197 ? 2.845 -4.997 1.847 1.00 92.00 197 GLU A O 1
ATOM 1482 N N . ILE A 1 198 ? 3.504 -3.899 3.705 1.00 92.25 198 ILE A N 1
ATOM 1483 C CA . ILE A 1 198 ? 4.567 -3.117 3.056 1.00 92.25 198 ILE A CA 1
ATOM 1484 C C . ILE A 1 198 ? 5.619 -4.058 2.469 1.00 92.25 198 ILE A C 1
ATOM 1486 O O . ILE A 1 198 ? 5.901 -3.973 1.280 1.00 92.25 198 ILE A O 1
ATOM 1490 N N . LEU A 1 199 ? 6.135 -5.006 3.258 1.00 94.25 199 LEU A N 1
ATOM 1491 C CA . LEU A 1 199 ? 7.168 -5.943 2.804 1.00 94.25 199 LEU A CA 1
ATOM 1492 C C . LEU A 1 199 ? 6.698 -6.827 1.641 1.00 94.25 199 LEU A C 1
ATOM 1494 O O . LEU A 1 199 ? 7.472 -7.130 0.732 1.00 94.25 199 LEU A O 1
ATOM 1498 N N . ILE A 1 200 ? 5.438 -7.270 1.662 1.00 94.56 200 ILE A N 1
ATOM 1499 C CA . ILE A 1 200 ? 4.860 -8.073 0.576 1.00 94.56 200 ILE A CA 1
ATOM 1500 C C . ILE A 1 200 ? 4.802 -7.250 -0.714 1.00 94.56 200 ILE A C 1
ATOM 1502 O O . ILE A 1 200 ? 5.259 -7.719 -1.759 1.00 94.56 200 ILE A O 1
ATOM 1506 N N . LEU A 1 201 ? 4.271 -6.027 -0.640 1.00 93.06 201 LEU A N 1
ATOM 1507 C CA . LEU A 1 201 ? 4.117 -5.164 -1.809 1.00 93.06 201 LEU A CA 1
ATOM 1508 C C . LEU A 1 201 ? 5.471 -4.680 -2.345 1.00 93.06 201 LEU A C 1
ATOM 1510 O O . LEU A 1 201 ? 5.683 -4.648 -3.554 1.00 93.06 201 LEU A O 1
ATOM 1514 N N . GLU A 1 202 ? 6.418 -4.382 -1.459 1.00 94.56 202 GLU A N 1
ATOM 1515 C CA . GLU A 1 202 ? 7.790 -4.023 -1.815 1.00 94.56 202 GLU A CA 1
ATOM 1516 C C . GLU A 1 202 ? 8.467 -5.157 -2.592 1.00 94.56 202 GLU A C 1
ATOM 1518 O O . GLU A 1 202 ? 8.994 -4.935 -3.683 1.00 94.56 202 GLU A O 1
ATOM 1523 N N . LYS A 1 203 ? 8.374 -6.400 -2.096 1.00 95.56 203 LYS A N 1
ATOM 1524 C CA . LYS A 1 203 ? 8.884 -7.580 -2.811 1.00 95.56 203 LYS A CA 1
ATOM 1525 C C . LYS A 1 203 ? 8.239 -7.738 -4.188 1.00 95.56 203 LYS A C 1
ATOM 1527 O O . LYS A 1 203 ? 8.922 -8.128 -5.135 1.00 95.56 203 LYS A O 1
ATOM 1532 N N . GLU A 1 204 ? 6.945 -7.455 -4.324 1.00 93.50 204 GLU A N 1
ATOM 1533 C CA . GLU A 1 204 ? 6.257 -7.498 -5.617 1.00 93.50 204 GLU A CA 1
ATOM 1534 C C . GLU A 1 204 ? 6.802 -6.442 -6.593 1.00 93.50 204 GLU A C 1
ATOM 1536 O O . GLU A 1 204 ? 7.147 -6.774 -7.732 1.00 93.50 204 GLU A O 1
ATOM 1541 N N . ILE A 1 205 ? 6.935 -5.192 -6.143 1.00 90.88 205 ILE A N 1
ATOM 1542 C CA . ILE A 1 205 ? 7.454 -4.081 -6.952 1.00 90.88 205 ILE A CA 1
ATOM 1543 C C . ILE A 1 205 ? 8.908 -4.348 -7.362 1.00 90.88 205 ILE A C 1
ATOM 1545 O O . ILE A 1 205 ? 9.238 -4.232 -8.543 1.00 90.88 205 ILE A O 1
ATOM 1549 N N . LEU A 1 206 ? 9.763 -4.795 -6.436 1.00 92.88 206 LEU A N 1
ATOM 1550 C CA . LEU A 1 206 ? 11.163 -5.133 -6.719 1.00 92.88 206 LEU A CA 1
ATOM 1551 C C . LEU A 1 206 ? 11.293 -6.277 -7.734 1.00 92.88 206 LEU A C 1
ATOM 1553 O O . LEU A 1 206 ? 12.138 -6.222 -8.630 1.00 92.88 206 LEU A O 1
ATOM 1557 N N . ARG A 1 207 ? 10.425 -7.297 -7.665 1.00 92.62 207 ARG A N 1
ATOM 1558 C CA . ARG A 1 207 ? 10.375 -8.360 -8.686 1.00 92.62 207 ARG A CA 1
ATOM 1559 C C . ARG A 1 207 ? 10.011 -7.804 -10.062 1.00 92.62 207 ARG A C 1
ATOM 1561 O O . ARG A 1 207 ? 10.624 -8.208 -11.051 1.00 92.62 207 ARG A O 1
ATOM 1568 N N . LYS A 1 208 ? 9.039 -6.888 -10.146 1.00 90.12 208 LYS A N 1
ATOM 1569 C CA . LYS A 1 208 ? 8.663 -6.226 -11.409 1.00 90.12 208 LYS A CA 1
ATOM 1570 C C . LYS A 1 208 ? 9.812 -5.362 -11.947 1.00 90.12 208 LYS A C 1
ATOM 1572 O O . LYS A 1 208 ? 10.128 -5.473 -13.128 1.00 90.12 208 LYS A O 1
ATOM 1577 N N . LEU A 1 209 ? 10.495 -4.598 -11.091 1.00 88.88 209 LEU A N 1
ATOM 1578 C CA . LEU A 1 209 ? 11.673 -3.802 -11.464 1.00 88.88 209 LEU A CA 1
ATOM 1579 C C . LEU A 1 209 ? 12.809 -4.670 -12.015 1.00 88.88 209 LEU A C 1
ATOM 1581 O O . LEU A 1 209 ? 13.339 -4.372 -13.084 1.00 88.88 209 LEU A O 1
ATOM 1585 N N . LYS A 1 210 ? 13.130 -5.787 -11.351 1.00 91.88 210 LYS A N 1
ATOM 1586 C CA . LYS A 1 210 ? 14.155 -6.731 -11.826 1.00 91.88 210 LYS A CA 1
ATOM 1587 C C . LYS A 1 210 ? 13.823 -7.286 -13.216 1.00 91.88 210 LYS A C 1
ATOM 1589 O O . LYS A 1 210 ? 14.703 -7.377 -14.072 1.00 91.88 210 LYS A O 1
ATOM 1594 N N . ARG A 1 211 ? 12.549 -7.620 -13.467 1.00 89.06 211 ARG A N 1
ATOM 1595 C CA . ARG A 1 211 ? 12.081 -8.049 -14.798 1.00 89.06 211 ARG A CA 1
ATOM 1596 C C . ARG A 1 211 ? 12.276 -6.947 -15.839 1.00 89.06 211 ARG A C 1
ATOM 1598 O O . ARG A 1 211 ? 12.812 -7.232 -16.903 1.00 89.06 211 ARG A O 1
ATOM 1605 N N . MET A 1 212 ? 11.895 -5.705 -15.531 1.00 86.25 212 MET A N 1
ATOM 1606 C CA . MET A 1 212 ? 12.067 -4.576 -16.454 1.00 86.25 212 MET A CA 1
ATOM 1607 C C . MET A 1 212 ? 13.542 -4.308 -16.779 1.00 86.25 212 MET A C 1
ATOM 1609 O O . MET A 1 212 ? 13.877 -4.176 -17.950 1.00 86.25 212 MET A O 1
ATOM 1613 N N . SER A 1 213 ? 14.428 -4.323 -15.779 1.00 87.69 213 SER A N 1
ATOM 1614 C CA . SER A 1 213 ? 15.879 -4.159 -15.979 1.00 87.69 213 SER A CA 1
ATOM 1615 C C . SER A 1 213 ? 16.488 -5.269 -16.849 1.00 87.69 213 SER A C 1
ATOM 1617 O O . SER A 1 213 ? 17.363 -5.018 -17.672 1.00 87.69 213 SER A O 1
ATOM 1619 N N . THR A 1 214 ? 15.981 -6.500 -16.738 1.00 87.75 214 THR A N 1
ATOM 1620 C CA . THR A 1 214 ? 16.422 -7.605 -17.607 1.00 87.75 214 THR A CA 1
ATOM 1621 C C . THR A 1 214 ? 16.009 -7.370 -19.066 1.00 87.75 214 THR A C 1
ATOM 1623 O O . THR A 1 214 ? 16.796 -7.616 -19.978 1.00 87.75 214 THR A O 1
ATOM 1626 N N . ILE A 1 215 ? 14.788 -6.870 -19.296 1.00 86.44 215 ILE A N 1
ATOM 1627 C CA . ILE A 1 215 ? 14.295 -6.537 -20.642 1.00 86.44 215 ILE A CA 1
ATOM 1628 C C . ILE A 1 215 ? 15.102 -5.379 -21.234 1.00 86.44 215 ILE A C 1
ATOM 1630 O O . ILE A 1 215 ? 15.508 -5.460 -22.387 1.00 86.44 215 ILE A O 1
ATOM 1634 N N . GLU A 1 216 ? 15.359 -4.332 -20.452 1.00 85.81 216 GLU A N 1
ATOM 1635 C CA . GLU A 1 216 ? 16.197 -3.192 -20.836 1.00 85.81 216 GLU A CA 1
ATOM 1636 C C . GLU A 1 216 ? 17.594 -3.636 -21.276 1.00 85.81 216 GLU A C 1
ATOM 1638 O O . GLU A 1 216 ? 18.011 -3.295 -22.380 1.00 85.81 216 GLU A O 1
ATOM 1643 N N . LYS A 1 217 ? 18.276 -4.471 -20.478 1.00 88.50 217 LYS A N 1
ATOM 1644 C CA . LYS A 1 217 ? 19.591 -5.013 -20.844 1.00 88.50 217 LYS A CA 1
ATOM 1645 C C . LYS A 1 217 ? 19.540 -5.765 -22.178 1.00 88.50 217 LYS A C 1
ATOM 1647 O O . LYS A 1 217 ? 20.321 -5.477 -23.077 1.00 88.50 217 LYS A O 1
ATOM 1652 N N . GLY A 1 218 ? 18.559 -6.655 -22.349 1.00 86.12 218 GLY A N 1
ATOM 1653 C CA . GLY A 1 218 ? 18.383 -7.383 -23.609 1.00 86.12 218 GLY A CA 1
ATOM 1654 C C . GLY A 1 218 ? 18.041 -6.482 -24.805 1.00 86.12 218 GLY A C 1
ATOM 1655 O O . GLY A 1 218 ? 18.355 -6.825 -25.944 1.00 86.12 218 GLY A O 1
ATOM 1656 N N . MET A 1 219 ? 17.406 -5.328 -24.580 1.00 83.06 219 MET A N 1
ATOM 1657 C CA . MET A 1 219 ? 17.168 -4.328 -25.626 1.00 83.06 219 MET A CA 1
ATOM 1658 C C . MET A 1 219 ? 18.432 -3.535 -25.961 1.00 83.06 219 MET A C 1
ATOM 1660 O O . MET A 1 219 ? 18.676 -3.299 -27.142 1.00 83.06 219 MET A O 1
ATOM 1664 N N . ALA A 1 220 ? 19.249 -3.180 -24.968 1.00 84.75 220 ALA A N 1
ATOM 1665 C CA . ALA A 1 220 ? 20.544 -2.538 -25.183 1.00 84.75 220 ALA A CA 1
ATOM 1666 C C . ALA A 1 220 ? 21.478 -3.434 -26.015 1.00 84.75 220 ALA A C 1
ATOM 1668 O O . ALA A 1 220 ? 22.059 -2.972 -26.997 1.00 84.75 220 ALA A O 1
ATOM 1669 N N . ASP A 1 221 ? 21.524 -4.736 -25.711 1.00 85.75 221 ASP A N 1
ATOM 1670 C CA . ASP A 1 221 ? 22.292 -5.718 -26.486 1.00 85.75 221 ASP A CA 1
ATOM 1671 C C . ASP A 1 221 ? 21.821 -5.774 -27.955 1.00 85.75 221 ASP A C 1
ATOM 1673 O O . ASP A 1 221 ? 22.627 -5.796 -28.887 1.00 85.75 221 ASP A O 1
ATOM 1677 N N . ARG A 1 222 ? 20.501 -5.731 -28.189 1.00 82.06 222 ARG A N 1
ATOM 1678 C CA . ARG A 1 222 ? 19.916 -5.682 -29.544 1.00 82.06 222 ARG A CA 1
ATOM 1679 C C . ARG A 1 222 ? 20.226 -4.379 -30.275 1.00 82.06 222 ARG A C 1
ATOM 1681 O O . ARG A 1 222 ? 20.511 -4.418 -31.469 1.00 82.06 222 ARG A O 1
ATOM 1688 N N . ALA A 1 223 ? 20.187 -3.243 -29.583 1.00 81.56 223 ALA A N 1
ATOM 1689 C CA . ALA A 1 223 ? 20.545 -1.949 -30.156 1.00 81.56 223 ALA A CA 1
ATOM 1690 C C . ALA A 1 223 ? 22.025 -1.916 -30.575 1.00 81.56 223 ALA A C 1
ATOM 1692 O O . ALA A 1 223 ? 22.344 -1.459 -31.672 1.00 81.56 223 ALA A O 1
ATOM 1693 N N . ALA A 1 224 ? 22.919 -2.493 -29.765 1.00 83.62 224 ALA A N 1
ATOM 1694 C CA . ALA A 1 224 ? 24.333 -2.632 -30.106 1.00 83.62 224 ALA A CA 1
ATOM 1695 C C . ALA A 1 224 ? 24.552 -3.517 -31.350 1.00 83.62 224 ALA A C 1
ATOM 1697 O O . ALA A 1 224 ? 25.386 -3.203 -32.202 1.00 83.62 224 ALA A O 1
ATOM 1698 N N . LEU A 1 225 ? 23.779 -4.601 -31.499 1.00 83.25 225 LEU A N 1
ATOM 1699 C CA . LEU A 1 225 ? 23.805 -5.432 -32.709 1.00 83.25 225 LEU A CA 1
ATOM 1700 C C . LEU A 1 225 ? 23.314 -4.675 -33.953 1.00 83.25 225 LEU A C 1
ATOM 1702 O O . LEU A 1 225 ? 23.903 -4.831 -35.024 1.00 83.25 225 LEU A O 1
ATOM 1706 N N . ALA A 1 226 ? 22.283 -3.836 -33.817 1.00 80.31 226 ALA A N 1
ATOM 1707 C CA . ALA A 1 226 ? 21.776 -3.006 -34.910 1.00 80.31 226 ALA A CA 1
ATOM 1708 C C . ALA A 1 226 ? 22.799 -1.943 -35.359 1.00 80.31 226 ALA A C 1
ATOM 1710 O O . ALA A 1 226 ? 23.008 -1.762 -36.561 1.00 80.31 226 ALA A O 1
ATOM 1711 N N . LEU A 1 227 ? 23.513 -1.312 -34.416 1.00 83.25 227 LEU A N 1
ATOM 1712 C CA . LEU A 1 227 ? 24.600 -0.373 -34.723 1.00 83.25 227 LEU A CA 1
ATOM 1713 C C . LEU A 1 227 ? 25.711 -1.056 -35.540 1.00 83.25 227 LEU A C 1
ATOM 1715 O O . LEU A 1 227 ? 26.075 -0.582 -36.616 1.00 83.25 227 LEU A O 1
ATOM 1719 N N . LYS A 1 228 ? 26.158 -2.241 -35.099 1.00 85.56 228 LYS A N 1
ATOM 1720 C CA . LYS A 1 228 ? 27.129 -3.063 -35.843 1.00 85.56 228 LYS A CA 1
ATOM 1721 C C . LYS A 1 228 ? 26.623 -3.454 -37.231 1.00 85.56 228 LYS A C 1
ATOM 1723 O O . LYS A 1 228 ? 27.397 -3.519 -38.181 1.00 85.56 228 LYS A O 1
ATOM 1728 N N . ALA A 1 229 ? 25.322 -3.704 -37.388 1.00 86.31 229 ALA A N 1
ATOM 1729 C CA . ALA A 1 229 ? 24.740 -3.979 -38.699 1.00 86.31 229 ALA A CA 1
ATOM 1730 C C . ALA A 1 229 ? 24.910 -2.779 -39.651 1.00 86.31 229 ALA A C 1
ATOM 1732 O O . ALA A 1 229 ? 25.298 -2.971 -40.805 1.00 86.31 229 ALA A O 1
ATOM 1733 N N . LYS A 1 230 ? 24.682 -1.546 -39.173 1.00 86.19 230 LYS A N 1
ATOM 1734 C CA . LYS A 1 230 ? 24.915 -0.317 -39.956 1.00 86.19 230 LYS A CA 1
ATOM 1735 C C . LYS A 1 230 ? 26.383 -0.160 -40.353 1.00 86.19 230 LYS A C 1
ATOM 1737 O O . LYS A 1 230 ? 26.655 0.158 -41.509 1.00 86.19 230 LYS A O 1
ATOM 1742 N N . GLU A 1 231 ? 27.312 -0.447 -39.443 1.00 89.06 231 GLU A N 1
ATOM 1743 C CA . GLU A 1 231 ? 28.754 -0.447 -39.729 1.00 89.06 231 GLU A CA 1
ATOM 1744 C C . GLU A 1 231 ? 29.123 -1.471 -40.808 1.00 89.06 231 GLU A C 1
ATOM 1746 O O . GLU A 1 231 ? 29.818 -1.132 -41.764 1.00 89.06 231 GLU A O 1
ATOM 1751 N N . TYR A 1 232 ? 28.606 -2.702 -40.721 1.00 91.12 232 TYR A N 1
ATOM 1752 C CA . TYR A 1 232 ? 28.852 -3.728 -41.738 1.00 91.12 232 TYR A CA 1
ATOM 1753 C C . TYR A 1 232 ? 28.289 -3.353 -43.105 1.00 91.12 232 TYR A C 1
ATOM 1755 O O . TYR A 1 232 ? 28.939 -3.607 -44.117 1.00 91.12 232 TYR A O 1
ATOM 1763 N N . LYS A 1 233 ? 27.102 -2.737 -43.151 1.00 90.88 233 LYS A N 1
ATOM 1764 C CA . LYS A 1 233 ? 26.538 -2.234 -44.405 1.00 90.88 233 LYS A CA 1
ATOM 1765 C C . LYS A 1 233 ? 27.432 -1.141 -44.997 1.00 90.88 233 LYS A C 1
ATOM 1767 O O . LYS A 1 233 ? 27.832 -1.265 -46.148 1.00 90.88 233 LYS A O 1
ATOM 1772 N N . ARG A 1 234 ? 27.818 -0.143 -44.190 1.00 91.00 234 ARG A N 1
ATOM 1773 C CA . ARG A 1 234 ? 28.716 0.949 -44.603 1.00 91.00 234 ARG A CA 1
ATOM 1774 C C . ARG A 1 234 ? 30.050 0.417 -45.126 1.00 91.00 234 ARG A C 1
ATOM 1776 O O . ARG A 1 234 ? 30.506 0.860 -46.172 1.00 91.00 234 ARG A O 1
ATOM 1783 N N . ALA A 1 235 ? 30.656 -0.542 -44.427 1.00 91.69 235 ALA A N 1
ATOM 1784 C CA . ALA A 1 235 ? 31.899 -1.165 -44.864 1.00 91.69 235 ALA A CA 1
ATOM 1785 C C . ALA A 1 235 ? 31.729 -1.870 -46.221 1.00 91.69 235 ALA A C 1
ATOM 1787 O O . ALA A 1 235 ? 32.542 -1.670 -47.118 1.00 91.69 235 ALA A O 1
ATOM 1788 N N . GLY A 1 236 ? 30.647 -2.637 -46.403 1.00 92.00 236 GLY A N 1
ATOM 1789 C CA . GLY A 1 236 ? 30.320 -3.265 -47.687 1.00 92.00 236 GLY A CA 1
ATOM 1790 C C . GLY A 1 236 ? 30.147 -2.252 -48.825 1.00 92.00 236 GLY A C 1
ATOM 1791 O O . GLY A 1 236 ? 30.744 -2.430 -49.886 1.00 92.00 236 GLY A O 1
ATOM 1792 N N . ASP A 1 237 ? 29.397 -1.174 -48.580 1.00 92.50 237 ASP A N 1
ATOM 1793 C CA . ASP A 1 237 ? 29.139 -0.106 -49.554 1.00 92.50 237 ASP A CA 1
ATOM 1794 C C . ASP A 1 237 ? 30.450 0.608 -49.965 1.00 92.50 237 ASP A C 1
ATOM 1796 O O . ASP A 1 237 ? 30.719 0.788 -51.154 1.00 92.50 237 ASP A O 1
ATOM 1800 N N . LEU A 1 238 ? 31.313 0.951 -48.997 1.00 92.44 238 LEU A N 1
ATOM 1801 C CA . LEU A 1 238 ? 32.593 1.632 -49.243 1.00 92.44 238 LEU A CA 1
ATOM 1802 C C . LEU A 1 238 ? 33.595 0.762 -50.008 1.00 92.44 238 LEU A C 1
ATOM 1804 O O . LEU A 1 238 ? 34.286 1.260 -50.898 1.00 92.44 238 LEU A O 1
ATOM 1808 N N . LEU A 1 239 ? 33.664 -0.536 -49.696 1.00 92.06 239 LEU A N 1
ATOM 1809 C CA . LEU A 1 239 ? 34.533 -1.470 -50.413 1.00 92.06 239 LEU A CA 1
ATOM 1810 C C . LEU A 1 239 ? 34.156 -1.580 -51.894 1.00 92.06 239 LEU A C 1
ATOM 1812 O O . LEU A 1 239 ? 35.041 -1.641 -52.747 1.00 92.06 239 LEU A O 1
ATOM 1816 N N . LEU A 1 240 ? 32.858 -1.577 -52.214 1.00 90.69 240 LEU A N 1
ATOM 1817 C CA . LEU A 1 240 ? 32.398 -1.582 -53.603 1.00 90.69 240 LEU A CA 1
ATOM 1818 C C . LEU A 1 240 ? 32.670 -0.239 -54.295 1.00 90.69 240 LEU A C 1
ATOM 1820 O O . LEU A 1 240 ? 33.213 -0.229 -55.403 1.00 90.69 240 LEU A O 1
ATOM 1824 N N . ALA A 1 241 ? 32.365 0.877 -53.625 1.00 89.56 241 ALA A N 1
ATOM 1825 C CA . ALA A 1 241 ? 32.544 2.227 -54.162 1.00 89.56 241 ALA A CA 1
ATOM 1826 C C . ALA A 1 241 ? 34.013 2.565 -54.480 1.00 89.56 241 ALA A C 1
ATOM 1828 O O . ALA A 1 241 ? 34.298 3.226 -55.478 1.00 89.56 241 ALA A O 1
ATOM 1829 N N . HIS A 1 242 ? 34.958 2.081 -53.669 1.00 89.62 242 HIS A N 1
ATOM 1830 C CA . HIS A 1 242 ? 36.393 2.328 -53.843 1.00 89.62 242 HIS A CA 1
ATOM 1831 C C . HIS A 1 242 ? 37.162 1.141 -54.437 1.00 89.62 242 HIS A C 1
ATOM 1833 O O . HIS A 1 242 ? 38.390 1.138 -54.402 1.00 89.62 242 HIS A O 1
ATOM 1839 N N . SER A 1 243 ? 36.470 0.158 -55.016 1.00 87.19 243 SER A N 1
ATOM 1840 C CA . SER A 1 243 ? 37.048 -1.127 -55.442 1.00 87.19 243 SER A CA 1
ATOM 1841 C C . SER A 1 243 ? 38.304 -1.036 -56.320 1.00 87.19 243 SER A C 1
ATOM 1843 O O . SER A 1 243 ? 39.203 -1.859 -56.173 1.00 87.19 243 SER A O 1
ATOM 1845 N N . GLN A 1 244 ? 38.406 -0.019 -57.179 1.00 86.06 244 GLN A N 1
ATOM 1846 C CA . GLN A 1 244 ? 39.555 0.206 -58.071 1.00 86.06 244 GLN A CA 1
ATOM 1847 C C . GLN A 1 244 ? 40.815 0.720 -57.352 1.00 86.06 244 GLN A C 1
ATOM 1849 O O . GLN A 1 244 ? 41.918 0.597 -57.871 1.00 86.06 244 GLN A O 1
ATOM 1854 N N . LYS A 1 245 ? 40.666 1.317 -56.163 1.00 84.81 245 LYS A N 1
ATOM 1855 C CA . LYS A 1 245 ? 41.759 1.944 -55.398 1.00 84.81 245 LYS A CA 1
ATOM 1856 C C . LYS A 1 245 ? 42.333 1.029 -54.310 1.00 84.81 245 LYS A C 1
ATOM 1858 O O . LYS A 1 245 ? 43.248 1.437 -53.602 1.00 84.81 245 LYS A O 1
ATOM 1863 N N . ILE A 1 246 ? 41.791 -0.180 -54.150 1.00 87.38 246 ILE A N 1
ATOM 1864 C CA . ILE A 1 246 ? 42.181 -1.126 -53.097 1.00 87.38 246 ILE A CA 1
ATOM 1865 C C . ILE A 1 246 ? 43.177 -2.144 -53.679 1.00 87.38 246 ILE A C 1
ATOM 1867 O O . ILE A 1 246 ? 42.806 -2.890 -54.590 1.00 87.38 246 ILE A O 1
ATOM 1871 N N . PRO A 1 247 ? 44.422 -2.218 -53.169 1.00 82.81 247 PRO A N 1
ATOM 1872 C CA . PRO A 1 247 ? 45.409 -3.190 -53.634 1.00 82.81 247 PRO A CA 1
ATOM 1873 C C . PRO A 1 247 ? 44.950 -4.639 -53.421 1.00 82.81 247 PRO A C 1
ATOM 1875 O O . PRO A 1 247 ? 44.345 -4.973 -52.398 1.00 82.81 247 PRO A O 1
ATOM 1878 N N . ARG A 1 248 ? 45.275 -5.531 -54.367 1.00 81.06 248 ARG A N 1
ATOM 1879 C CA . ARG A 1 248 ? 45.048 -6.976 -54.193 1.00 81.06 248 ARG A CA 1
ATOM 1880 C C . ARG A 1 248 ? 45.931 -7.507 -53.059 1.00 81.06 248 ARG A C 1
ATOM 1882 O O . ARG A 1 248 ? 47.104 -7.161 -52.988 1.00 81.06 248 ARG A O 1
ATOM 1889 N N . GLY A 1 249 ? 45.365 -8.348 -52.192 1.00 84.44 249 GLY A N 1
ATOM 1890 C CA . GLY A 1 249 ? 46.078 -8.913 -51.040 1.00 84.44 249 GLY A CA 1
ATOM 1891 C C . GLY A 1 249 ? 46.203 -7.980 -49.828 1.00 84.44 249 GLY A C 1
ATOM 1892 O O . GLY A 1 249 ? 46.909 -8.316 -48.883 1.00 84.44 249 GLY A O 1
ATOM 1893 N N . ALA A 1 250 ? 45.536 -6.820 -49.813 1.00 86.88 250 ALA A N 1
ATOM 1894 C CA . ALA A 1 250 ? 45.520 -5.949 -48.638 1.00 86.88 250 ALA A CA 1
ATOM 1895 C C . ALA A 1 250 ? 44.746 -6.595 -47.473 1.00 86.88 250 ALA A C 1
ATOM 1897 O O . ALA A 1 250 ? 43.626 -7.062 -47.665 1.00 86.88 250 ALA A O 1
ATOM 1898 N N . GLY A 1 251 ? 45.317 -6.582 -46.262 1.00 87.19 251 GLY A N 1
ATOM 1899 C CA . GLY A 1 251 ? 44.645 -7.044 -45.033 1.00 87.19 251 GLY A CA 1
ATOM 1900 C C . GLY A 1 251 ? 43.830 -5.964 -44.310 1.00 87.19 251 GLY A C 1
ATOM 1901 O O . GLY A 1 251 ? 43.008 -6.262 -43.447 1.00 87.19 251 GLY A O 1
ATOM 1902 N N . LYS A 1 252 ? 44.036 -4.691 -44.659 1.00 92.06 252 LYS A N 1
ATOM 1903 C CA . LYS A 1 252 ? 43.345 -3.537 -44.074 1.00 92.06 252 LYS A CA 1
ATOM 1904 C C . LYS A 1 252 ? 43.329 -2.383 -45.073 1.00 92.06 252 LYS A C 1
ATOM 1906 O O . LYS A 1 252 ? 44.304 -2.192 -45.797 1.00 92.06 252 LYS A O 1
ATOM 1911 N N . VAL A 1 253 ? 42.248 -1.607 -45.106 1.00 92.88 253 VAL A N 1
ATOM 1912 C CA . VAL A 1 253 ? 42.143 -0.394 -45.927 1.00 92.88 253 VAL A CA 1
ATOM 1913 C C . VAL A 1 253 ? 41.464 0.738 -45.162 1.00 92.88 253 VAL A C 1
ATOM 1915 O O . VAL A 1 253 ? 40.475 0.515 -44.470 1.00 92.88 253 VAL A O 1
ATOM 1918 N N . THR A 1 254 ? 41.978 1.957 -45.309 1.00 92.25 254 THR A N 1
ATOM 1919 C CA . THR A 1 254 ? 41.371 3.173 -44.753 1.00 92.25 254 THR A CA 1
ATOM 1920 C C . THR A 1 254 ? 40.625 3.908 -45.862 1.00 92.25 254 THR A C 1
ATOM 1922 O O . THR A 1 254 ? 41.247 4.376 -46.817 1.00 92.25 254 THR A O 1
ATOM 1925 N N . LEU A 1 255 ? 39.299 4.016 -45.753 1.00 90.50 255 LEU A N 1
ATOM 1926 C CA . LEU A 1 255 ? 38.451 4.646 -46.771 1.00 90.50 255 LEU A CA 1
ATOM 1927 C C . LEU A 1 255 ? 37.738 5.888 -46.223 1.00 90.50 255 LEU A C 1
ATOM 1929 O O . LEU A 1 255 ? 37.273 5.868 -45.080 1.00 90.50 255 LEU A O 1
ATOM 1933 N N . PRO A 1 256 ? 37.640 6.974 -47.013 1.00 89.75 256 PRO A N 1
ATOM 1934 C CA . PRO A 1 256 ? 36.866 8.139 -46.625 1.00 89.75 256 PRO A CA 1
ATOM 1935 C C . PRO A 1 256 ? 35.365 7.870 -46.789 1.00 89.75 256 PRO A C 1
ATOM 1937 O O . PRO A 1 256 ? 34.940 7.213 -47.735 1.00 89.75 256 PRO A O 1
ATOM 1940 N N . PHE A 1 257 ? 34.554 8.426 -45.898 1.00 88.00 257 PHE A N 1
ATOM 1941 C CA . PHE A 1 257 ? 33.106 8.489 -46.044 1.00 88.00 257 PHE A CA 1
ATOM 1942 C C . PHE A 1 257 ? 32.593 9.840 -45.546 1.00 88.00 257 PHE A C 1
ATOM 1944 O O . PHE A 1 257 ? 33.193 10.459 -44.667 1.00 88.00 257 PHE A O 1
ATOM 1951 N N . TRP A 1 258 ? 31.502 10.314 -46.139 1.00 84.62 258 TRP A N 1
ATOM 1952 C CA . TRP A 1 258 ? 30.889 11.587 -45.773 1.00 84.62 258 TRP A CA 1
ATOM 1953 C C . TRP A 1 258 ? 29.889 11.400 -44.626 1.00 84.62 258 TRP A C 1
ATOM 1955 O O . TRP A 1 258 ? 29.046 10.499 -44.678 1.00 84.62 258 TRP A O 1
ATOM 1965 N N . THR A 1 259 ? 29.973 12.256 -43.610 1.00 79.19 259 THR A N 1
ATOM 1966 C CA . THR A 1 259 ? 28.943 12.457 -42.583 1.00 79.19 259 THR A CA 1
ATOM 1967 C C . THR A 1 259 ? 28.397 13.880 -42.677 1.00 79.19 259 THR A C 1
ATOM 1969 O O . THR A 1 259 ? 28.993 14.738 -43.322 1.00 79.19 259 THR A O 1
ATOM 1972 N N . GLU A 1 260 ? 27.269 14.158 -42.020 1.00 78.38 260 GLU A N 1
ATOM 1973 C CA . GLU A 1 260 ? 26.689 15.513 -41.947 1.00 78.38 260 GLU A CA 1
ATOM 1974 C C . GLU A 1 260 ? 27.658 16.552 -41.337 1.00 78.38 260 GLU A C 1
ATOM 1976 O O . GLU A 1 260 ? 27.502 17.747 -41.564 1.00 78.38 260 GLU A O 1
ATOM 1981 N N . GLU A 1 261 ? 28.696 16.094 -40.630 1.00 76.56 261 GLU A N 1
ATOM 1982 C CA . GLU A 1 261 ? 29.727 16.909 -39.973 1.00 76.56 261 GLU A CA 1
ATOM 1983 C C . GLU A 1 261 ? 31.058 16.971 -40.757 1.00 76.56 261 GLU A C 1
ATOM 1985 O O . GLU A 1 261 ? 31.998 17.632 -40.316 1.00 76.56 261 GLU A O 1
ATOM 1990 N N . GLY A 1 262 ? 31.171 16.294 -41.910 1.00 83.88 262 GLY A N 1
ATOM 1991 C CA . GLY A 1 262 ? 32.355 16.331 -42.779 1.00 83.88 262 GLY A CA 1
ATOM 1992 C C . GLY A 1 262 ? 32.876 14.963 -43.241 1.00 83.88 262 GLY A C 1
ATOM 1993 O O . GLY A 1 262 ? 32.247 13.922 -43.065 1.00 83.88 262 GLY A O 1
ATOM 1994 N N . TYR A 1 263 ? 34.064 14.948 -43.858 1.00 84.19 263 TYR A N 1
ATOM 1995 C CA . TYR A 1 263 ? 34.727 13.704 -44.266 1.00 84.19 263 TYR A CA 1
ATOM 1996 C C . TYR A 1 263 ? 35.390 13.014 -43.073 1.00 84.19 263 TYR A C 1
ATOM 1998 O O . TYR A 1 263 ? 36.311 13.553 -42.460 1.00 84.19 263 TYR A O 1
ATOM 2006 N N . GLN A 1 264 ? 34.985 11.775 -42.812 1.00 87.81 264 GLN A N 1
ATOM 2007 C CA . GLN A 1 264 ? 35.631 10.889 -41.850 1.00 87.81 264 GLN A CA 1
ATOM 2008 C C . GLN A 1 264 ? 36.331 9.738 -42.573 1.00 87.81 264 GLN A C 1
ATOM 2010 O O . GLN A 1 264 ? 36.029 9.424 -43.723 1.00 87.81 264 GLN A O 1
ATOM 2015 N N . LYS A 1 265 ? 37.291 9.100 -41.904 1.00 88.62 265 LYS A N 1
ATOM 2016 C CA . LYS A 1 265 ? 37.990 7.913 -42.410 1.00 88.62 265 LYS A CA 1
ATOM 2017 C C . LYS A 1 265 ? 37.611 6.707 -41.562 1.00 88.62 265 LYS A C 1
ATOM 2019 O O . LYS A 1 265 ? 37.544 6.818 -40.342 1.00 88.62 265 LYS A O 1
ATOM 2024 N N . VAL A 1 266 ? 37.369 5.569 -42.204 1.00 90.12 266 VAL A N 1
ATOM 2025 C CA . VAL A 1 266 ? 37.092 4.299 -41.528 1.00 90.12 266 VAL A CA 1
ATOM 2026 C C . VAL A 1 266 ? 38.088 3.241 -41.969 1.00 90.12 266 VAL A C 1
ATOM 2028 O O . VAL A 1 266 ? 38.381 3.097 -43.156 1.00 90.12 266 VAL A O 1
ATOM 2031 N N . ASP A 1 267 ? 38.585 2.496 -40.993 1.00 92.12 267 ASP A N 1
ATOM 2032 C CA . ASP A 1 267 ? 39.449 1.349 -41.208 1.00 92.12 267 ASP A CA 1
ATOM 2033 C C . ASP A 1 267 ? 38.603 0.087 -41.388 1.00 92.12 267 ASP A C 1
ATOM 2035 O O . ASP A 1 267 ? 37.788 -0.258 -40.532 1.00 92.12 267 ASP A O 1
ATOM 2039 N N . ILE A 1 268 ? 38.797 -0.608 -42.506 1.00 92.56 268 ILE A N 1
ATOM 2040 C CA . ILE A 1 268 ? 38.074 -1.829 -42.858 1.00 92.56 268 ILE A CA 1
ATOM 2041 C C . ILE A 1 268 ? 39.080 -2.966 -43.004 1.00 92.56 268 ILE A C 1
ATOM 2043 O O . ILE A 1 268 ? 40.010 -2.895 -43.808 1.00 92.56 268 ILE A O 1
ATOM 2047 N N . GLU A 1 269 ? 38.885 -4.021 -42.221 1.00 93.31 269 GLU A N 1
ATOM 2048 C CA . GLU A 1 269 ? 39.665 -5.253 -42.316 1.00 93.31 269 GLU A CA 1
ATOM 2049 C C . GLU A 1 269 ? 39.239 -6.073 -43.536 1.00 93.31 269 GLU A C 1
ATOM 2051 O O . GLU A 1 269 ? 38.060 -6.177 -43.881 1.00 93.31 269 GLU A O 1
ATOM 2056 N N . LEU A 1 270 ? 40.216 -6.670 -44.199 1.00 91.31 270 LEU A N 1
ATOM 2057 C CA . LEU A 1 270 ? 40.031 -7.445 -45.414 1.00 91.31 270 LEU A CA 1
ATOM 2058 C C . LEU A 1 270 ? 40.692 -8.802 -45.230 1.00 91.31 270 LEU A C 1
ATOM 2060 O O . LEU A 1 270 ? 41.748 -8.904 -44.616 1.00 91.31 270 LEU A O 1
ATOM 2064 N N . ASP A 1 271 ? 40.088 -9.840 -45.793 1.00 90.12 271 ASP A N 1
ATOM 2065 C CA . ASP A 1 271 ? 40.776 -11.110 -45.986 1.00 90.12 271 ASP A CA 1
ATOM 2066 C C . ASP A 1 271 ? 41.658 -10.997 -47.246 1.00 90.12 271 ASP A C 1
ATOM 2068 O O . ASP A 1 271 ? 41.097 -10.841 -48.343 1.00 90.12 271 ASP A O 1
ATOM 2072 N N . PRO A 1 272 ? 43.003 -11.066 -47.128 1.00 90.12 272 PRO A N 1
ATOM 2073 C CA . PRO A 1 272 ? 43.923 -10.976 -48.263 1.00 90.12 272 PRO A CA 1
ATOM 2074 C C . PRO A 1 272 ? 43.686 -12.044 -49.333 1.00 90.12 272 PRO A C 1
ATOM 2076 O O . PRO A 1 272 ? 44.004 -11.822 -50.502 1.00 90.12 272 PRO A O 1
ATOM 2079 N N . ALA A 1 273 ? 43.117 -13.194 -48.953 1.00 90.06 273 ALA A N 1
ATOM 2080 C CA . ALA A 1 273 ? 42.830 -14.296 -49.866 1.00 90.06 273 ALA A CA 1
ATOM 2081 C C . ALA A 1 273 ? 41.575 -14.052 -50.726 1.00 90.06 273 ALA A C 1
ATOM 2083 O O . ALA A 1 273 ? 41.300 -14.805 -51.663 1.00 90.06 273 ALA A O 1
ATOM 2084 N N . LEU A 1 274 ? 40.789 -13.010 -50.429 1.00 89.94 274 LEU A N 1
ATOM 2085 C CA . LEU A 1 274 ? 39.527 -12.721 -51.101 1.00 89.94 274 LEU A CA 1
ATOM 2086 C C . LEU A 1 274 ? 39.600 -11.455 -51.960 1.00 89.94 274 LEU A C 1
ATOM 2088 O O . LEU A 1 274 ? 40.186 -10.437 -51.606 1.00 89.94 274 LEU A O 1
ATOM 2092 N N . THR A 1 275 ? 38.894 -11.483 -53.094 1.00 90.50 275 THR A N 1
ATOM 2093 C CA . THR A 1 275 ? 38.653 -10.271 -53.899 1.00 90.50 275 THR A CA 1
ATOM 2094 C C . THR A 1 275 ? 37.873 -9.224 -53.097 1.00 90.50 275 THR A C 1
ATOM 2096 O O . THR A 1 275 ? 37.067 -9.584 -52.235 1.00 90.50 275 THR A O 1
ATOM 2099 N N . VAL A 1 276 ? 38.016 -7.942 -53.445 1.00 89.62 276 VAL A N 1
ATOM 2100 C CA . VAL A 1 276 ? 37.250 -6.835 -52.837 1.00 89.62 276 VAL A CA 1
ATOM 2101 C C . VAL A 1 276 ? 35.740 -7.105 -52.861 1.00 89.62 276 VAL A C 1
ATOM 2103 O O . VAL A 1 276 ? 35.070 -6.940 -51.845 1.00 89.62 276 VAL A O 1
ATOM 2106 N N . ALA A 1 277 ? 35.211 -7.615 -53.979 1.00 90.19 277 ALA A N 1
ATOM 2107 C CA . ALA A 1 277 ? 33.796 -7.966 -54.109 1.00 90.19 277 ALA A CA 1
ATOM 2108 C C . ALA A 1 277 ? 33.366 -9.070 -53.121 1.00 90.19 277 ALA A C 1
ATOM 2110 O O . ALA A 1 277 ? 32.318 -8.960 -52.486 1.00 90.19 277 ALA A O 1
ATOM 2111 N N . ARG A 1 278 ? 34.194 -10.108 -52.928 1.00 90.94 278 ARG A N 1
ATOM 2112 C CA . ARG A 1 278 ? 33.937 -11.174 -51.938 1.00 90.94 278 ARG A CA 1
ATOM 2113 C C . ARG A 1 278 ? 34.058 -10.673 -50.494 1.00 90.94 278 ARG A C 1
ATOM 2115 O O . ARG A 1 278 ? 33.240 -11.052 -49.658 1.00 90.94 278 ARG A O 1
ATOM 2122 N N . ASN A 1 279 ? 35.017 -9.792 -50.202 1.00 92.56 279 ASN A N 1
ATOM 2123 C CA . ASN A 1 279 ? 35.127 -9.127 -48.901 1.00 92.56 279 ASN A CA 1
ATOM 2124 C C . ASN A 1 279 ? 33.876 -8.274 -48.604 1.00 92.56 279 ASN A C 1
ATOM 2126 O O . ASN A 1 279 ? 33.263 -8.427 -47.547 1.00 92.56 279 ASN A O 1
ATOM 2130 N N . ALA A 1 280 ? 33.407 -7.470 -49.564 1.00 92.88 280 ALA A N 1
ATOM 2131 C CA . ALA A 1 280 ? 32.156 -6.717 -49.443 1.00 92.88 280 ALA A CA 1
ATOM 2132 C C . ALA A 1 280 ? 30.940 -7.641 -49.234 1.00 92.88 280 ALA A C 1
ATOM 2134 O O . ALA A 1 280 ? 30.101 -7.397 -48.364 1.00 92.88 280 ALA A O 1
ATOM 2135 N N . GLN A 1 281 ? 30.868 -8.764 -49.956 1.00 91.94 281 GLN A N 1
ATOM 2136 C CA . GLN A 1 281 ? 29.808 -9.762 -49.788 1.00 91.94 281 GLN A CA 1
ATOM 2137 C C . GLN A 1 281 ? 29.820 -10.407 -48.390 1.00 91.94 281 GLN A C 1
ATOM 2139 O O . GLN A 1 281 ? 28.753 -10.632 -47.810 1.00 91.94 281 GLN A O 1
ATOM 2144 N N . ASN A 1 282 ? 31.000 -10.641 -47.804 1.00 92.25 282 ASN A N 1
ATOM 2145 C CA . ASN A 1 282 ? 31.138 -11.084 -46.414 1.00 92.25 282 ASN A CA 1
ATOM 2146 C C . ASN A 1 282 ? 30.576 -10.054 -45.425 1.00 92.25 282 ASN A C 1
ATOM 2148 O O . ASN A 1 282 ? 29.851 -10.435 -44.501 1.00 92.25 282 ASN A O 1
ATOM 2152 N N . TYR A 1 283 ? 30.842 -8.764 -45.634 1.00 92.12 283 TYR A N 1
ATOM 2153 C CA . TYR A 1 283 ? 30.253 -7.686 -44.837 1.00 92.12 283 TYR A CA 1
ATOM 2154 C C . TYR A 1 283 ? 28.727 -7.611 -44.995 1.00 92.12 283 TYR A C 1
ATOM 2156 O O . TYR A 1 283 ? 28.017 -7.542 -43.991 1.00 92.12 283 TYR A O 1
ATOM 2164 N N . TYR A 1 284 ? 28.183 -7.780 -46.204 1.00 90.00 284 TYR A N 1
ATOM 2165 C CA . TYR A 1 284 ? 26.729 -7.880 -46.392 1.00 90.00 284 TYR A CA 1
ATOM 2166 C C . TYR A 1 284 ? 26.112 -9.129 -45.754 1.00 90.00 284 TYR A C 1
ATOM 2168 O O . TYR A 1 284 ? 24.958 -9.094 -45.321 1.00 90.00 284 TYR A O 1
ATOM 2176 N N . ARG A 1 285 ? 26.850 -10.243 -45.674 1.00 88.81 285 ARG A N 1
ATOM 2177 C CA . ARG A 1 285 ? 26.411 -11.443 -44.945 1.00 88.81 285 ARG A CA 1
ATOM 2178 C C . ARG A 1 285 ? 26.349 -11.174 -43.439 1.00 88.81 285 ARG A C 1
ATOM 2180 O O . ARG A 1 285 ? 25.357 -11.535 -42.808 1.00 88.81 285 ARG A O 1
ATOM 2187 N N . LYS A 1 286 ? 27.356 -10.488 -42.879 1.00 86.88 286 LYS A N 1
ATOM 2188 C CA . LYS A 1 286 ? 27.354 -10.022 -41.478 1.00 86.88 286 LYS A CA 1
ATOM 2189 C C . LYS A 1 286 ? 26.193 -9.051 -41.218 1.00 86.88 286 LYS A C 1
ATOM 2191 O O . LYS A 1 286 ? 25.470 -9.225 -40.244 1.00 86.88 286 LYS A O 1
ATOM 2196 N N . TYR A 1 287 ? 25.939 -8.108 -42.128 1.00 88.50 287 TYR A N 1
ATOM 2197 C CA . TYR A 1 287 ? 24.785 -7.205 -42.068 1.00 88.50 287 TYR A CA 1
ATOM 2198 C C . TYR A 1 287 ? 23.452 -7.962 -42.041 1.00 88.50 287 TYR A C 1
ATOM 2200 O O . TYR A 1 287 ? 22.647 -7.738 -41.142 1.00 88.50 287 TYR A O 1
ATOM 2208 N N . ARG A 1 288 ? 23.221 -8.896 -42.977 1.00 82.88 288 ARG A N 1
ATOM 2209 C CA . ARG A 1 288 ? 21.972 -9.678 -43.038 1.00 82.88 288 ARG A CA 1
ATOM 2210 C C . ARG A 1 288 ? 21.717 -10.483 -41.764 1.00 82.88 288 ARG A C 1
ATOM 2212 O O . ARG A 1 288 ? 20.568 -10.591 -41.353 1.00 82.88 288 ARG A O 1
ATOM 2219 N N . LYS A 1 289 ? 22.774 -11.004 -41.132 1.00 79.06 289 LYS A N 1
ATOM 2220 C CA . LYS A 1 289 ? 22.689 -11.732 -39.857 1.00 79.06 289 LYS A CA 1
ATOM 2221 C C . LYS A 1 289 ? 22.360 -10.818 -38.666 1.00 79.06 289 LYS A C 1
ATOM 2223 O O . LYS A 1 289 ? 21.729 -11.278 -37.721 1.00 79.06 289 LYS A O 1
ATOM 2228 N N . SER A 1 290 ? 22.770 -9.550 -38.714 1.00 74.56 290 SER A N 1
ATOM 2229 C CA . SER A 1 290 ? 22.612 -8.583 -37.615 1.00 74.56 290 SER A CA 1
ATOM 2230 C C . SER A 1 290 ? 21.472 -7.575 -37.815 1.00 74.56 290 SER A C 1
ATOM 2232 O O . SER A 1 290 ? 21.222 -6.754 -36.935 1.00 74.56 290 SER A O 1
ATOM 2234 N N . ARG A 1 291 ? 20.779 -7.601 -38.961 1.00 70.06 291 ARG A N 1
ATOM 2235 C CA . ARG A 1 291 ? 19.693 -6.667 -39.285 1.00 70.06 291 ARG A CA 1
ATOM 2236 C C . ARG A 1 291 ? 18.469 -6.946 -38.409 1.00 70.06 291 ARG A C 1
ATOM 2238 O O . ARG A 1 291 ? 17.819 -7.977 -38.561 1.00 70.06 291 ARG A O 1
ATOM 2245 N N . LEU A 1 292 ? 18.140 -5.997 -37.537 1.00 64.94 292 LEU A N 1
ATOM 2246 C CA . LEU A 1 292 ? 16.938 -5.992 -36.702 1.00 64.94 292 LEU A CA 1
ATOM 2247 C C . LEU A 1 292 ? 15.986 -4.870 -37.134 1.00 64.94 292 LEU A C 1
ATOM 2249 O O . LEU A 1 292 ? 16.401 -3.893 -37.754 1.00 64.94 292 LEU A O 1
ATOM 2253 N N . ASP A 1 293 ? 14.709 -5.027 -36.795 1.00 64.44 293 ASP A N 1
ATOM 2254 C CA . ASP A 1 293 ? 13.655 -4.045 -37.049 1.00 64.44 293 ASP A CA 1
ATOM 2255 C C . ASP A 1 293 ? 13.742 -2.901 -36.012 1.00 64.44 293 ASP A C 1
ATOM 2257 O O . ASP A 1 293 ? 13.315 -3.044 -34.862 1.00 64.44 293 ASP A O 1
ATOM 2261 N N . GLU A 1 294 ? 14.392 -1.790 -36.381 1.00 63.00 294 GLU A N 1
ATOM 2262 C CA . GLU A 1 294 ? 14.744 -0.687 -35.464 1.00 63.00 294 GLU A CA 1
ATOM 2263 C C . GLU A 1 294 ? 13.521 0.077 -34.929 1.00 63.00 294 GLU A C 1
ATOM 2265 O O . GLU A 1 294 ? 13.526 0.512 -33.774 1.00 63.00 294 GLU A O 1
ATOM 2270 N N . GLY A 1 295 ? 12.447 0.189 -35.722 1.00 62.72 295 GLY A N 1
ATOM 2271 C CA . GLY A 1 295 ? 11.258 0.976 -35.364 1.00 62.72 295 GLY A CA 1
ATOM 2272 C C . GLY A 1 295 ? 10.532 0.459 -34.117 1.00 62.72 295 GLY A C 1
ATOM 2273 O O . GLY A 1 295 ? 10.049 1.239 -33.297 1.00 62.72 295 GLY A O 1
ATOM 2274 N N . ASN A 1 296 ? 10.529 -0.860 -33.908 1.00 71.00 296 ASN A N 1
ATOM 2275 C CA . ASN A 1 296 ? 9.895 -1.486 -32.746 1.00 71.00 296 ASN A CA 1
ATOM 2276 C C . ASN A 1 296 ? 10.739 -1.400 -31.461 1.00 71.00 296 ASN A C 1
ATOM 2278 O O . ASN A 1 296 ? 10.196 -1.519 -30.359 1.00 71.00 296 ASN A O 1
ATOM 2282 N N . LEU A 1 297 ? 12.059 -1.206 -31.567 1.00 76.25 297 LEU A N 1
ATOM 2283 C CA . LEU A 1 297 ? 12.959 -1.203 -30.408 1.00 76.25 297 LEU A CA 1
ATOM 2284 C C . LEU A 1 297 ? 12.883 0.107 -29.619 1.00 76.25 297 LEU A C 1
ATOM 2286 O O . LEU A 1 297 ? 12.786 0.057 -28.393 1.00 76.25 297 LEU A O 1
ATOM 2290 N N . ALA A 1 298 ? 12.864 1.258 -30.298 1.00 77.62 298 ALA A N 1
ATOM 2291 C CA . ALA A 1 298 ? 12.808 2.567 -29.641 1.00 77.62 298 ALA A CA 1
ATOM 2292 C C . ALA A 1 298 ? 11.517 2.740 -28.818 1.00 77.62 298 ALA A C 1
ATOM 2294 O O . ALA A 1 298 ? 11.576 2.975 -27.611 1.00 77.62 298 ALA A O 1
ATOM 2295 N N . ALA A 1 299 ? 10.355 2.494 -29.435 1.00 79.31 299 ALA A N 1
ATOM 2296 C CA . ALA A 1 299 ? 9.056 2.587 -28.764 1.00 79.31 299 ALA A CA 1
ATOM 2297 C C . ALA A 1 299 ? 8.918 1.595 -27.593 1.00 79.31 299 ALA A C 1
ATOM 2299 O O . ALA A 1 299 ? 8.270 1.876 -26.582 1.00 79.31 299 ALA A O 1
ATOM 2300 N N . ARG A 1 300 ? 9.526 0.407 -27.703 1.00 80.00 300 ARG A N 1
ATOM 2301 C CA . ARG A 1 300 ? 9.535 -0.581 -26.617 1.00 80.00 300 ARG A CA 1
ATOM 2302 C C . ARG A 1 300 ? 10.458 -0.165 -25.472 1.00 80.00 300 ARG A C 1
ATOM 2304 O O . ARG A 1 300 ? 10.081 -0.358 -24.317 1.00 80.00 300 ARG A O 1
ATOM 2311 N N . SER A 1 301 ? 11.619 0.412 -25.780 1.00 82.56 301 SER A N 1
ATOM 2312 C CA . SER A 1 301 ? 12.557 0.944 -24.787 1.00 82.56 301 SER A CA 1
ATOM 2313 C C . SER A 1 301 ? 11.911 2.048 -23.954 1.00 82.56 301 SER A C 1
ATOM 2315 O O . SER A 1 301 ? 11.879 1.964 -22.727 1.00 82.56 301 SER A O 1
ATOM 2317 N N . GLU A 1 302 ? 11.260 3.005 -24.616 1.00 83.38 302 GLU A N 1
ATOM 2318 C CA . GLU A 1 302 ? 10.538 4.091 -23.950 1.00 83.38 302 GLU A CA 1
ATOM 2319 C C . GLU A 1 302 ? 9.433 3.572 -23.012 1.00 83.38 302 GLU A C 1
ATOM 2321 O O . GLU A 1 302 ? 9.293 4.039 -21.876 1.00 83.38 302 GLU A O 1
ATOM 2326 N N . LYS A 1 303 ? 8.676 2.549 -23.436 1.00 82.19 303 LYS A N 1
ATOM 2327 C CA . LYS A 1 303 ? 7.659 1.901 -22.587 1.00 82.19 303 LYS A CA 1
ATOM 2328 C C . LYS A 1 303 ? 8.262 1.250 -21.342 1.00 82.19 303 LYS A C 1
ATOM 2330 O O . LYS A 1 303 ? 7.671 1.343 -20.263 1.00 82.19 303 LYS A O 1
ATOM 2335 N N . VAL A 1 304 ? 9.407 0.579 -21.474 1.00 84.31 304 VAL A N 1
ATOM 2336 C CA . VAL A 1 304 ? 10.098 -0.061 -20.342 1.00 84.31 304 VAL A CA 1
ATOM 2337 C C . VAL A 1 304 ? 10.629 0.988 -19.372 1.00 84.31 304 VAL A C 1
ATOM 2339 O O . VAL A 1 304 ? 10.389 0.864 -18.172 1.00 84.31 304 VAL A O 1
ATOM 2342 N N . GLU A 1 305 ? 11.251 2.053 -19.874 1.00 82.69 305 GLU A N 1
ATOM 2343 C CA . GLU A 1 305 ? 11.739 3.158 -19.043 1.00 82.69 305 GLU A CA 1
ATOM 2344 C C . GLU A 1 305 ? 10.608 3.868 -18.295 1.00 82.69 305 GLU A C 1
ATOM 2346 O O . GLU A 1 305 ? 10.679 4.072 -17.080 1.00 82.69 305 GLU A O 1
ATOM 2351 N N . THR A 1 306 ? 9.503 4.154 -18.985 1.00 78.75 306 THR A N 1
ATOM 2352 C CA . THR A 1 306 ? 8.305 4.739 -18.367 1.00 78.75 306 THR A CA 1
ATOM 2353 C C . THR A 1 306 ? 7.746 3.830 -17.271 1.00 78.75 306 THR A C 1
ATOM 2355 O O . THR A 1 306 ? 7.402 4.295 -16.182 1.00 78.75 306 THR A O 1
ATOM 2358 N N . SER A 1 307 ? 7.717 2.517 -17.517 1.00 83.12 307 SER A N 1
ATOM 2359 C CA . SER A 1 307 ? 7.254 1.528 -16.537 1.00 83.12 307 SER A CA 1
ATOM 2360 C C . SER A 1 307 ? 8.180 1.445 -15.320 1.00 83.12 307 SER A C 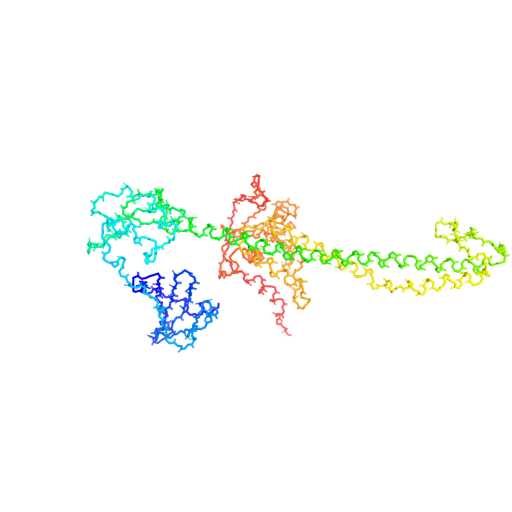1
ATOM 2362 O O . SER A 1 307 ? 7.699 1.394 -14.188 1.00 83.12 307 SER A O 1
ATOM 2364 N N . LYS A 1 308 ? 9.507 1.474 -15.517 1.00 83.25 308 LYS A N 1
ATOM 2365 C CA . LYS A 1 308 ? 10.490 1.519 -14.420 1.00 83.25 308 LYS A CA 1
ATOM 2366 C C . LYS A 1 308 ? 10.309 2.768 -13.569 1.00 83.25 308 LYS A C 1
ATOM 2368 O O . LYS A 1 308 ? 10.250 2.655 -12.347 1.00 83.25 308 LYS A O 1
ATOM 2373 N N . ARG A 1 309 ? 10.173 3.936 -14.203 1.00 80.62 309 ARG A N 1
ATOM 2374 C CA . ARG A 1 309 ? 9.946 5.209 -13.507 1.00 80.62 309 ARG A CA 1
ATOM 2375 C C . ARG A 1 309 ? 8.691 5.151 -12.636 1.00 80.62 309 ARG A C 1
ATOM 2377 O O . ARG A 1 309 ? 8.760 5.497 -11.461 1.00 80.62 309 ARG A O 1
ATOM 2384 N N . ALA A 1 310 ? 7.586 4.630 -13.174 1.00 80.31 310 ALA A N 1
ATOM 2385 C CA . ALA A 1 310 ? 6.349 4.444 -12.418 1.00 80.31 310 ALA A CA 1
ATOM 2386 C C . ALA A 1 310 ? 6.524 3.478 -11.228 1.00 80.31 310 ALA A C 1
ATOM 2388 O O . ALA A 1 310 ? 6.054 3.752 -10.127 1.00 80.31 310 ALA A O 1
ATOM 2389 N N . LEU A 1 311 ? 7.232 2.357 -11.409 1.00 84.38 311 LEU A N 1
ATOM 2390 C CA . LEU A 1 311 ? 7.496 1.400 -10.325 1.00 84.38 311 LEU A CA 1
ATOM 2391 C C . LEU A 1 311 ? 8.398 1.981 -9.222 1.00 84.38 311 LEU A C 1
ATOM 2393 O O . LEU A 1 311 ? 8.149 1.730 -8.043 1.00 84.38 311 LEU A O 1
ATOM 2397 N N . LEU A 1 312 ? 9.417 2.767 -9.581 1.00 83.25 312 LEU A N 1
ATOM 2398 C CA . LEU A 1 312 ? 10.271 3.475 -8.618 1.00 83.25 312 LEU A CA 1
ATOM 2399 C C . LEU A 1 312 ? 9.476 4.515 -7.822 1.00 83.25 312 LEU A C 1
ATOM 2401 O O . LEU A 1 312 ? 9.657 4.651 -6.612 1.00 83.25 312 LEU A O 1
ATOM 2405 N N . GLU A 1 313 ? 8.548 5.205 -8.479 1.00 82.12 313 GLU A N 1
ATOM 2406 C CA . GLU A 1 313 ? 7.617 6.110 -7.816 1.00 82.12 313 GLU A CA 1
ATOM 2407 C C . GLU A 1 313 ? 6.702 5.366 -6.831 1.00 82.12 313 GLU A C 1
ATOM 2409 O O . GLU A 1 313 ? 6.567 5.795 -5.682 1.00 82.12 313 GLU A O 1
ATOM 2414 N N . PHE A 1 314 ? 6.134 4.218 -7.219 1.00 84.50 314 PHE A N 1
ATOM 2415 C CA . PHE A 1 314 ? 5.367 3.372 -6.297 1.00 84.50 314 PHE A CA 1
ATOM 2416 C C . PHE A 1 314 ? 6.193 2.948 -5.078 1.00 84.50 314 PHE A C 1
ATOM 2418 O O . PHE A 1 314 ? 5.683 2.993 -3.960 1.00 84.50 314 PHE A O 1
ATOM 2425 N N . LEU A 1 315 ? 7.467 2.593 -5.268 1.00 85.88 315 LEU A N 1
ATOM 2426 C CA . LEU A 1 315 ? 8.365 2.219 -4.175 1.00 85.88 315 LEU A CA 1
ATOM 2427 C C . LEU A 1 315 ? 8.617 3.397 -3.222 1.00 85.88 315 LEU A C 1
ATOM 2429 O O . LEU A 1 315 ? 8.501 3.239 -2.006 1.00 85.88 315 LEU A O 1
ATOM 2433 N N . SER A 1 316 ? 8.858 4.601 -3.756 1.00 81.56 316 SER A N 1
ATOM 2434 C CA . SER A 1 316 ? 8.976 5.812 -2.930 1.00 81.56 316 SER A CA 1
ATOM 2435 C C . SER A 1 316 ? 7.705 6.070 -2.116 1.00 81.56 316 SER A C 1
ATOM 2437 O O . SER A 1 316 ? 7.788 6.429 -0.943 1.00 81.56 316 SER A O 1
ATOM 2439 N N . ARG A 1 317 ? 6.523 5.904 -2.719 1.00 83.06 317 ARG A N 1
ATOM 2440 C CA . ARG A 1 317 ? 5.231 6.102 -2.039 1.00 83.06 317 ARG A CA 1
ATOM 2441 C C . ARG A 1 317 ? 4.982 5.055 -0.961 1.00 83.06 317 ARG A C 1
ATOM 2443 O O . ARG A 1 317 ? 4.435 5.371 0.095 1.00 83.06 317 ARG A O 1
ATOM 2450 N N . LEU A 1 318 ? 5.402 3.820 -1.214 1.00 87.75 318 LEU A N 1
ATOM 2451 C CA . LEU A 1 318 ? 5.290 2.725 -0.263 1.00 87.75 318 LEU A CA 1
ATOM 2452 C C . LEU A 1 318 ? 6.131 2.982 0.996 1.00 87.75 318 LEU A C 1
ATOM 2454 O O . LEU A 1 318 ? 5.626 2.798 2.101 1.00 87.75 318 LEU A O 1
ATOM 2458 N N . GLY A 1 319 ? 7.357 3.499 0.852 1.00 81.12 319 GLY A N 1
ATOM 2459 C CA . GLY A 1 319 ? 8.197 3.903 1.992 1.00 81.12 319 GLY A CA 1
ATOM 2460 C C . GLY A 1 319 ? 7.583 5.027 2.843 1.00 81.12 319 GLY A C 1
ATOM 2461 O O . GLY A 1 319 ? 7.814 5.125 4.048 1.00 81.12 319 GLY A O 1
ATOM 2462 N N . GLU A 1 320 ? 6.727 5.846 2.236 1.00 82.50 320 GLU A N 1
ATOM 2463 C CA . GLU A 1 320 ? 5.949 6.890 2.903 1.00 82.50 320 GLU A CA 1
ATOM 2464 C C . GLU A 1 320 ? 4.575 6.422 3.374 1.00 82.50 320 GLU A C 1
ATOM 2466 O O . GLU A 1 320 ? 3.777 7.245 3.815 1.00 82.50 320 GLU A O 1
ATOM 2471 N N . THR A 1 321 ? 4.254 5.136 3.322 1.00 80.94 321 THR A N 1
ATOM 2472 C CA . THR A 1 321 ? 2.940 4.653 3.746 1.00 80.94 321 THR A CA 1
ATOM 2473 C C . THR A 1 321 ? 2.925 4.368 5.244 1.00 80.94 321 THR A C 1
ATOM 2475 O O . THR A 1 321 ? 3.782 3.657 5.762 1.00 80.94 321 THR A O 1
ATOM 2478 N N . ARG A 1 322 ? 1.960 4.937 5.975 1.00 80.00 322 ARG A N 1
ATOM 2479 C CA . ARG A 1 322 ? 1.801 4.741 7.437 1.00 80.00 322 ARG A CA 1
ATOM 2480 C C . ARG A 1 322 ? 0.485 4.058 7.800 1.00 80.00 322 ARG A C 1
ATOM 2482 O O . ARG A 1 322 ? 0.234 3.808 8.979 1.00 80.00 322 ARG A O 1
ATOM 2489 N N . THR A 1 323 ? -0.360 3.757 6.815 1.00 77.94 323 THR A N 1
ATOM 2490 C CA . THR A 1 323 ? -1.726 3.299 7.064 1.00 77.94 323 THR A CA 1
ATOM 2491 C C . THR A 1 323 ? -2.156 2.175 6.128 1.00 77.94 323 THR A C 1
ATOM 2493 O O . THR A 1 323 ? -1.738 2.096 4.978 1.00 77.94 323 THR A O 1
ATOM 2496 N N . MET A 1 324 ? -3.031 1.289 6.614 1.00 79.69 324 MET A N 1
ATOM 2497 C CA . MET A 1 324 ? -3.563 0.185 5.803 1.00 79.69 324 MET A CA 1
ATOM 2498 C C . MET A 1 324 ? -4.411 0.669 4.617 1.00 79.69 324 MET A C 1
ATOM 2500 O O . MET A 1 324 ? -4.485 -0.019 3.603 1.00 79.69 324 MET A O 1
ATOM 2504 N N . ALA A 1 325 ? -5.052 1.836 4.736 1.00 73.44 325 ALA A N 1
ATOM 2505 C CA . ALA A 1 325 ? -5.852 2.424 3.663 1.00 73.44 325 ALA A CA 1
ATOM 2506 C C . ALA A 1 325 ? -4.967 2.883 2.493 1.00 73.44 325 ALA A C 1
ATOM 2508 O O . ALA A 1 325 ? -5.251 2.546 1.348 1.00 73.44 325 ALA A O 1
ATOM 2509 N N . GLU A 1 326 ? -3.853 3.560 2.784 1.00 78.75 326 GLU A N 1
ATOM 2510 C CA . GLU A 1 326 ? -2.847 3.943 1.783 1.00 78.75 326 GLU A CA 1
ATOM 2511 C C . GLU A 1 326 ? -2.286 2.722 1.042 1.00 78.75 326 GLU A C 1
ATOM 2513 O O . GLU A 1 326 ? -2.193 2.747 -0.183 1.00 78.75 326 GLU A O 1
ATOM 2518 N N . ILE A 1 327 ? -1.993 1.620 1.752 1.00 83.94 327 ILE A N 1
ATOM 2519 C CA . ILE A 1 327 ? -1.547 0.372 1.108 1.00 83.94 327 ILE A CA 1
ATOM 2520 C C . ILE A 1 327 ? -2.602 -0.150 0.129 1.00 83.94 327 ILE A C 1
ATOM 2522 O O . ILE A 1 327 ? -2.251 -0.575 -0.969 1.00 83.94 327 ILE A O 1
ATOM 2526 N N . ARG A 1 328 ? -3.888 -0.148 0.508 1.00 79.19 328 ARG A N 1
ATOM 2527 C CA . ARG A 1 328 ? -4.970 -0.614 -0.378 1.00 79.19 328 ARG A CA 1
ATOM 2528 C C . ARG A 1 328 ? -5.041 0.224 -1.650 1.00 79.19 328 ARG A C 1
ATOM 2530 O O . ARG A 1 328 ? -5.033 -0.347 -2.733 1.00 79.19 328 ARG A O 1
ATOM 2537 N N . ILE A 1 329 ? -5.003 1.550 -1.515 1.00 78.06 329 ILE A N 1
ATOM 2538 C CA . ILE A 1 329 ? -4.986 2.473 -2.657 1.00 78.06 329 ILE A CA 1
ATOM 2539 C C . ILE A 1 329 ? -3.785 2.176 -3.565 1.00 78.06 329 ILE A C 1
ATOM 2541 O O . ILE A 1 329 ? -3.951 2.038 -4.774 1.00 78.06 329 ILE A O 1
ATOM 2545 N N . LEU A 1 330 ? -2.587 2.008 -2.995 1.00 82.25 330 LEU A N 1
ATOM 2546 C CA . LEU A 1 330 ? -1.384 1.675 -3.764 1.00 82.25 330 LEU A CA 1
ATOM 2547 C C . LEU A 1 330 ? -1.498 0.329 -4.489 1.00 82.25 330 LEU A C 1
ATOM 2549 O O . LEU A 1 330 ? -1.067 0.219 -5.634 1.00 82.25 330 LEU A O 1
ATOM 2553 N N . LYS A 1 331 ? -2.091 -0.689 -3.854 1.00 85.50 331 LYS A N 1
ATOM 2554 C CA . LYS A 1 331 ? -2.342 -1.990 -4.492 1.00 85.50 331 LYS A CA 1
ATOM 2555 C C . LYS A 1 331 ? -3.300 -1.868 -5.670 1.00 85.50 331 LYS A C 1
ATOM 2557 O O . LYS A 1 331 ? -3.045 -2.463 -6.715 1.00 85.50 331 LYS A O 1
ATOM 2562 N N . ASP A 1 332 ? -4.382 -1.116 -5.509 1.00 78.75 332 ASP A N 1
ATOM 2563 C CA . ASP A 1 332 ? -5.375 -0.928 -6.566 1.00 78.75 332 ASP A CA 1
ATOM 2564 C C . ASP A 1 332 ? -4.783 -0.148 -7.746 1.00 78.75 332 ASP A C 1
ATOM 2566 O O . ASP A 1 332 ? -4.974 -0.533 -8.899 1.00 78.75 332 ASP A O 1
ATOM 2570 N N . GLU A 1 333 ? -3.981 0.883 -7.476 1.00 80.62 333 GLU A N 1
ATOM 2571 C CA . GLU A 1 333 ? -3.256 1.624 -8.512 1.00 80.62 333 GLU A CA 1
ATOM 2572 C C . GLU A 1 333 ? -2.217 0.756 -9.236 1.00 80.62 333 GLU A C 1
ATOM 2574 O O . GLU A 1 333 ? -2.115 0.818 -10.462 1.00 80.62 333 GLU A O 1
ATOM 2579 N N . LEU A 1 334 ? -1.479 -0.094 -8.512 1.00 83.81 334 LEU A N 1
ATOM 2580 C CA . LEU A 1 334 ? -0.513 -1.018 -9.112 1.00 83.81 334 LEU A CA 1
ATOM 2581 C C . LEU A 1 334 ? -1.198 -2.060 -10.013 1.00 83.81 334 LEU A C 1
ATOM 2583 O O . LEU A 1 334 ? -0.644 -2.437 -11.047 1.00 83.81 334 LEU A O 1
ATOM 2587 N N . LYS A 1 335 ? -2.402 -2.517 -9.641 1.00 79.44 335 LYS A N 1
ATOM 2588 C CA . LYS A 1 335 ? -3.228 -3.411 -10.469 1.00 79.44 335 LYS A CA 1
ATOM 2589 C C . LYS A 1 335 ? -3.768 -2.700 -11.704 1.00 79.44 335 LYS A C 1
ATOM 2591 O O . LYS A 1 335 ? -3.632 -3.228 -12.801 1.00 79.44 335 LYS A O 1
ATOM 2596 N N . ALA A 1 336 ? -4.319 -1.498 -11.545 1.00 69.88 336 ALA A N 1
ATOM 2597 C CA . ALA A 1 336 ? -4.824 -0.702 -12.662 1.00 69.88 336 ALA A CA 1
ATOM 2598 C C . ALA A 1 336 ? -3.714 -0.334 -13.662 1.00 69.88 336 ALA A C 1
ATOM 2600 O O . ALA A 1 336 ? -3.956 -0.274 -14.860 1.00 69.88 336 ALA A O 1
ATOM 2601 N N . ALA A 1 337 ? -2.475 -0.152 -13.198 1.00 66.31 337 ALA A N 1
ATOM 2602 C CA . ALA A 1 337 ? -1.325 0.051 -14.077 1.00 66.31 337 ALA A CA 1
ATOM 2603 C C . ALA A 1 337 ? -0.966 -1.191 -14.923 1.00 66.31 337 ALA A C 1
ATOM 2605 O O . ALA A 1 337 ? -0.287 -1.055 -15.939 1.00 66.31 337 ALA A O 1
ATOM 2606 N N . ALA A 1 338 ? -1.393 -2.390 -14.513 1.00 60.62 338 ALA A N 1
ATOM 2607 C CA . ALA A 1 338 ? -1.124 -3.641 -15.219 1.00 60.62 338 ALA A CA 1
ATOM 2608 C C . ALA A 1 338 ? -2.198 -4.001 -16.264 1.00 60.62 338 ALA A C 1
ATOM 2610 O O . ALA A 1 338 ? -1.905 -4.795 -17.156 1.00 60.62 338 ALA A O 1
ATOM 2611 N N . ASP A 1 339 ? -3.402 -3.422 -16.178 1.00 44.91 339 ASP A N 1
ATOM 2612 C CA . ASP A 1 339 ? -4.527 -3.704 -17.075 1.00 44.91 339 ASP A CA 1
ATOM 2613 C C . ASP A 1 339 ? -4.937 -2.439 -17.856 1.00 44.91 339 ASP A C 1
ATOM 2615 O O . ASP A 1 339 ? -5.528 -1.517 -17.286 1.00 44.91 339 ASP A O 1
ATOM 2619 N N . PRO A 1 340 ? -4.634 -2.359 -19.165 1.00 39.88 340 PRO A N 1
ATOM 2620 C CA . PRO A 1 340 ? -4.950 -1.192 -19.982 1.00 39.88 340 PRO A CA 1
ATOM 2621 C C . PRO A 1 340 ? -6.457 -0.975 -20.209 1.00 39.88 340 PRO A C 1
ATOM 2623 O O . PRO A 1 340 ? -6.815 0.093 -20.704 1.00 39.88 340 PRO A O 1
ATOM 2626 N N . SER A 1 341 ? -7.324 -1.937 -19.858 1.00 31.62 341 SER A N 1
ATOM 2627 C CA . SER A 1 341 ? -8.785 -1.811 -19.978 1.00 31.62 341 SER A CA 1
ATOM 2628 C C . SER A 1 341 ? -9.434 -1.027 -18.829 1.00 31.62 341 SER A C 1
ATOM 2630 O O . SER A 1 341 ? -10.559 -0.541 -18.963 1.00 31.62 341 SER A O 1
ATOM 2632 N N . LEU A 1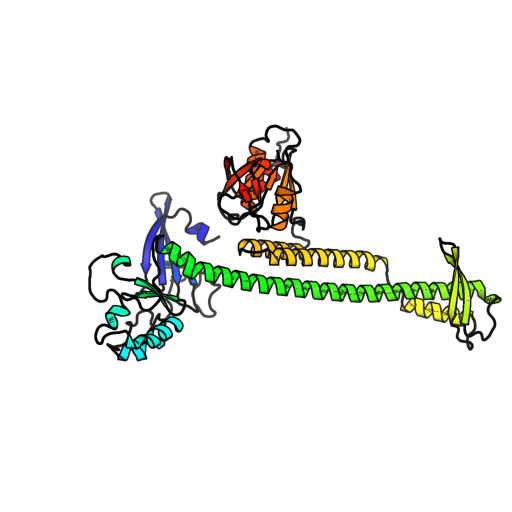 342 ? -8.725 -0.843 -17.710 1.00 32.69 342 LEU A N 1
ATOM 2633 C CA . LEU A 1 342 ? -9.202 -0.051 -16.579 1.00 32.69 342 LEU A CA 1
ATOM 2634 C C . LEU A 1 342 ? -8.902 1.439 -16.816 1.00 32.69 342 LEU A C 1
ATOM 2636 O O . LEU A 1 342 ? -7.813 1.782 -17.288 1.00 32.69 342 LEU A O 1
ATOM 2640 N N . PRO A 1 343 ? -9.828 2.361 -16.479 1.00 30.08 343 PRO A N 1
ATOM 2641 C CA . PRO A 1 343 ? -9.616 3.787 -16.690 1.00 30.08 343 PRO A CA 1
ATOM 2642 C C . PRO A 1 343 ? -8.333 4.244 -15.990 1.00 30.08 343 PRO A C 1
ATOM 2644 O O . PRO A 1 343 ? -8.214 4.198 -14.762 1.00 30.08 343 PRO A O 1
ATOM 2647 N N . ARG A 1 344 ? -7.363 4.701 -16.795 1.00 39.44 344 ARG A N 1
ATOM 2648 C CA . ARG A 1 344 ? -6.078 5.233 -16.331 1.00 39.44 344 ARG A CA 1
ATOM 2649 C C . ARG A 1 344 ? -6.317 6.476 -15.477 1.00 39.44 344 ARG A C 1
ATOM 2651 O O . ARG A 1 344 ? -6.383 7.594 -15.980 1.00 39.44 344 ARG A O 1
ATOM 2658 N N . ARG A 1 345 ? -6.408 6.311 -14.158 1.00 37.81 345 ARG A N 1
ATOM 2659 C CA . ARG A 1 345 ? -6.280 7.433 -13.221 1.00 37.81 345 ARG A CA 1
ATOM 2660 C C . ARG A 1 345 ? -4.809 7.828 -13.178 1.00 37.81 345 ARG A C 1
ATOM 2662 O O . ARG A 1 345 ? -4.035 7.177 -12.489 1.00 37.81 345 ARG A O 1
ATOM 2669 N N . GLY A 1 346 ? -4.453 8.876 -13.927 1.00 42.25 346 GLY A N 1
ATOM 2670 C CA . GLY A 1 346 ? -3.082 9.338 -14.192 1.00 42.25 346 GLY A CA 1
ATOM 2671 C C . GLY A 1 346 ? -2.095 9.106 -13.050 1.00 42.25 346 GLY A C 1
ATOM 2672 O O . GLY A 1 346 ? -2.374 9.459 -11.912 1.00 42.25 346 GLY A O 1
ATOM 2673 N N . SER A 1 347 ? -0.945 8.512 -13.353 1.00 52.31 347 SER A N 1
ATOM 2674 C CA . SER A 1 347 ? 0.065 8.024 -12.401 1.00 52.31 347 SER A CA 1
ATOM 2675 C C . SER A 1 347 ? 0.649 9.077 -11.451 1.00 52.31 347 SER A C 1
ATOM 2677 O O . SER A 1 347 ? 1.352 8.712 -10.518 1.00 52.31 347 SER A O 1
ATOM 2679 N N . SER A 1 348 ? 0.341 10.362 -11.649 1.00 62.41 348 SER A N 1
ATOM 2680 C CA . SER A 1 348 ? 0.819 11.447 -10.798 1.00 62.41 348 SER A CA 1
ATOM 2681 C C . SER A 1 348 ? 0.178 11.413 -9.394 1.00 62.41 348 SER A C 1
ATOM 2683 O O . SER A 1 348 ? -1.053 11.358 -9.267 1.00 62.41 348 SER A O 1
ATOM 2685 N N . PRO A 1 349 ? 0.995 11.523 -8.330 1.00 70.50 349 PRO A N 1
ATOM 2686 C CA . PRO A 1 349 ? 0.587 11.807 -6.957 1.00 70.50 349 PRO A CA 1
ATOM 2687 C C . PRO A 1 349 ? -0.160 13.123 -6.773 1.00 70.50 349 PRO A C 1
ATOM 2689 O O . PRO A 1 349 ? -0.785 13.347 -5.741 1.00 70.50 349 PRO A O 1
ATOM 2692 N N . VAL A 1 350 ? -0.042 14.017 -7.751 1.00 82.25 350 VAL A N 1
ATOM 2693 C CA . VAL A 1 350 ? -0.799 15.259 -7.835 1.00 82.25 350 VAL A CA 1
ATOM 2694 C C . VAL A 1 350 ? -1.888 15.051 -8.877 1.00 82.25 350 VAL A C 1
ATOM 2696 O O . VAL A 1 350 ? -1.593 14.839 -10.054 1.00 82.25 350 VAL A O 1
ATOM 2699 N N . LYS A 1 351 ? -3.144 15.075 -8.438 1.00 81.56 351 LYS A N 1
ATOM 2700 C CA . LYS A 1 351 ? -4.319 14.980 -9.304 1.00 81.56 351 LYS A CA 1
ATOM 2701 C C . LYS A 1 351 ? -4.837 16.378 -9.582 1.00 81.56 351 LYS A C 1
ATOM 2703 O O . LYS A 1 351 ? -5.063 17.139 -8.646 1.00 81.56 351 LYS A O 1
ATOM 2708 N N . GLU A 1 352 ? -5.053 16.691 -10.848 1.00 86.56 352 GLU A N 1
ATO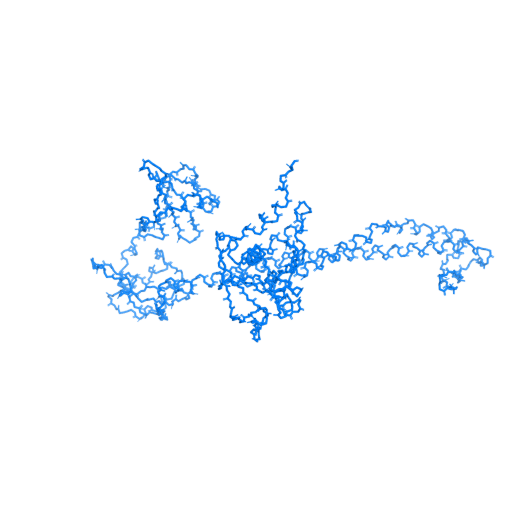M 2709 C CA . GLU A 1 352 ? -5.590 17.978 -11.275 1.00 86.56 352 GLU A CA 1
ATOM 2710 C C . GLU A 1 352 ? -6.987 17.789 -11.859 1.00 86.56 352 GLU A C 1
ATOM 2712 O O . GLU A 1 352 ? -7.245 16.858 -12.623 1.00 86.56 352 GLU A O 1
ATOM 2717 N N . PHE A 1 353 ? -7.893 18.680 -11.479 1.00 87.12 353 PHE A N 1
ATOM 2718 C CA . PHE A 1 353 ? -9.278 18.712 -11.915 1.00 87.12 353 PHE A CA 1
ATOM 2719 C C . PHE A 1 353 ? -9.637 20.142 -12.312 1.00 87.12 353 PHE A C 1
ATOM 2721 O O . PHE A 1 353 ? -9.133 21.109 -11.741 1.00 87.12 353 PHE A O 1
ATOM 2728 N N . ASN A 1 354 ? -10.554 20.280 -13.264 1.00 88.69 354 ASN A N 1
ATOM 2729 C CA . ASN A 1 354 ? -11.183 21.556 -13.581 1.00 88.69 354 ASN A CA 1
ATOM 2730 C C . ASN A 1 354 ? -12.690 21.417 -13.357 1.00 88.69 354 ASN A C 1
ATOM 2732 O O . ASN A 1 354 ? -13.332 20.576 -13.992 1.00 88.69 354 ASN A O 1
ATOM 2736 N N . TYR A 1 355 ? -13.238 22.212 -12.439 1.00 86.88 355 TYR A N 1
ATOM 2737 C CA . TYR A 1 355 ? -14.658 22.200 -12.099 1.00 86.88 355 TYR A CA 1
ATOM 2738 C C . TYR A 1 355 ? -15.204 23.629 -12.049 1.00 86.88 355 TYR A C 1
ATOM 2740 O O . TYR A 1 355 ? -14.687 24.471 -11.319 1.00 86.88 355 TYR A O 1
ATOM 2748 N N . ARG A 1 356 ? -16.235 23.913 -12.860 1.00 85.75 356 ARG A N 1
ATOM 2749 C CA . ARG A 1 356 ? -16.849 25.250 -13.022 1.00 85.75 356 ARG A CA 1
ATOM 2750 C C . ARG A 1 356 ? -15.832 26.384 -13.266 1.00 85.75 356 ARG A C 1
ATOM 2752 O O . ARG A 1 356 ? -15.995 27.494 -12.767 1.00 85.75 356 ARG A O 1
ATOM 2759 N N . GLY A 1 357 ? -14.765 26.098 -14.018 1.00 85.12 357 GLY A N 1
ATOM 2760 C CA . GLY A 1 357 ? -13.710 27.067 -14.333 1.00 85.12 357 GLY A CA 1
ATOM 2761 C C . GLY A 1 357 ? -12.708 27.313 -13.199 1.00 85.12 357 GLY A C 1
ATOM 2762 O O . GLY A 1 357 ? -11.897 28.231 -13.303 1.00 85.12 357 GLY A O 1
ATOM 2763 N N . PHE A 1 358 ? -12.746 26.516 -12.127 1.00 89.88 358 PHE A N 1
ATOM 2764 C CA . PHE A 1 358 ? -11.747 26.518 -11.062 1.00 89.88 358 PHE A CA 1
ATOM 2765 C C . PHE A 1 358 ? -10.819 25.314 -11.206 1.00 89.88 358 PHE A C 1
ATOM 2767 O O . PHE A 1 358 ? -11.271 24.179 -11.382 1.00 89.88 358 PHE A O 1
ATOM 2774 N N . GLN A 1 359 ? -9.514 25.560 -11.089 1.00 91.75 359 GLN A N 1
ATOM 2775 C CA . GLN A 1 359 ? -8.525 24.493 -10.990 1.00 91.75 359 GLN A CA 1
ATOM 2776 C C . GLN A 1 359 ? -8.494 23.956 -9.558 1.00 91.75 359 GLN A C 1
ATOM 2778 O O . GLN A 1 359 ? -8.293 24.711 -8.605 1.00 91.75 359 GLN A O 1
ATOM 2783 N N . VAL A 1 360 ? -8.673 22.645 -9.423 1.00 93.12 360 VAL A N 1
ATOM 2784 C CA . VAL A 1 360 ? -8.638 21.923 -8.151 1.00 93.12 360 VAL A CA 1
ATOM 2785 C C . VAL A 1 360 ? -7.514 20.899 -8.205 1.00 93.12 360 VAL A C 1
ATOM 2787 O O . VAL A 1 360 ? -7.466 20.071 -9.110 1.00 93.12 360 VAL A O 1
ATOM 2790 N N . VAL A 1 361 ? -6.600 20.953 -7.243 1.00 91.81 361 VAL A N 1
ATOM 2791 C CA . VAL A 1 361 ? -5.391 20.128 -7.212 1.00 91.81 361 VAL A CA 1
ATOM 2792 C C . VAL A 1 361 ? -5.356 19.331 -5.914 1.00 91.81 361 VAL A C 1
ATOM 2794 O O . VAL A 1 361 ? -5.435 19.911 -4.839 1.00 91.81 361 VAL A O 1
ATOM 2797 N N . ALA A 1 362 ? -5.221 18.010 -5.990 1.00 89.88 362 ALA A N 1
ATOM 2798 C CA . ALA A 1 362 ? -5.189 17.120 -4.832 1.00 89.88 362 ALA A CA 1
ATOM 2799 C C . ALA A 1 362 ? -3.859 16.365 -4.749 1.00 89.88 362 ALA A C 1
ATOM 2801 O O . ALA A 1 362 ? -3.457 15.696 -5.701 1.00 89.88 362 ALA A O 1
ATOM 2802 N N . GLY A 1 363 ? -3.189 16.437 -3.599 1.00 88.44 363 GLY A N 1
ATOM 2803 C CA . GLY A 1 363 ? -2.066 15.560 -3.277 1.00 88.44 363 GLY A CA 1
ATOM 2804 C C . GLY A 1 363 ? -2.582 14.235 -2.719 1.00 88.44 363 GLY A C 1
ATOM 2805 O O . GLY A 1 363 ? -3.357 14.229 -1.774 1.00 88.44 363 GLY A O 1
ATOM 2806 N N . THR A 1 364 ? -2.195 13.097 -3.291 1.00 79.88 364 THR A N 1
ATOM 2807 C CA . THR A 1 364 ? -2.679 11.772 -2.844 1.00 79.88 364 THR A CA 1
ATOM 2808 C C . THR A 1 364 ? -1.691 11.030 -1.944 1.00 79.88 364 THR A C 1
ATOM 2810 O O . THR A 1 364 ? -1.944 9.898 -1.536 1.00 79.88 364 THR A O 1
ATOM 2813 N N . ASN A 1 365 ? -0.549 11.643 -1.629 1.00 78.31 365 ASN A N 1
ATOM 2814 C CA . ASN A 1 365 ? 0.449 11.122 -0.697 1.00 78.31 365 ASN A CA 1
ATOM 2815 C C . ASN A 1 365 ? 1.164 12.273 0.031 1.00 78.31 365 ASN A C 1
ATOM 2817 O O . ASN A 1 365 ? 0.921 13.442 -0.259 1.00 78.31 365 ASN A O 1
ATOM 2821 N N . ARG A 1 366 ? 2.067 11.956 0.964 1.00 80.31 366 ARG A N 1
ATOM 2822 C CA . ARG A 1 366 ? 2.705 12.958 1.833 1.00 80.31 366 ARG A CA 1
ATOM 2823 C C . ARG A 1 366 ? 3.576 13.960 1.071 1.00 80.31 366 ARG A C 1
ATOM 2825 O O . ARG A 1 366 ? 3.382 15.166 1.227 1.00 80.31 366 ARG A O 1
ATOM 2832 N N . LYS A 1 367 ? 4.481 13.508 0.197 1.00 79.31 367 LYS A N 1
ATOM 2833 C CA . LYS A 1 367 ? 5.262 14.419 -0.666 1.00 79.31 367 LYS A CA 1
ATOM 2834 C C . LYS A 1 367 ? 4.379 15.296 -1.557 1.00 79.31 367 LYS A C 1
ATOM 2836 O O . LYS A 1 367 ? 4.629 16.495 -1.681 1.00 79.31 367 LYS A O 1
ATOM 2841 N N . ALA A 1 368 ? 3.334 14.726 -2.151 1.00 84.44 368 ALA A N 1
ATOM 2842 C CA . ALA A 1 368 ? 2.393 15.455 -2.988 1.00 84.44 368 ALA A CA 1
ATOM 2843 C C . ALA A 1 368 ? 1.602 16.476 -2.175 1.00 84.44 368 ALA A C 1
ATOM 2845 O O . ALA A 1 368 ? 1.503 17.612 -2.614 1.00 84.44 368 ALA A O 1
ATOM 2846 N N . ASN A 1 369 ? 1.137 16.124 -0.973 1.00 90.50 369 ASN A N 1
ATOM 2847 C CA . ASN A 1 369 ? 0.485 17.039 -0.035 1.00 90.50 369 ASN A CA 1
ATOM 2848 C C . ASN A 1 369 ? 1.375 18.249 0.261 1.00 90.50 369 ASN A C 1
ATOM 2850 O O . ASN A 1 369 ? 0.938 19.390 0.125 1.00 90.50 369 ASN A O 1
ATOM 2854 N N . ARG A 1 370 ? 2.654 18.018 0.588 1.00 88.19 370 ARG A N 1
ATOM 2855 C CA . ARG A 1 370 ? 3.622 19.106 0.796 1.00 88.19 370 ARG A CA 1
ATOM 2856 C C . ARG A 1 370 ? 3.754 19.978 -0.453 1.00 88.19 370 ARG A C 1
ATOM 2858 O O . ARG A 1 370 ? 3.696 21.201 -0.355 1.00 88.19 370 ARG A O 1
ATOM 2865 N N . LYS A 1 371 ? 3.911 19.352 -1.621 1.00 88.25 371 LYS A N 1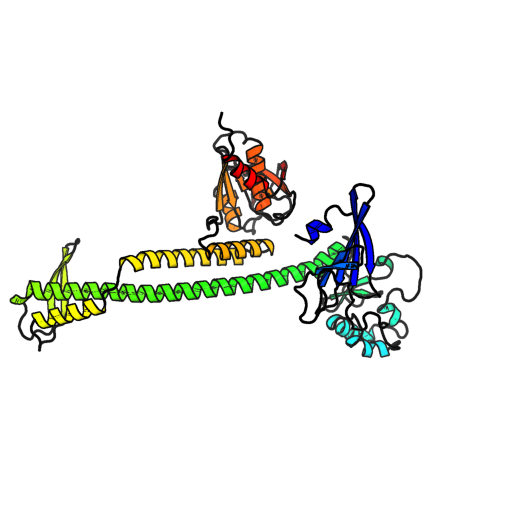
ATOM 2866 C CA . LYS A 1 371 ? 4.080 20.048 -2.900 1.00 88.25 371 LYS A CA 1
ATOM 2867 C C . LYS A 1 371 ? 2.849 20.887 -3.255 1.00 88.25 371 LYS A C 1
ATOM 2869 O O . LYS A 1 371 ? 2.998 22.070 -3.547 1.00 88.25 371 LYS A O 1
ATOM 2874 N N . VAL A 1 372 ? 1.641 20.326 -3.186 1.00 93.38 372 VAL A N 1
ATOM 2875 C CA . VAL A 1 372 ? 0.411 21.057 -3.529 1.00 93.38 372 VAL A CA 1
ATOM 2876 C C . VAL A 1 372 ? 0.146 22.202 -2.557 1.00 93.38 372 VAL A C 1
ATOM 2878 O O . VAL A 1 372 ? -0.258 23.262 -3.005 1.00 93.38 372 VAL A O 1
ATOM 2881 N N . THR A 1 373 ? 0.421 22.027 -1.259 1.00 92.88 373 THR A N 1
ATOM 2882 C CA . THR A 1 373 ? 0.123 23.037 -0.224 1.00 92.88 373 THR A CA 1
ATOM 2883 C C . THR A 1 373 ? 1.167 24.142 -0.090 1.00 92.88 373 THR A C 1
ATOM 2885 O O . THR A 1 373 ? 0.832 25.232 0.365 1.00 92.88 373 THR A O 1
ATOM 2888 N N . PHE A 1 374 ? 2.436 23.881 -0.412 1.00 91.69 374 PHE A N 1
ATOM 2889 C CA . PHE A 1 374 ? 3.508 24.849 -0.143 1.00 91.69 374 PHE A CA 1
ATOM 2890 C C . PHE A 1 374 ? 4.329 25.247 -1.367 1.00 91.69 374 PHE A C 1
ATOM 2892 O O . PHE A 1 374 ? 5.043 26.239 -1.285 1.00 91.69 374 PHE A O 1
ATOM 2899 N N . VAL A 1 375 ? 4.234 24.511 -2.479 1.00 89.06 375 VAL A N 1
ATOM 2900 C CA . VAL A 1 375 ? 4.995 24.803 -3.708 1.00 89.06 375 VAL A CA 1
ATOM 2901 C C . VAL A 1 375 ? 4.076 25.247 -4.846 1.00 89.06 375 VAL A C 1
ATOM 2903 O O . VAL A 1 375 ? 4.409 26.178 -5.565 1.00 89.06 375 VAL A O 1
ATOM 2906 N N . LEU A 1 376 ? 2.920 24.597 -5.024 1.00 89.69 376 LEU A N 1
ATOM 2907 C CA . LEU A 1 376 ? 2.034 24.830 -6.179 1.00 89.69 376 LEU A CA 1
ATOM 2908 C C . LEU A 1 376 ? 0.875 25.803 -5.924 1.00 89.69 376 LEU A C 1
ATOM 2910 O O . LEU A 1 376 ? 0.159 26.129 -6.875 1.00 89.69 376 LEU A O 1
ATOM 2914 N N . SER A 1 377 ? 0.643 26.193 -4.671 1.00 92.12 377 SER A N 1
ATOM 2915 C CA . SER A 1 377 ? -0.491 27.023 -4.249 1.00 92.12 377 SER A CA 1
ATOM 2916 C C . SER A 1 377 ? -0.060 28.432 -3.852 1.00 92.12 377 SER A C 1
ATOM 2918 O O . SER A 1 377 ? 0.944 28.603 -3.155 1.00 92.12 377 SER A O 1
ATOM 2920 N N . SER A 1 378 ? -0.891 29.412 -4.185 1.00 93.12 378 SER A N 1
ATOM 2921 C CA . SER A 1 378 ? -0.810 30.787 -3.698 1.00 93.12 378 SER A CA 1
ATOM 2922 C C . SER A 1 378 ? -1.283 30.899 -2.235 1.00 93.12 378 SER A C 1
ATOM 2924 O O . SER A 1 378 ? -2.110 30.095 -1.795 1.00 93.12 378 SER A O 1
ATOM 2926 N N . PRO A 1 379 ? -0.816 31.894 -1.452 1.00 92.62 379 PRO A N 1
ATOM 2927 C CA . PRO A 1 379 ? -1.329 32.174 -0.106 1.00 92.62 379 PRO A CA 1
ATOM 2928 C C . PRO A 1 379 ? -2.850 32.388 -0.030 1.00 92.62 379 PRO A C 1
ATOM 2930 O O . PRO A 1 379 ? -3.454 32.090 1.005 1.00 92.62 379 PRO A O 1
ATOM 2933 N N . GLU A 1 380 ? -3.462 32.884 -1.108 1.00 92.62 380 GLU A N 1
ATOM 2934 C CA . GLU A 1 380 ? -4.900 33.175 -1.167 1.00 92.62 380 GLU A CA 1
ATOM 2935 C C . GLU A 1 380 ? -5.761 31.995 -1.628 1.00 92.62 380 GLU A C 1
ATOM 2937 O O . GLU A 1 380 ? -6.979 32.055 -1.477 1.00 92.62 380 GLU A O 1
ATOM 2942 N N . ASP A 1 381 ? -5.157 30.911 -2.119 1.00 95.44 381 ASP A N 1
ATOM 2943 C CA . ASP A 1 381 ? -5.893 29.710 -2.513 1.00 95.44 381 ASP A CA 1
ATOM 2944 C C . ASP A 1 381 ? -6.596 29.066 -1.309 1.00 95.44 381 ASP A C 1
ATOM 2946 O O . ASP A 1 381 ? -6.157 29.195 -0.160 1.00 95.44 381 ASP A O 1
ATOM 2950 N N . LEU A 1 382 ? -7.678 28.325 -1.558 1.00 96.44 382 LEU A N 1
ATOM 2951 C CA . LEU A 1 382 ? -8.338 27.554 -0.505 1.00 96.44 382 LEU A CA 1
ATOM 2952 C C . LEU A 1 382 ? -7.689 26.183 -0.362 1.00 96.44 382 LEU A C 1
ATOM 2954 O O . LEU A 1 382 ? -7.503 25.472 -1.345 1.00 96.44 382 LEU A O 1
ATOM 2958 N N . TRP A 1 383 ? -7.405 25.805 0.878 1.00 97.50 383 TRP A N 1
ATOM 2959 C CA . TRP A 1 383 ? -6.902 24.500 1.281 1.00 97.50 383 TRP A CA 1
ATOM 2960 C C . TRP A 1 383 ? -7.990 23.716 2.011 1.00 97.50 383 TRP A C 1
ATOM 2962 O O . TRP A 1 383 ? -8.720 24.297 2.812 1.00 97.50 383 TRP A O 1
ATOM 2972 N N . PHE A 1 384 ? -8.068 22.411 1.750 1.00 97.88 384 PHE A N 1
ATOM 2973 C CA . PHE A 1 384 ? -9.059 21.486 2.295 1.00 97.88 384 PHE A CA 1
ATOM 2974 C C . PHE A 1 384 ? -8.387 20.211 2.819 1.00 97.88 384 PHE A C 1
ATOM 2976 O O . PHE A 1 384 ? -7.467 19.687 2.179 1.00 97.88 384 PHE A O 1
ATOM 2983 N N . HIS A 1 385 ? -8.897 19.672 3.928 1.00 96.69 385 HIS A N 1
ATOM 2984 C CA . HIS A 1 385 ? -8.465 18.399 4.508 1.00 96.69 385 HIS A CA 1
ATOM 2985 C C . HIS A 1 385 ? -9.560 17.779 5.388 1.00 96.69 385 HIS A C 1
ATOM 2987 O O . HIS A 1 385 ? -10.328 18.487 6.038 1.00 96.69 385 HIS A O 1
ATOM 2993 N N . ALA A 1 386 ? -9.640 16.447 5.429 1.00 93.19 386 ALA A N 1
ATOM 2994 C CA . ALA A 1 386 ? -10.588 15.756 6.301 1.00 93.19 386 ALA A CA 1
ATOM 2995 C C . ALA A 1 386 ? -10.268 16.045 7.781 1.00 93.19 386 ALA A C 1
ATOM 2997 O O . ALA A 1 386 ? -9.132 15.876 8.225 1.00 93.19 386 ALA A O 1
ATOM 2998 N N . ARG A 1 387 ? -11.258 16.503 8.552 1.00 91.38 387 ARG A N 1
ATOM 2999 C CA . ARG A 1 387 ? -11.052 16.878 9.957 1.00 91.38 387 ARG A CA 1
ATOM 3000 C C . ARG A 1 387 ? -10.657 15.647 10.772 1.00 91.38 387 ARG A C 1
ATOM 3002 O O . ARG A 1 387 ? -11.324 14.620 10.684 1.00 91.38 387 ARG A O 1
ATOM 3009 N N . ASP A 1 388 ? -9.572 15.763 11.539 1.00 83.75 388 ASP A N 1
ATOM 3010 C CA . ASP A 1 388 ? -9.036 14.735 12.451 1.00 83.75 388 ASP A CA 1
ATOM 3011 C C . ASP A 1 388 ? -8.754 13.364 11.807 1.00 83.75 388 ASP A C 1
ATOM 3013 O O . ASP A 1 388 ? -8.535 12.357 12.484 1.00 83.75 388 ASP A O 1
ATOM 3017 N N . ILE A 1 389 ? -8.737 13.308 10.475 1.00 83.62 389 ILE A N 1
ATOM 3018 C CA . ILE A 1 389 ? -8.581 12.085 9.698 1.00 83.62 389 ILE A CA 1
ATOM 3019 C C . ILE A 1 389 ? -7.455 12.320 8.695 1.00 83.62 389 ILE A C 1
ATOM 3021 O O . ILE A 1 389 ? -7.565 13.218 7.864 1.00 83.62 389 ILE A O 1
ATOM 3025 N N . PRO A 1 390 ? -6.391 11.501 8.693 1.00 79.69 390 PRO A N 1
ATOM 3026 C CA . PRO A 1 390 ? -5.350 11.629 7.683 1.00 79.69 390 PRO A CA 1
ATOM 3027 C C . PRO A 1 390 ? -5.916 11.459 6.266 1.00 79.69 390 PRO A C 1
ATOM 3029 O O . PRO A 1 390 ? -6.658 10.505 5.993 1.00 79.69 390 PRO A O 1
ATOM 3032 N N . GLY A 1 391 ? -5.542 12.363 5.362 1.00 86.44 391 GLY A N 1
ATOM 3033 C CA . GLY A 1 391 ? -5.989 12.332 3.975 1.00 86.44 391 GLY A CA 1
ATOM 3034 C C . GLY A 1 391 ? -5.210 13.251 3.039 1.00 86.44 391 GLY A C 1
ATOM 3035 O O . GLY A 1 391 ? -4.132 13.760 3.354 1.00 86.44 391 GLY A O 1
ATOM 3036 N N . ALA A 1 392 ? -5.758 13.427 1.842 1.00 87.44 392 ALA A N 1
ATOM 3037 C CA . ALA A 1 392 ? -5.232 14.342 0.840 1.00 87.44 392 ALA A CA 1
ATOM 3038 C C . ALA A 1 392 ? -5.343 15.806 1.273 1.00 87.44 392 ALA A C 1
ATOM 3040 O O . ALA A 1 392 ? -6.349 16.221 1.849 1.00 87.44 392 ALA A O 1
ATOM 3041 N N . HIS A 1 393 ? -4.342 16.602 0.903 1.00 95.00 393 HIS A N 1
ATOM 3042 C CA . HIS A 1 393 ? -4.481 18.053 0.855 1.00 95.00 393 HIS A CA 1
ATOM 3043 C C . HIS A 1 393 ? -5.055 18.424 -0.509 1.00 95.00 393 HIS A C 1
ATOM 3045 O O . HIS A 1 393 ? -4.469 18.082 -1.541 1.00 95.00 393 HIS A O 1
ATOM 3051 N N . VAL A 1 394 ? -6.184 19.128 -0.519 1.00 96.19 394 VAL A N 1
ATOM 3052 C CA . VAL A 1 394 ? -6.816 19.609 -1.753 1.00 96.19 394 VAL A CA 1
ATOM 3053 C C . VAL A 1 394 ? -6.749 21.130 -1.790 1.00 96.19 394 VAL A C 1
ATOM 3055 O O . VAL A 1 394 ? -7.005 21.790 -0.789 1.00 96.19 394 VAL A O 1
ATOM 3058 N N . ILE A 1 395 ? -6.375 21.680 -2.940 1.00 97.12 395 ILE A N 1
ATOM 3059 C CA . ILE A 1 395 ? -6.247 23.111 -3.198 1.00 97.12 395 ILE A CA 1
ATOM 3060 C C . ILE A 1 395 ? -7.250 23.513 -4.270 1.00 97.12 395 ILE A C 1
ATOM 3062 O O . ILE A 1 395 ? -7.279 22.903 -5.336 1.00 97.12 395 ILE A O 1
ATOM 3066 N N . VAL A 1 396 ? -8.022 24.567 -4.024 1.00 96.12 396 VAL A N 1
ATOM 3067 C CA . VAL A 1 396 ? -8.781 25.273 -5.063 1.00 96.12 396 VAL A CA 1
ATOM 3068 C C . VAL A 1 396 ? -8.044 26.568 -5.365 1.00 96.12 396 VAL A C 1
ATOM 3070 O O . VAL A 1 396 ? -7.933 27.431 -4.492 1.00 96.12 396 VAL A O 1
ATOM 3073 N N . ARG A 1 397 ? -7.540 26.695 -6.596 1.00 93.81 397 ARG A N 1
ATOM 3074 C CA . ARG A 1 397 ? -6.825 27.896 -7.034 1.00 93.81 397 ARG A CA 1
ATOM 3075 C C . ARG A 1 397 ? -7.793 29.054 -7.228 1.00 93.81 397 ARG A C 1
ATOM 3077 O O . ARG A 1 397 ? -8.803 28.907 -7.921 1.00 93.81 397 ARG A O 1
ATOM 3084 N N . LEU A 1 398 ? -7.462 30.204 -6.649 1.00 89.88 398 LEU A N 1
ATOM 3085 C CA . LEU A 1 398 ? -8.232 31.439 -6.754 1.00 89.88 398 LEU A CA 1
ATOM 3086 C C . LEU A 1 398 ? -7.425 32.484 -7.538 1.00 89.88 398 LEU A C 1
ATOM 3088 O O . LEU A 1 398 ? -6.706 33.280 -6.936 1.00 89.88 398 LEU A O 1
ATOM 3092 N N . PRO A 1 399 ? -7.531 32.517 -8.880 1.00 72.44 399 PRO A N 1
ATOM 3093 C CA . PRO A 1 399 ? -6.825 33.493 -9.708 1.00 72.44 399 PRO A CA 1
ATOM 3094 C C . PRO A 1 399 ? -7.498 34.875 -9.603 1.00 72.44 399 PRO A C 1
ATOM 3096 O O . PRO A 1 399 ? -8.181 35.307 -10.525 1.00 72.44 399 PRO A O 1
ATOM 3099 N N . GLY A 1 400 ? -7.379 35.537 -8.448 1.00 67.31 400 GLY A N 1
ATOM 3100 C CA . GLY A 1 400 ? -7.932 36.878 -8.206 1.00 67.31 400 GLY A CA 1
ATOM 3101 C C . GLY A 1 400 ? -9.449 36.942 -7.982 1.00 67.31 400 GLY A C 1
ATOM 3102 O O . GLY A 1 400 ? -10.026 38.017 -8.074 1.00 67.31 400 GLY A O 1
ATOM 3103 N N . LYS A 1 401 ? -10.110 35.808 -7.702 1.00 66.38 401 LYS A N 1
ATOM 3104 C CA . LYS A 1 401 ? -11.544 35.744 -7.353 1.00 66.38 401 LYS A CA 1
ATOM 3105 C C . LYS A 1 401 ? -11.730 35.730 -5.831 1.00 66.38 401 LYS A C 1
ATOM 3107 O O . LYS A 1 401 ? -11.025 34.985 -5.153 1.00 66.38 401 LYS A O 1
ATOM 3112 N N . ASP A 1 402 ? -12.714 36.467 -5.311 1.00 69.31 402 ASP A N 1
ATOM 3113 C CA . ASP A 1 402 ? -12.936 36.608 -3.859 1.00 69.31 402 ASP A CA 1
ATOM 3114 C C . ASP A 1 402 ? -13.317 35.293 -3.163 1.00 69.31 402 ASP A C 1
ATOM 3116 O O . ASP A 1 402 ? -12.781 34.971 -2.093 1.00 69.31 402 ASP A O 1
ATOM 3120 N N . ALA A 1 403 ? -14.215 34.512 -3.778 1.00 79.25 403 ALA A N 1
ATOM 3121 C CA . ALA A 1 403 ? -14.644 33.205 -3.285 1.00 79.25 403 ALA A CA 1
ATOM 3122 C C . ALA A 1 403 ? -15.217 32.316 -4.408 1.00 79.25 403 ALA A C 1
ATOM 3124 O O . ALA A 1 403 ? -15.914 32.810 -5.298 1.00 79.25 403 ALA A O 1
ATOM 3125 N N . PRO A 1 404 ? -14.970 30.994 -4.381 1.00 88.12 404 PRO A N 1
ATOM 3126 C CA . PRO A 1 404 ? -15.597 30.072 -5.314 1.00 88.12 404 PRO A CA 1
ATOM 3127 C C . PRO A 1 404 ? -17.054 29.773 -4.903 1.00 88.12 404 PRO A C 1
ATOM 3129 O O . PRO A 1 404 ? -17.372 29.799 -3.711 1.00 88.12 404 PRO A O 1
ATOM 3132 N N . PRO A 1 405 ? -17.945 29.437 -5.857 1.00 91.25 405 PRO A N 1
ATOM 3133 C CA . PRO A 1 405 ? -19.307 29.004 -5.555 1.00 91.25 405 PRO A CA 1
ATOM 3134 C C . PRO A 1 405 ? -19.345 27.810 -4.597 1.00 91.25 405 PRO A C 1
ATOM 3136 O O . PRO A 1 405 ? -18.443 26.967 -4.602 1.00 91.25 405 PRO A O 1
ATOM 3139 N N . ARG A 1 406 ? -20.439 27.683 -3.835 1.00 91.81 406 ARG A N 1
ATOM 3140 C CA . ARG A 1 406 ? -20.633 26.600 -2.855 1.00 91.81 406 ARG A CA 1
ATOM 3141 C C . ARG A 1 406 ? -20.388 25.207 -3.443 1.00 91.81 406 ARG A C 1
ATOM 3143 O O . ARG A 1 406 ? -19.722 24.393 -2.817 1.00 91.81 406 ARG A O 1
ATOM 3150 N N . GLU A 1 407 ? -20.833 24.954 -4.669 1.00 91.56 407 GLU A N 1
ATOM 3151 C CA . GLU A 1 407 ? -20.621 23.660 -5.326 1.00 91.56 407 GLU A CA 1
ATOM 3152 C C . GLU A 1 407 ? -19.143 23.311 -5.553 1.00 91.56 407 GLU A C 1
ATOM 3154 O O . GLU A 1 407 ? -18.771 22.142 -5.528 1.00 91.56 407 GLU A O 1
ATOM 3159 N N . VAL A 1 408 ? -18.279 24.305 -5.779 1.00 93.31 408 VAL A N 1
ATOM 3160 C CA . VAL A 1 408 ? -16.832 24.081 -5.944 1.00 93.31 408 VAL A CA 1
ATOM 3161 C C . VAL A 1 408 ? -16.202 23.711 -4.599 1.00 93.31 408 VAL A C 1
ATOM 3163 O O . VAL A 1 408 ? -15.341 22.834 -4.541 1.00 93.31 408 VAL A O 1
ATOM 3166 N N . ILE A 1 409 ? -16.671 24.332 -3.512 1.00 95.44 409 ILE A N 1
ATOM 3167 C CA . ILE A 1 409 ? -16.278 23.997 -2.135 1.00 95.44 409 ILE A CA 1
ATOM 3168 C C . ILE A 1 409 ? -16.721 22.570 -1.791 1.00 95.44 409 ILE A C 1
ATOM 3170 O O . ILE A 1 409 ? -15.939 21.807 -1.225 1.00 95.44 409 ILE A O 1
ATOM 3174 N N . GLU A 1 410 ? -17.943 22.180 -2.157 1.00 94.69 410 GLU A N 1
ATOM 3175 C CA . GLU A 1 410 ? -18.463 20.823 -1.946 1.00 94.69 410 GLU A CA 1
ATOM 3176 C C . GLU A 1 410 ? -17.713 19.784 -2.791 1.00 94.69 410 GLU A C 1
ATOM 3178 O O . GLU A 1 410 ? -17.374 18.712 -2.287 1.00 94.69 410 GLU A O 1
ATOM 3183 N N . PHE A 1 411 ? -17.375 20.116 -4.041 1.00 93.81 411 PHE A N 1
ATOM 3184 C CA . PHE A 1 411 ? -16.557 19.276 -4.917 1.00 93.81 411 PHE A CA 1
ATOM 3185 C C . PHE A 1 411 ? -15.161 19.024 -4.329 1.00 93.81 411 PHE A C 1
ATOM 3187 O O . PHE A 1 411 ? -14.749 17.871 -4.179 1.00 93.81 411 PHE A O 1
ATOM 3194 N N . ALA A 1 412 ? -14.448 20.087 -3.941 1.00 95.62 412 ALA A N 1
ATOM 3195 C CA . ALA A 1 412 ? -13.115 19.982 -3.348 1.00 95.62 412 ALA A CA 1
ATOM 3196 C C . ALA A 1 412 ? -13.143 19.270 -1.987 1.00 95.62 412 ALA A C 1
ATOM 3198 O O . ALA A 1 412 ? -12.301 18.411 -1.720 1.00 95.62 412 ALA A O 1
ATOM 3199 N N . SER A 1 413 ? -14.155 19.555 -1.161 1.00 95.88 413 SER A N 1
ATOM 3200 C CA . SER A 1 413 ? -14.363 18.855 0.106 1.00 95.88 413 SER A CA 1
ATOM 3201 C C . SER A 1 413 ? -14.605 17.361 -0.115 1.00 95.88 413 SER A C 1
ATOM 3203 O O . SER A 1 413 ? -14.017 16.523 0.563 1.00 95.88 413 SER A O 1
ATOM 3205 N N . SER A 1 414 ? -15.437 16.998 -1.095 1.00 91.56 414 SER A N 1
ATOM 3206 C CA . SER A 1 414 ? -15.718 15.598 -1.416 1.00 91.56 414 SER A CA 1
ATOM 3207 C C . SER A 1 414 ? -14.475 14.862 -1.927 1.00 91.56 414 SER A C 1
ATOM 3209 O O . SER A 1 414 ? -14.264 13.710 -1.554 1.00 91.56 414 SER A O 1
ATOM 3211 N N . LEU A 1 415 ? -13.604 15.527 -2.696 1.00 89.62 415 LEU A N 1
ATOM 3212 C CA . LEU A 1 415 ? -12.296 14.983 -3.080 1.00 89.62 415 LEU A CA 1
ATOM 3213 C C . LEU A 1 415 ? -11.382 14.751 -1.868 1.00 89.62 415 LEU A C 1
ATOM 3215 O O . LEU A 1 415 ? -10.761 13.691 -1.772 1.00 89.62 415 LEU A O 1
ATOM 3219 N N . ALA A 1 416 ? -11.317 15.703 -0.932 1.00 91.62 416 ALA A N 1
ATOM 3220 C CA . ALA A 1 416 ? -10.537 15.551 0.298 1.00 91.62 416 ALA A CA 1
ATOM 3221 C C . ALA A 1 416 ? -11.053 14.373 1.142 1.00 91.62 416 ALA A C 1
ATOM 3223 O O . ALA A 1 416 ? -10.262 13.568 1.633 1.00 91.62 416 ALA A O 1
ATOM 3224 N N . ALA A 1 417 ? -12.377 14.212 1.239 1.00 87.19 417 ALA A N 1
ATOM 3225 C CA . ALA A 1 417 ? -13.012 13.072 1.892 1.00 87.19 417 ALA A CA 1
ATOM 3226 C C . ALA A 1 417 ? -12.728 11.744 1.166 1.00 87.19 417 ALA A C 1
ATOM 3228 O O . ALA A 1 417 ? -12.409 10.744 1.812 1.00 87.19 417 ALA A O 1
ATOM 3229 N N . TYR A 1 418 ? -12.799 11.727 -0.167 1.00 84.75 418 TYR A N 1
ATOM 3230 C CA . TYR A 1 418 ? -12.545 10.546 -0.995 1.00 84.75 418 TYR A CA 1
ATOM 3231 C C . TYR A 1 418 ? -11.114 10.022 -0.867 1.00 84.75 418 TYR A C 1
ATOM 3233 O O . TYR A 1 418 ? -10.904 8.817 -0.759 1.00 84.75 418 TYR A O 1
ATOM 3241 N N . TYR A 1 419 ? -10.131 10.920 -0.844 1.00 80.06 419 TYR A N 1
ATOM 3242 C CA . TYR A 1 419 ? -8.725 10.568 -0.650 1.00 80.06 419 TYR A CA 1
ATOM 3243 C C . TYR A 1 419 ? -8.304 10.568 0.833 1.00 80.06 419 TYR A C 1
ATOM 3245 O O . TYR A 1 419 ? -7.115 10.649 1.144 1.00 80.06 419 TYR A O 1
ATOM 3253 N N . SER A 1 420 ? -9.263 10.471 1.759 1.00 83.50 420 SER A N 1
ATOM 3254 C CA . SER A 1 420 ? -9.010 10.281 3.191 1.00 83.50 420 SER A CA 1
ATOM 3255 C C . SER A 1 420 ? -9.167 8.818 3.610 1.00 83.50 420 SER A C 1
ATOM 3257 O O . SER A 1 420 ? -9.698 7.982 2.875 1.00 83.50 420 SER A O 1
ATOM 3259 N N . ARG A 1 421 ? -8.765 8.501 4.846 1.00 70.69 421 ARG A N 1
ATOM 3260 C CA . ARG A 1 421 ? -9.010 7.178 5.454 1.00 70.69 421 ARG A CA 1
ATOM 3261 C C . ARG A 1 421 ? -10.499 6.850 5.651 1.00 70.69 421 ARG A C 1
ATOM 3263 O O . ARG A 1 421 ? -10.812 5.690 5.903 1.00 70.69 421 ARG A O 1
ATOM 3270 N N . SER A 1 422 ? -11.392 7.828 5.509 1.00 77.12 422 SER A N 1
ATOM 3271 C CA . SER A 1 422 ? -12.846 7.681 5.664 1.00 77.12 422 SER A CA 1
ATOM 3272 C C . SER A 1 422 ? -13.586 7.625 4.322 1.00 77.12 422 SER A C 1
ATOM 3274 O O . SER A 1 422 ? -14.765 7.961 4.244 1.00 77.12 422 SER A O 1
ATOM 3276 N N . SER A 1 423 ? -12.914 7.189 3.255 1.00 71.25 423 SER A N 1
ATOM 3277 C CA . SER A 1 423 ? -13.481 7.111 1.901 1.00 71.25 423 SER A CA 1
ATOM 3278 C C . SER A 1 423 ? -14.701 6.183 1.773 1.00 71.25 423 SER A C 1
ATOM 3280 O O . SER A 1 423 ? -15.524 6.378 0.881 1.00 71.25 423 SER A O 1
ATOM 3282 N N . GLU A 1 424 ? -14.852 5.203 2.673 1.00 66.50 424 GLU A N 1
ATOM 3283 C CA . GLU A 1 424 ? -16.010 4.295 2.740 1.00 66.50 424 GLU A CA 1
ATOM 3284 C C . GLU A 1 424 ? -17.142 4.777 3.670 1.00 66.50 424 GLU A C 1
ATOM 3286 O O . GLU A 1 424 ? -18.177 4.103 3.785 1.00 66.50 424 GLU A O 1
ATOM 3291 N N . SER A 1 425 ? -16.948 5.907 4.356 1.00 72.44 425 SER A N 1
ATOM 3292 C CA . SER A 1 425 ? -17.962 6.515 5.220 1.00 72.44 425 SER A CA 1
ATOM 3293 C C . SER A 1 425 ? -19.070 7.159 4.386 1.00 72.44 425 SER A C 1
ATOM 3295 O O . SER A 1 425 ? -18.848 7.613 3.265 1.00 72.44 425 SER A O 1
ATOM 3297 N N . LEU A 1 426 ? -20.287 7.219 4.934 1.00 76.50 426 LEU A N 1
ATOM 3298 C CA . LEU A 1 426 ? -21.421 7.863 4.257 1.00 76.50 426 LEU A CA 1
ATOM 3299 C C . LEU A 1 426 ? -21.200 9.375 4.110 1.00 76.50 426 LEU A C 1
ATOM 3301 O O . LEU A 1 426 ? -21.435 9.942 3.039 1.00 76.50 426 LEU A O 1
ATOM 3305 N N . THR A 1 427 ? -20.705 9.994 5.181 1.00 84.31 427 THR A N 1
ATOM 3306 C CA . THR A 1 427 ? -20.360 11.411 5.272 1.00 84.31 427 THR A CA 1
ATOM 3307 C C . THR A 1 427 ? -19.042 11.590 6.025 1.00 84.31 427 THR A C 1
ATOM 3309 O O . THR A 1 427 ? -18.657 10.754 6.846 1.00 84.31 427 THR A O 1
ATOM 3312 N N . VAL A 1 428 ? -18.324 12.669 5.715 1.00 85.00 428 VAL A N 1
ATOM 3313 C CA . VAL A 1 428 ? -17.045 13.043 6.326 1.00 85.00 428 VAL A CA 1
ATOM 3314 C C . VAL A 1 428 ? -17.051 14.550 6.571 1.00 85.00 428 VAL A C 1
ATOM 3316 O O . VAL A 1 428 ? -17.454 15.317 5.695 1.00 85.00 428 VAL A O 1
ATOM 3319 N N . ALA A 1 429 ? -16.610 14.969 7.758 1.00 94.25 429 ALA A N 1
ATOM 3320 C CA . ALA A 1 429 ? -16.364 16.373 8.065 1.00 94.25 429 ALA A CA 1
ATOM 3321 C C . ALA A 1 429 ? -15.033 16.809 7.440 1.00 94.25 429 ALA A C 1
ATOM 3323 O O . ALA A 1 429 ? -13.997 16.177 7.651 1.00 94.25 429 ALA A O 1
ATOM 3324 N N . VAL A 1 430 ? -15.063 17.883 6.661 1.00 96.62 430 VAL A N 1
ATOM 3325 C CA . VAL A 1 430 ? -13.900 18.414 5.951 1.00 96.62 430 VAL A CA 1
ATOM 3326 C C . VAL A 1 430 ? -13.702 19.864 6.343 1.00 96.62 430 VAL A C 1
ATOM 3328 O O . VAL A 1 430 ? -14.619 20.675 6.222 1.00 96.62 430 VAL A O 1
ATOM 3331 N N . ASP A 1 431 ? -12.498 20.171 6.809 1.00 97.62 431 ASP A N 1
ATOM 3332 C CA . ASP A 1 431 ? -12.080 21.524 7.132 1.00 97.62 431 ASP A CA 1
ATOM 3333 C C . ASP A 1 431 ? -11.489 22.199 5.899 1.00 97.62 431 ASP A C 1
ATOM 3335 O O . ASP A 1 431 ? -10.765 21.579 5.116 1.00 97.62 431 ASP A O 1
ATOM 3339 N N . TYR A 1 432 ? -11.775 23.490 5.745 1.00 97.31 432 TYR A N 1
ATOM 3340 C CA . TYR A 1 432 ? -11.161 24.323 4.725 1.00 97.31 432 TYR A CA 1
ATOM 3341 C C . TYR A 1 432 ? -10.852 25.732 5.233 1.00 97.31 432 TYR A C 1
ATOM 3343 O O . TYR A 1 432 ? -11.568 26.298 6.061 1.00 97.31 432 TYR A O 1
ATOM 3351 N N . THR A 1 433 ? -9.753 26.301 4.748 1.00 96.38 433 THR A N 1
ATOM 3352 C CA . THR A 1 433 ? -9.275 27.649 5.094 1.00 96.38 433 THR A CA 1
ATOM 3353 C C . THR A 1 433 ? -8.420 28.209 3.956 1.00 96.38 433 THR A C 1
ATOM 3355 O O . THR A 1 433 ? -8.097 27.494 3.009 1.00 96.38 433 THR A O 1
ATOM 3358 N N . ARG A 1 434 ? -8.024 29.483 4.022 1.00 95.50 434 ARG A N 1
ATOM 3359 C CA . ARG A 1 434 ? -7.030 30.025 3.080 1.00 95.50 434 ARG A CA 1
ATOM 3360 C C . ARG A 1 434 ? -5.661 29.412 3.362 1.00 95.50 434 ARG A C 1
ATOM 3362 O O . ARG A 1 434 ? -5.269 29.274 4.523 1.00 95.50 434 ARG A O 1
ATOM 3369 N N . ARG A 1 435 ? -4.891 29.110 2.317 1.00 95.25 435 ARG A N 1
ATOM 3370 C CA . ARG A 1 435 ? -3.572 28.470 2.416 1.00 95.25 435 ARG A CA 1
ATOM 3371 C C . ARG A 1 435 ? -2.628 29.242 3.334 1.00 95.25 435 ARG A C 1
ATOM 3373 O O . ARG A 1 435 ? -1.912 28.614 4.111 1.00 95.25 435 ARG A O 1
ATOM 3380 N N . LYS A 1 436 ? -2.663 30.580 3.348 1.00 94.44 436 LYS A N 1
ATOM 3381 C CA . LYS A 1 436 ? -1.875 31.421 4.276 1.00 94.44 436 LYS A CA 1
ATOM 3382 C C . LYS A 1 436 ? -2.088 31.119 5.767 1.00 94.44 436 LYS A C 1
ATOM 3384 O O . LYS A 1 436 ? -1.219 31.428 6.577 1.00 94.44 436 LYS A O 1
ATOM 3389 N N . HIS A 1 437 ? -3.213 30.507 6.137 1.00 96.25 437 HIS A N 1
ATOM 3390 C CA . HIS A 1 437 ? -3.515 30.092 7.510 1.00 96.25 437 HIS A CA 1
ATOM 3391 C C . HIS A 1 437 ? -3.040 28.671 7.840 1.00 96.25 437 HIS A C 1
ATOM 3393 O O . HIS A 1 437 ? -3.208 28.233 8.976 1.00 96.25 437 HIS A O 1
ATOM 3399 N N . VAL A 1 438 ? -2.439 27.975 6.872 1.00 96.19 438 VAL A N 1
ATOM 3400 C CA . VAL A 1 438 ? -1.859 26.636 7.008 1.00 96.19 438 VAL A CA 1
ATOM 3401 C C . VAL A 1 438 ? -0.344 26.767 7.135 1.00 96.19 438 VAL A C 1
ATOM 3403 O O . VAL A 1 438 ? 0.316 27.341 6.261 1.00 96.19 438 VAL A O 1
ATOM 3406 N N . ARG A 1 439 ? 0.221 26.230 8.216 1.00 93.44 439 ARG A N 1
ATOM 3407 C CA . ARG A 1 439 ? 1.660 26.232 8.496 1.00 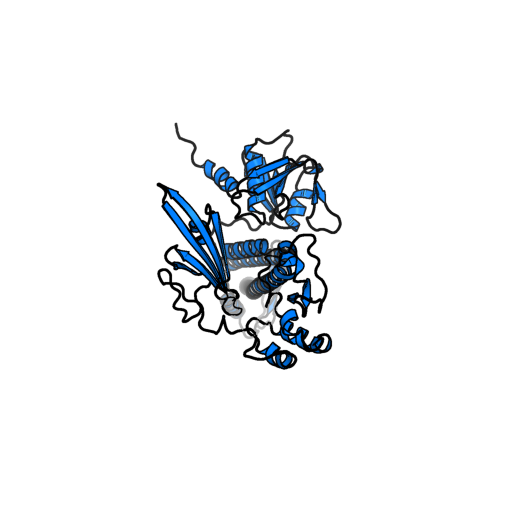93.44 439 ARG A CA 1
ATOM 3408 C C . ARG A 1 439 ? 2.192 24.802 8.587 1.00 93.44 439 ARG A C 1
ATOM 3410 O O . ARG A 1 439 ? 1.513 23.934 9.128 1.00 93.44 439 ARG A O 1
ATOM 3417 N N . PRO A 1 440 ? 3.394 24.533 8.058 1.00 90.81 440 PRO A N 1
ATOM 3418 C CA . PRO A 1 440 ? 4.011 23.225 8.204 1.00 90.81 440 PRO A CA 1
ATOM 3419 C C . PRO A 1 440 ? 4.471 23.004 9.647 1.00 90.81 440 PRO A C 1
ATOM 3421 O O . PRO A 1 440 ? 4.984 23.928 10.276 1.00 90.81 440 PRO A O 1
ATOM 3424 N N . ILE A 1 441 ? 4.357 21.772 10.139 1.00 87.44 441 ILE A N 1
ATOM 3425 C CA . ILE A 1 441 ? 4.957 21.378 11.417 1.00 87.44 441 ILE A CA 1
ATOM 3426 C C . ILE A 1 441 ? 6.431 21.008 11.162 1.00 87.44 441 ILE A C 1
ATOM 3428 O O . ILE A 1 441 ? 6.691 20.126 10.331 1.00 87.44 441 ILE A O 1
ATOM 3432 N N . PRO A 1 442 ? 7.411 21.676 11.806 1.00 76.56 442 PRO A N 1
ATOM 3433 C CA . PRO A 1 442 ? 8.831 21.366 11.636 1.00 76.56 442 PRO A CA 1
ATOM 3434 C C . PRO A 1 442 ? 9.141 19.887 11.911 1.00 76.56 442 PRO A C 1
ATOM 3436 O O . PRO A 1 442 ? 8.551 19.279 12.796 1.00 76.56 442 PRO A O 1
ATOM 3439 N N . GLY A 1 443 ? 10.050 19.294 11.133 1.00 70.56 443 GLY A N 1
ATOM 3440 C CA . GLY A 1 443 ? 10.427 17.878 11.273 1.00 70.56 443 GLY A CA 1
ATOM 3441 C C . GLY A 1 443 ? 9.452 16.870 10.648 1.00 70.56 443 GLY A C 1
ATOM 3442 O O . GLY A 1 443 ? 9.746 15.677 10.618 1.00 70.56 443 GLY A O 1
ATOM 3443 N N . THR A 1 444 ? 8.324 17.323 10.092 1.00 72.25 444 THR A N 1
ATOM 3444 C CA . THR A 1 444 ? 7.324 16.456 9.450 1.00 72.25 444 THR A CA 1
ATOM 3445 C C . THR A 1 444 ? 7.293 16.659 7.932 1.00 72.25 444 THR A C 1
ATOM 3447 O O . THR A 1 444 ? 7.551 17.749 7.416 1.00 72.25 444 THR A O 1
ATOM 3450 N N . ILE A 1 445 ? 6.963 15.599 7.185 1.00 68.38 445 ILE A N 1
ATOM 3451 C CA . ILE A 1 445 ? 6.944 15.653 5.712 1.00 68.38 445 ILE A CA 1
ATOM 3452 C C . ILE A 1 445 ? 5.734 16.434 5.206 1.00 68.38 445 ILE A C 1
ATOM 3454 O O . ILE A 1 445 ? 5.867 17.203 4.266 1.00 68.38 445 ILE A O 1
ATOM 3458 N N . SER A 1 446 ? 4.551 16.240 5.786 1.00 77.75 446 SER A N 1
ATOM 3459 C CA . SER A 1 446 ? 3.308 16.830 5.271 1.00 77.75 446 SER A CA 1
ATOM 3460 C C . SER A 1 446 ? 2.315 17.215 6.358 1.00 77.75 446 SER A C 1
ATOM 3462 O O . SER A 1 446 ? 1.170 17.504 6.030 1.00 77.75 446 SER A O 1
ATOM 3464 N N . GLU A 1 447 ? 2.713 17.173 7.629 1.00 85.38 447 GLU A N 1
ATOM 3465 C CA . GLU A 1 447 ? 1.817 17.541 8.720 1.00 85.38 447 GLU A CA 1
ATOM 3466 C C . GLU A 1 447 ? 1.756 19.061 8.829 1.00 85.38 447 GLU A C 1
ATOM 3468 O O . GLU A 1 447 ? 2.735 19.781 8.583 1.00 85.38 447 GLU A O 1
ATOM 3473 N N . VAL A 1 448 ? 0.560 19.551 9.134 1.00 90.88 448 VAL A N 1
ATOM 3474 C CA . VAL A 1 448 ? 0.254 20.974 9.115 1.00 90.88 448 VAL A CA 1
ATOM 3475 C C . VAL A 1 448 ? -0.580 21.350 10.324 1.00 90.88 448 VAL A C 1
ATOM 3477 O O . VAL A 1 448 ? -1.457 20.600 10.743 1.00 90.88 448 VAL A O 1
ATOM 3480 N N . SER A 1 449 ? -0.320 22.537 10.853 1.00 93.00 449 SER A N 1
ATOM 3481 C CA . SER A 1 449 ? -1.244 23.238 11.733 1.00 93.00 449 SER A CA 1
ATOM 3482 C C . SER A 1 449 ? -2.025 24.252 10.906 1.00 93.00 449 SER A C 1
ATOM 3484 O O . SER A 1 449 ? -1.496 24.861 9.972 1.00 93.00 449 SER A O 1
ATOM 3486 N N . TYR A 1 450 ? -3.306 24.424 11.211 1.00 94.44 450 TYR A N 1
ATOM 3487 C CA . TYR A 1 450 ? -4.159 25.358 10.490 1.00 94.44 450 TYR A CA 1
ATOM 3488 C C . TYR A 1 450 ? -5.110 26.080 11.438 1.00 94.44 450 TYR A C 1
ATOM 3490 O O . TYR A 1 450 ? -5.434 25.599 12.519 1.00 94.44 450 TYR A O 1
ATOM 3498 N N . SER A 1 451 ? -5.531 27.275 11.034 1.00 93.56 451 SER A N 1
ATOM 3499 C CA . SER A 1 451 ? -6.414 28.142 11.814 1.00 93.56 451 SER A CA 1
ATOM 3500 C C . SER A 1 451 ? -7.493 28.762 10.928 1.00 93.56 451 SER A C 1
ATOM 3502 O O . SER A 1 451 ? -7.418 28.700 9.695 1.00 93.56 451 SER A O 1
ATOM 3504 N N . ARG A 1 452 ? -8.510 29.363 11.561 1.00 92.56 452 ARG A N 1
ATOM 3505 C CA . ARG A 1 452 ? -9.627 30.046 10.878 1.00 92.56 452 ARG A CA 1
ATOM 3506 C C . ARG A 1 452 ? -10.365 29.138 9.881 1.00 92.56 452 ARG A C 1
ATOM 3508 O O . ARG A 1 452 ? -10.802 29.596 8.828 1.00 92.56 452 ARG A O 1
ATOM 3515 N N . ALA A 1 453 ? -10.456 27.846 10.199 1.00 94.06 453 ALA A N 1
ATOM 3516 C CA . ALA A 1 453 ? -11.101 26.864 9.342 1.00 94.06 453 ALA A CA 1
ATOM 3517 C C . ALA A 1 453 ? -12.621 26.881 9.495 1.00 94.06 453 ALA A C 1
ATOM 3519 O O . ALA A 1 453 ? -13.155 27.069 10.588 1.00 94.06 453 ALA A O 1
ATOM 3520 N N . ARG A 1 454 ? -13.303 26.647 8.378 1.00 96.31 454 ARG A N 1
ATOM 3521 C CA . ARG A 1 454 ? -14.728 26.319 8.318 1.00 96.31 454 ARG A CA 1
ATOM 3522 C C . ARG A 1 454 ? -14.870 24.837 7.996 1.00 96.31 454 ARG A C 1
ATOM 3524 O O . ARG A 1 454 ? -13.999 24.274 7.337 1.00 96.31 454 ARG A O 1
ATOM 3531 N N . THR A 1 455 ? -15.969 24.225 8.421 1.00 96.19 455 THR A N 1
ATOM 3532 C CA . THR A 1 455 ? -16.201 22.785 8.250 1.00 96.19 455 THR A CA 1
ATOM 3533 C C . THR A 1 455 ? -17.436 22.542 7.398 1.00 96.19 455 THR A C 1
ATOM 3535 O O . THR A 1 455 ? -18.468 23.177 7.604 1.00 96.19 455 THR A O 1
ATOM 3538 N N . VAL A 1 456 ? -17.343 21.598 6.464 1.00 95.31 456 VAL A N 1
ATOM 3539 C CA . VAL A 1 456 ? -18.471 21.118 5.655 1.00 95.31 456 VAL A CA 1
ATOM 3540 C C . VAL A 1 456 ? -18.582 19.606 5.809 1.00 95.31 456 VAL A C 1
ATOM 3542 O O . VAL A 1 456 ? -17.575 18.900 5.818 1.00 95.31 456 VAL A O 1
ATOM 3545 N N . ILE A 1 457 ? -19.807 19.097 5.923 1.00 94.56 457 ILE A N 1
ATOM 3546 C CA . ILE A 1 457 ? -20.083 17.658 5.921 1.00 94.56 457 ILE A CA 1
ATOM 3547 C C . ILE A 1 457 ? -20.430 17.246 4.493 1.00 94.56 457 ILE A C 1
ATOM 3549 O O . ILE A 1 457 ? -21.391 17.749 3.916 1.00 94.56 457 ILE A O 1
ATOM 3553 N N . VAL A 1 458 ? -19.655 16.328 3.919 1.00 92.31 458 VAL A N 1
ATOM 3554 C CA . VAL A 1 458 ? -19.811 15.894 2.522 1.00 92.31 458 VAL A CA 1
ATOM 3555 C C . VAL A 1 458 ? -19.735 14.380 2.388 1.00 92.31 458 VAL A C 1
ATOM 3557 O O . VAL A 1 458 ? -19.111 13.699 3.199 1.00 92.31 458 VAL A O 1
ATOM 3560 N N . SER A 1 459 ? -20.342 13.836 1.333 1.00 87.44 459 SER A N 1
ATOM 3561 C CA . SER A 1 459 ? -20.169 12.425 0.976 1.00 87.44 459 SER A CA 1
ATOM 3562 C C . SER A 1 459 ? -18.899 12.224 0.132 1.00 87.44 459 SER A C 1
ATOM 3564 O O . SER A 1 459 ? -18.706 12.970 -0.836 1.00 87.44 459 SER A O 1
ATOM 3566 N N . PRO A 1 460 ? -18.064 11.198 0.402 1.00 81.75 460 PRO A N 1
ATOM 3567 C CA . PRO A 1 460 ? -16.897 10.862 -0.426 1.00 81.75 460 PRO A CA 1
ATOM 3568 C C . PRO A 1 460 ? -17.214 10.547 -1.898 1.00 81.75 460 PRO A C 1
ATOM 3570 O O . PRO A 1 460 ? -16.322 10.578 -2.738 1.00 81.75 460 PRO A O 1
ATOM 3573 N N . GLY A 1 461 ? -18.468 10.225 -2.233 1.00 80.19 461 GLY A N 1
ATOM 3574 C CA . GLY A 1 461 ? -18.896 9.942 -3.610 1.00 80.19 461 GLY A CA 1
ATOM 3575 C C . GLY A 1 461 ? -19.430 11.152 -4.389 1.00 80.19 461 GLY A C 1
ATOM 3576 O O . GLY A 1 461 ? -19.702 11.024 -5.583 1.00 80.19 461 GLY A O 1
ATOM 3577 N N . LEU A 1 462 ? -19.615 12.310 -3.743 1.00 86.06 462 LEU A N 1
ATOM 3578 C CA . LEU A 1 462 ? -20.276 13.476 -4.347 1.00 86.06 462 LEU A CA 1
ATOM 3579 C C . LEU A 1 462 ? -19.494 14.049 -5.541 1.00 86.06 462 LEU A C 1
ATOM 3581 O O . LEU A 1 462 ? -20.100 14.340 -6.570 1.00 86.06 462 LEU A O 1
ATOM 3585 N N . TRP A 1 463 ? -18.164 14.144 -5.454 1.00 88.00 463 TRP A N 1
ATOM 3586 C CA . TRP A 1 463 ? -17.314 14.680 -6.527 1.00 88.00 463 TRP A CA 1
ATOM 3587 C C . TRP A 1 463 ? -17.517 13.953 -7.868 1.00 88.00 463 TRP A C 1
ATOM 3589 O O . TRP A 1 463 ? -17.543 14.586 -8.922 1.00 88.00 463 TRP A O 1
ATOM 3599 N N . ALA A 1 464 ? -17.714 12.629 -7.832 1.00 80.12 464 ALA A N 1
ATOM 3600 C CA . ALA A 1 464 ? -17.933 11.818 -9.025 1.00 80.12 464 ALA A CA 1
ATOM 3601 C C . ALA A 1 464 ? -19.299 12.109 -9.666 1.00 80.12 464 ALA A C 1
ATOM 3603 O O . ALA A 1 464 ? -19.388 12.224 -10.886 1.00 80.12 464 ALA A O 1
ATOM 3604 N N . ARG A 1 465 ? -20.347 12.298 -8.851 1.00 79.50 465 ARG A N 1
ATOM 3605 C CA . ARG A 1 465 ? -21.688 12.672 -9.335 1.00 79.50 465 ARG A CA 1
ATOM 3606 C C . ARG A 1 465 ? -21.687 14.063 -9.966 1.00 79.50 465 ARG A C 1
ATOM 3608 O O . ARG A 1 465 ? -22.237 14.237 -11.048 1.00 79.50 465 ARG A O 1
ATOM 3615 N N . LEU A 1 466 ? -21.009 15.023 -9.332 1.00 80.31 466 LEU A N 1
ATOM 3616 C CA . LEU A 1 466 ? -20.861 16.388 -9.851 1.00 80.31 466 LEU A CA 1
ATOM 3617 C C . LEU A 1 466 ? -20.103 16.426 -11.191 1.00 80.31 466 LEU A C 1
ATOM 3619 O O . LEU A 1 466 ? -20.412 17.245 -12.050 1.00 80.31 466 LEU A O 1
ATOM 3623 N N . LEU A 1 467 ? -19.149 15.513 -11.408 1.00 77.88 467 LEU A N 1
ATOM 3624 C CA . LEU A 1 467 ? -18.473 15.349 -12.701 1.00 77.88 467 LEU A CA 1
ATOM 3625 C C . LEU A 1 467 ? -19.359 14.695 -13.772 1.00 77.88 467 LEU A C 1
ATOM 3627 O O . LEU A 1 467 ? -19.262 15.071 -14.938 1.00 77.88 467 LEU A O 1
ATOM 3631 N N . GLN A 1 468 ? -20.199 13.725 -13.398 1.00 69.56 468 GLN A N 1
ATOM 3632 C CA . GLN A 1 468 ? -21.082 12.990 -14.318 1.00 69.56 468 GLN A CA 1
ATOM 3633 C C . GLN A 1 468 ? -22.312 13.799 -14.758 1.00 69.56 468 GLN A C 1
ATOM 3635 O O . GLN A 1 468 ? -22.763 13.642 -15.895 1.00 69.56 468 GLN A O 1
ATOM 3640 N N . GLY A 1 469 ? -22.785 14.733 -13.924 1.00 56.81 469 GLY A N 1
ATOM 3641 C CA . GLY A 1 469 ? -23.843 15.697 -14.262 1.00 56.81 469 GLY A CA 1
ATOM 3642 C C . GLY A 1 469 ? -23.545 16.586 -15.483 1.00 56.81 469 GLY A C 1
ATOM 3643 O O . GLY A 1 469 ? -24.428 17.291 -15.949 1.00 56.81 469 GLY A O 1
ATOM 3644 N N . ARG A 1 470 ? -22.332 16.509 -16.054 1.00 47.25 470 ARG A N 1
ATOM 3645 C CA . ARG A 1 470 ? -21.959 17.086 -17.358 1.00 47.25 470 ARG A CA 1
ATOM 3646 C C . ARG A 1 470 ? -22.722 16.520 -18.562 1.00 47.25 470 ARG A C 1
ATOM 3648 O O . ARG A 1 470 ? -22.678 17.147 -19.612 1.00 47.25 470 ARG A O 1
ATOM 3655 N N . THR A 1 471 ? -23.339 15.342 -18.456 1.00 36.69 471 THR A N 1
ATOM 3656 C CA . THR A 1 471 ? -23.896 14.625 -19.627 1.00 36.69 471 THR A CA 1
ATOM 3657 C C . THR A 1 471 ? -25.416 14.688 -19.762 1.00 36.69 471 THR A C 1
ATOM 3659 O O . THR A 1 471 ? -25.945 14.247 -20.774 1.00 36.69 471 THR A O 1
ATOM 3662 N N . ALA A 1 472 ? -26.116 15.280 -18.795 1.00 33.41 472 ALA A N 1
ATOM 3663 C CA . ALA A 1 472 ? -27.562 15.462 -18.840 1.00 33.41 472 ALA A CA 1
ATOM 3664 C C . ALA A 1 472 ? -27.903 16.949 -18.676 1.00 33.41 472 ALA A C 1
ATOM 3666 O O . ALA A 1 472 ? -28.373 17.381 -17.627 1.00 33.41 472 ALA A O 1
ATOM 3667 N N . ALA A 1 473 ? -27.627 17.745 -19.709 1.00 28.06 473 ALA A N 1
ATOM 3668 C CA . ALA A 1 473 ? -28.421 18.945 -19.943 1.00 28.06 473 ALA A CA 1
ATOM 3669 C C . ALA A 1 473 ? -29.629 18.518 -20.798 1.00 28.06 473 ALA A C 1
ATOM 3671 O O . ALA A 1 473 ? -29.423 17.795 -21.777 1.00 28.06 473 ALA A O 1
ATOM 3672 N N . PRO A 1 474 ? -30.868 18.892 -20.441 1.00 37.66 474 PRO A N 1
ATOM 3673 C CA . PRO A 1 474 ? -32.025 18.592 -21.268 1.00 37.66 474 PRO A CA 1
ATOM 3674 C C . PRO A 1 474 ? -31.928 19.436 -22.542 1.00 37.66 474 PRO A C 1
ATOM 3676 O O . PRO A 1 474 ? -31.798 20.658 -22.469 1.00 37.66 474 PRO A O 1
ATOM 3679 N N . GLY A 1 475 ? -31.936 18.776 -23.700 1.00 36.00 475 GLY A N 1
ATOM 3680 C CA . GLY A 1 475 ? -32.194 19.450 -24.967 1.00 36.00 475 GLY A CA 1
ATOM 3681 C C . GLY A 1 475 ? -33.590 20.065 -24.919 1.00 36.00 475 GLY A C 1
ATOM 3682 O O . GLY A 1 475 ? -34.537 19.387 -24.513 1.00 36.00 475 GLY A O 1
ATOM 3683 N N . GLY A 1 476 ? -33.663 21.354 -25.248 1.00 33.00 476 GLY A N 1
ATOM 3684 C CA . GLY A 1 476 ? -34.909 22.020 -25.619 1.00 33.00 476 GLY A CA 1
ATOM 3685 C C . GLY A 1 476 ? -35.360 21.636 -27.017 1.00 33.00 476 GLY A C 1
ATOM 3686 O O . GLY A 1 476 ? -34.537 21.051 -27.763 1.00 33.00 476 GLY A O 1
#